Protein AF-A0A1Z9QIS2-F1 (afdb_monomer)

Radius of gyration: 26.03 Å; Cα contacts (8 Å, |Δi|>4): 798; chains: 1; bounding box: 75×39×72 Å

Secondary structure (DSSP, 8-state):
-PPPTTPBPPHHHHHHHHHHHHHHHT--B-TTS-B--PPP-HHHHHH-GGGG----PPPP-----TT----HHHHHHHHHHHHHHHHHH-TT---------TT-S--BGGGGHHHHHHHHHHHHSGGGG---TTPEEEEEEEEE-TT--BS-S-TT-TT---EEEEEEEEEESSHHHHHHHHHTT-EEEEEEEEE--SSSHHHHHHHHHHH--EEE-SS-EEESSSS-EE---GGG--SS-EEEEEEEPPPGGGSGGGS----STT---------TTTT-EEEEEEEEEEETTEEEEEEEEEEE--TT-SS-B--EEEEEEEEEEPPPSPPHHHHTSSGGGGGEETTEEP-PPP-GGGSPEEEEEEEEEEE-

Sequence (372 aa):
MPRTVGDTITAVSFNTVVDRWNVLWQDPKDGNGDPIAYTYDVSLHKSETLRRLGWGQPLNNITVTANTLIEAKHYNLLAAHINSGEYHREDSSMTINNYVTQNVDVVLASDMNPLEAVMTSYENTDAKFDLGATGELIETHAHSNGGVAWGTDDAASADTRGTLTTIQKYTWTDYNDARHFFNSGGQIIIDLEAIGGSFGYNEWDYIFDQIDTIYVGAKQTTKGGANGTGIKSFYEFDNNYQQIFNAQGFDTGDLGAYAGQYTYSGVYVSGEGYAQYGGREVTVYAKIGMDGTNFCLWLKTELTEDADDVAKVDANITLNTGYRVAQDAPDTGWLGSSNGSVHKVDGTAYIFQSRIAKVPTIITEQNWTPNP

Solvent-accessible surface area (backbone atoms only — not comparable to full-atom values): 19828 Å² total; per-residue (Å²): 131,90,81,56,89,86,37,68,40,48,28,67,62,51,34,52,54,50,51,58,50,40,28,49,40,24,34,45,56,48,100,86,68,47,68,61,82,61,74,84,41,67,70,49,56,55,68,42,67,69,68,70,36,12,38,66,45,77,88,78,84,80,67,66,57,84,85,42,77,41,28,20,66,60,53,36,46,53,47,11,52,51,39,21,54,35,48,35,32,32,82,82,57,63,76,73,81,71,66,55,61,79,90,37,74,69,37,44,42,64,71,47,49,65,62,50,51,54,53,49,45,41,72,77,41,74,63,54,39,42,25,44,98,67,40,45,78,44,78,78,45,78,49,65,41,81,40,60,60,32,43,28,78,48,74,83,45,88,82,45,47,7,26,40,32,32,28,40,35,36,38,22,78,28,44,49,40,49,37,18,37,23,29,44,18,18,26,41,37,40,35,58,45,43,48,59,57,94,31,58,21,73,61,49,28,50,50,29,63,32,21,40,45,34,36,46,20,44,80,44,24,48,57,71,36,85,47,54,48,51,71,40,20,59,47,68,49,35,80,51,81,38,73,23,32,41,30,66,33,58,52,48,84,83,61,52,98,69,84,68,82,73,80,64,92,86,50,90,69,89,70,83,85,66,60,59,47,46,53,24,35,46,38,34,24,34,23,38,50,72,59,86,75,25,23,35,38,37,39,37,45,35,40,35,36,38,40,81,38,61,57,41,30,32,27,28,39,32,42,38,31,36,34,31,36,40,44,54,40,73,52,75,67,53,42,68,38,84,79,22,49,58,23,40,50,98,87,44,74,46,70,37,76,48,61,76,94,45,54,61,51,78,46,77,77,36,68,66,42,66,43,104

Structure (mmCIF, N/CA/C/O backbone):
data_AF-A0A1Z9QIS2-F1
#
_entry.id   AF-A0A1Z9QIS2-F1
#
loop_
_atom_site.group_PDB
_atom_site.id
_atom_site.type_symbol
_atom_site.label_atom_id
_atom_site.label_alt_id
_atom_site.label_comp_id
_atom_site.label_asym_id
_atom_site.label_entity_id
_atom_site.label_seq_id
_atom_site.pdbx_PDB_ins_code
_atom_site.Cartn_x
_atom_site.Cartn_y
_atom_site.Cartn_z
_atom_site.occupancy
_atom_site.B_iso_or_equiv
_atom_site.auth_seq_id
_atom_site.auth_comp_id
_atom_site.auth_asym_id
_atom_site.auth_atom_id
_atom_site.pdbx_PDB_model_num
ATOM 1 N N . MET A 1 1 ? -15.297 15.204 29.168 1.00 39.72 1 MET A N 1
ATOM 2 C CA . MET A 1 1 ? -15.027 15.719 30.530 1.00 39.72 1 MET A CA 1
ATOM 3 C C . MET A 1 1 ? -13.724 15.100 31.019 1.00 39.72 1 MET A C 1
ATOM 5 O O . MET A 1 1 ? -13.513 13.936 30.693 1.00 39.72 1 MET A O 1
ATOM 9 N N . PRO A 1 2 ? -12.848 15.836 31.725 1.00 40.28 2 PRO A N 1
ATOM 10 C CA . PRO A 1 2 ? -11.644 15.258 32.328 1.00 40.28 2 PRO A CA 1
ATOM 11 C C . PRO A 1 2 ? -12.039 14.159 33.327 1.00 40.28 2 PRO A C 1
ATOM 13 O O . PRO A 1 2 ? -12.999 14.347 34.070 1.00 40.28 2 PRO A O 1
ATOM 16 N N . ARG A 1 3 ? -11.347 13.014 33.315 1.00 56.41 3 ARG A N 1
ATOM 17 C CA . ARG A 1 3 ? -11.623 11.869 34.203 1.00 56.41 3 ARG A CA 1
ATOM 18 C C . ARG A 1 3 ? -10.846 12.022 35.510 1.00 56.41 3 ARG A C 1
ATOM 20 O O . ARG A 1 3 ? -9.635 12.230 35.461 1.00 56.41 3 ARG A O 1
ATOM 27 N N . THR A 1 4 ? -11.513 11.904 36.657 1.00 51.38 4 THR A N 1
ATOM 28 C CA . THR A 1 4 ? -10.853 11.913 37.972 1.00 51.38 4 THR A CA 1
ATOM 29 C C . THR A 1 4 ? -10.487 10.484 38.372 1.00 51.38 4 THR A C 1
ATOM 31 O O . THR A 1 4 ? -11.240 9.544 38.119 1.00 51.38 4 THR A O 1
ATOM 34 N N . VAL A 1 5 ? -9.325 10.296 39.001 1.00 52.62 5 VAL A N 1
ATOM 35 C CA . VAL A 1 5 ? -8.928 8.994 39.563 1.00 52.62 5 VAL A CA 1
ATOM 36 C C . VAL A 1 5 ? -9.938 8.591 40.646 1.00 52.62 5 VAL A C 1
ATOM 38 O O . VAL A 1 5 ? -10.132 9.339 41.601 1.00 52.62 5 VAL A O 1
ATOM 41 N N . GLY A 1 6 ? -10.565 7.420 40.491 1.00 61.66 6 GLY A N 1
ATOM 42 C CA . GLY A 1 6 ? -11.583 6.886 41.407 1.00 61.66 6 GLY A CA 1
ATOM 43 C C . GLY A 1 6 ? -13.030 6.948 40.899 1.00 61.66 6 GLY A C 1
ATOM 44 O O . GLY A 1 6 ? -13.892 6.317 41.505 1.00 61.66 6 GLY A O 1
ATOM 45 N N . ASP A 1 7 ? -13.303 7.638 39.785 1.00 78.44 7 ASP A N 1
ATOM 46 C CA . ASP A 1 7 ? -14.641 7.676 39.178 1.00 78.44 7 ASP A CA 1
ATOM 47 C C . ASP A 1 7 ? -14.950 6.382 38.403 1.00 78.44 7 ASP A C 1
ATOM 49 O O . ASP A 1 7 ? -14.072 5.801 37.763 1.00 78.44 7 ASP A O 1
ATOM 53 N N . THR A 1 8 ? -16.214 5.951 38.394 1.00 84.69 8 THR A N 1
ATOM 54 C CA . THR A 1 8 ? -16.700 4.880 37.506 1.00 84.69 8 THR A CA 1
ATOM 55 C C . THR A 1 8 ? -16.770 5.371 36.061 1.00 84.69 8 THR A C 1
ATOM 57 O O . THR A 1 8 ? -17.222 6.489 35.795 1.00 84.69 8 THR A O 1
ATOM 60 N N . ILE A 1 9 ? -16.364 4.534 35.102 1.00 87.75 9 ILE A N 1
ATOM 61 C CA . ILE A 1 9 ? -16.501 4.871 33.682 1.00 87.75 9 ILE A CA 1
ATOM 62 C C . ILE A 1 9 ? -17.984 4.941 33.283 1.00 87.75 9 ILE A C 1
ATOM 64 O O . ILE A 1 9 ? -18.786 4.064 33.599 1.00 87.75 9 ILE A O 1
ATOM 68 N N . THR A 1 10 ? -18.368 5.999 32.570 1.00 89.81 10 THR A N 1
ATOM 69 C CA . THR A 1 10 ? -19.742 6.151 32.072 1.00 89.81 10 THR A CA 1
ATOM 70 C C . THR A 1 10 ? -19.926 5.456 30.725 1.00 89.81 10 THR A C 1
ATOM 72 O O . THR A 1 10 ? -18.998 5.418 29.918 1.00 89.81 10 THR A O 1
ATOM 75 N N . ALA A 1 11 ? -21.151 5.006 30.423 1.00 91.00 11 ALA A N 1
ATOM 76 C CA . ALA A 1 11 ? -21.511 4.462 29.107 1.00 91.00 11 ALA A CA 1
ATOM 77 C C . ALA A 1 11 ? -21.144 5.389 27.940 1.00 91.00 11 ALA A C 1
ATOM 79 O O . ALA A 1 11 ? -20.621 4.937 26.929 1.00 91.00 11 ALA A O 1
ATOM 80 N N . VAL A 1 12 ? -21.334 6.701 28.106 1.00 90.31 12 VAL A N 1
ATOM 81 C CA . VAL A 1 12 ? -20.945 7.703 27.099 1.00 90.31 12 VAL A CA 1
ATOM 82 C C . VAL A 1 12 ? -19.432 7.699 26.864 1.00 90.31 12 VAL A C 1
ATOM 84 O O . VAL A 1 12 ? -18.976 7.725 25.723 1.00 90.31 12 VAL A O 1
ATOM 87 N N . SER A 1 13 ? -18.645 7.646 27.940 1.00 88.69 13 SER A N 1
ATOM 88 C CA . SER A 1 13 ? -17.182 7.644 27.848 1.00 88.69 13 SER A CA 1
ATOM 89 C C . SER A 1 13 ? -16.652 6.342 27.249 1.00 88.69 13 SER A C 1
ATOM 91 O O . SER A 1 13 ? -15.734 6.385 26.438 1.00 88.69 13 SER A O 1
ATOM 93 N N . PHE A 1 14 ? -17.248 5.204 27.611 1.00 90.69 14 PHE A N 1
ATOM 94 C CA . PHE A 1 14 ? -16.929 3.905 27.024 1.00 90.69 14 PHE A CA 1
ATOM 95 C C . PHE A 1 14 ? -17.241 3.879 25.521 1.00 90.69 14 PHE A C 1
ATOM 97 O O . PHE A 1 14 ? -16.351 3.597 24.719 1.00 90.69 14 PHE A O 1
ATOM 104 N N . ASN A 1 15 ? -18.459 4.273 25.128 1.00 90.94 15 ASN A N 1
ATOM 105 C CA . ASN A 1 15 ? -18.862 4.319 23.721 1.00 90.94 15 ASN A CA 1
ATOM 106 C C . ASN A 1 15 ? -17.976 5.258 22.895 1.00 90.94 15 ASN A C 1
ATOM 108 O O . ASN A 1 15 ? -17.690 4.945 21.752 1.00 90.94 15 ASN A O 1
ATOM 112 N N . THR A 1 16 ? -17.448 6.339 23.480 1.00 89.19 16 THR A N 1
ATOM 113 C CA . THR A 1 16 ? -16.494 7.218 22.779 1.00 89.19 16 THR A CA 1
ATOM 114 C C . THR A 1 16 ? -15.232 6.465 22.336 1.00 89.19 16 THR A C 1
ATOM 116 O O . THR A 1 16 ? -14.727 6.704 21.244 1.00 89.19 16 THR A O 1
ATOM 119 N N . VAL A 1 17 ? -14.707 5.549 23.157 1.00 88.50 17 VAL A N 1
ATOM 120 C CA . VAL A 1 17 ? -13.528 4.743 22.784 1.00 88.50 17 VAL A CA 1
ATOM 121 C C . VAL A 1 17 ? -13.906 3.675 21.758 1.00 88.50 17 VAL A C 1
ATOM 123 O O . VAL A 1 17 ? -13.163 3.466 20.801 1.00 88.50 17 VAL A O 1
ATOM 126 N N . VAL A 1 18 ? -15.081 3.053 21.911 1.00 89.12 18 VAL A N 1
ATOM 127 C CA . VAL A 1 18 ? -15.625 2.105 20.924 1.00 89.12 18 VAL A CA 1
ATOM 128 C C . VAL A 1 18 ? -15.788 2.769 19.554 1.00 89.12 18 VAL A C 1
ATOM 130 O O . VAL A 1 18 ? -15.374 2.204 18.547 1.00 89.12 18 VAL A O 1
ATOM 133 N N . ASP A 1 19 ? -16.340 3.981 19.502 1.00 87.81 19 ASP A N 1
ATOM 134 C CA . ASP A 1 19 ? -16.569 4.714 18.257 1.00 87.81 19 ASP A CA 1
ATOM 135 C C . ASP A 1 19 ? -15.249 5.078 17.568 1.00 87.81 19 ASP A C 1
ATOM 137 O O . ASP A 1 19 ? -15.114 4.879 16.360 1.00 87.81 19 ASP A O 1
ATOM 141 N N . ARG A 1 20 ? -14.242 5.528 18.332 1.00 87.50 20 ARG A N 1
ATOM 142 C CA . ARG A 1 20 ? -12.886 5.788 17.812 1.00 87.50 20 ARG A CA 1
ATOM 143 C C . ARG A 1 20 ? -12.273 4.534 17.186 1.00 87.50 20 ARG A C 1
ATOM 145 O O . ARG A 1 20 ? -11.765 4.599 16.068 1.00 87.50 20 ARG A O 1
ATOM 152 N N . TRP A 1 21 ? -12.381 3.388 17.860 1.00 85.50 21 TRP A N 1
ATOM 153 C CA . TRP A 1 21 ? -11.918 2.109 17.315 1.00 85.50 21 TRP A CA 1
ATOM 154 C C . TRP A 1 21 ? -12.673 1.716 16.042 1.00 85.50 21 TRP A C 1
ATOM 156 O O . TRP A 1 21 ? -12.074 1.326 15.041 1.00 85.50 21 TRP A O 1
ATOM 166 N N . ASN A 1 22 ? -13.995 1.870 16.046 1.00 85.19 22 ASN A N 1
ATOM 167 C CA . ASN A 1 22 ? -14.840 1.474 14.925 1.00 85.19 22 ASN A CA 1
ATOM 168 C C . ASN A 1 22 ? -14.569 2.274 13.657 1.00 85.19 22 ASN A C 1
ATOM 170 O O . ASN A 1 22 ? -14.623 1.702 12.572 1.00 85.19 22 ASN A O 1
ATOM 174 N N . VAL A 1 23 ? -14.225 3.555 13.782 1.00 84.81 23 VAL A N 1
ATOM 175 C CA . VAL A 1 23 ? -13.839 4.384 12.634 1.00 84.81 23 VAL A CA 1
ATOM 176 C C . VAL A 1 23 ? -12.547 3.881 11.981 1.00 84.81 23 VAL A C 1
ATOM 178 O O . VAL A 1 23 ? -12.434 3.922 10.758 1.00 84.81 23 VAL A O 1
ATOM 181 N N . LEU A 1 24 ? -11.582 3.385 12.761 1.00 81.56 24 LEU A N 1
ATOM 182 C CA . LEU A 1 24 ? -10.347 2.800 12.225 1.00 81.56 24 LEU A CA 1
ATOM 183 C C . LEU A 1 24 ? -10.609 1.436 11.577 1.00 81.56 24 LEU A C 1
ATOM 185 O O . LEU A 1 24 ? -10.082 1.148 10.508 1.00 81.56 24 LEU A O 1
ATOM 189 N N . TRP A 1 25 ? -11.459 0.625 12.202 1.00 80.81 25 TRP A N 1
ATOM 190 C CA . TRP A 1 25 ? -11.644 -0.783 11.861 1.00 80.81 25 TRP A CA 1
ATOM 191 C C . TRP A 1 25 ? -12.654 -1.032 10.738 1.00 80.81 25 TRP A C 1
ATOM 193 O O . TRP A 1 25 ? -12.390 -1.784 9.800 1.00 80.81 25 TRP A O 1
ATOM 203 N N . GLN A 1 26 ? -13.829 -0.416 10.833 1.00 80.94 26 GLN A N 1
ATOM 204 C CA . GLN A 1 26 ? -14.976 -0.720 9.982 1.00 80.94 26 GLN A CA 1
ATOM 205 C C . GLN A 1 26 ? -14.989 0.237 8.805 1.00 80.94 26 GLN A C 1
ATOM 207 O O . GLN A 1 26 ? -14.494 -0.117 7.747 1.00 80.94 26 GLN A O 1
ATOM 212 N N . ASP A 1 27 ? -15.493 1.446 9.022 1.00 86.31 27 ASP A N 1
ATOM 213 C CA . ASP A 1 27 ? -15.438 2.601 8.135 1.00 86.31 27 ASP A CA 1
ATOM 214 C C . ASP A 1 27 ? -16.034 3.804 8.888 1.00 86.31 27 ASP A C 1
ATOM 216 O O . ASP A 1 27 ? -16.826 3.617 9.822 1.00 86.31 27 ASP A O 1
ATOM 220 N N . PRO A 1 28 ? -15.694 5.046 8.503 1.00 87.69 28 PRO A N 1
ATOM 221 C CA . PRO A 1 28 ? -16.428 6.224 8.950 1.00 87.69 28 PRO A CA 1
ATOM 222 C C . PRO A 1 28 ? -17.932 6.072 8.695 1.00 87.69 28 PRO A C 1
ATOM 224 O O . PRO A 1 28 ? -18.332 5.538 7.661 1.00 87.69 28 PRO A O 1
ATOM 227 N N . LYS A 1 29 ? -18.762 6.556 9.622 1.00 85.62 29 LYS A N 1
ATOM 228 C CA . LYS A 1 29 ? -20.227 6.504 9.518 1.00 85.62 29 LYS A CA 1
ATOM 229 C C . LYS A 1 29 ? -20.811 7.858 9.136 1.00 85.62 29 LYS A C 1
ATOM 231 O O . LYS A 1 29 ? -20.263 8.899 9.502 1.00 85.62 29 LYS A O 1
ATOM 236 N N . ASP A 1 30 ? -21.923 7.839 8.415 1.00 84.50 30 ASP A N 1
ATOM 237 C CA . ASP A 1 30 ? -22.707 9.027 8.106 1.00 84.50 30 ASP A CA 1
ATOM 238 C C . ASP A 1 30 ? -23.531 9.496 9.326 1.00 84.50 30 ASP A C 1
ATOM 240 O O . ASP A 1 30 ? -23.493 8.907 10.409 1.00 84.50 30 ASP A O 1
ATOM 244 N N . GLY A 1 31 ? -24.305 10.573 9.159 1.00 79.75 31 GLY A N 1
ATOM 245 C CA . GLY A 1 31 ? -25.174 11.101 10.219 1.00 79.75 31 GLY A CA 1
ATOM 246 C C . GLY A 1 31 ? -26.310 10.162 10.656 1.00 79.75 31 GLY A C 1
ATOM 247 O O . GLY A 1 31 ? -26.964 10.451 11.6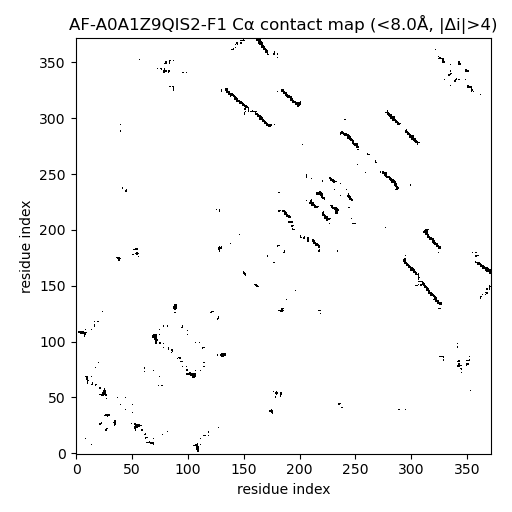57 1.00 79.75 31 GLY A O 1
ATOM 248 N N . ASN A 1 32 ? -26.538 9.062 9.933 1.00 81.56 32 ASN A N 1
ATOM 249 C CA . ASN A 1 32 ? -27.537 8.036 10.235 1.00 81.56 32 ASN A CA 1
ATOM 250 C C . ASN A 1 32 ? -26.918 6.788 10.888 1.00 81.56 32 ASN A C 1
ATOM 252 O O . ASN A 1 32 ? -27.651 5.926 11.370 1.00 81.56 32 ASN A O 1
ATOM 256 N N . GLY A 1 33 ? -25.585 6.712 10.960 1.00 77.94 33 GLY A N 1
ATOM 257 C CA . GLY A 1 33 ? -24.855 5.586 11.536 1.00 77.94 33 GLY A CA 1
A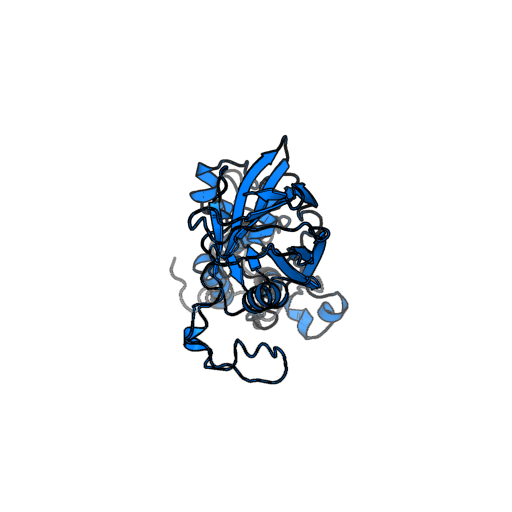TOM 258 C C . GLY A 1 33 ? -24.472 4.497 10.530 1.00 77.94 33 GLY A C 1
ATOM 259 O O . GLY A 1 33 ? -23.944 3.464 10.953 1.00 77.94 33 GLY A O 1
ATOM 260 N N . ASP A 1 34 ? -24.687 4.727 9.233 1.00 83.00 34 ASP A N 1
ATOM 261 C CA . ASP A 1 34 ? -24.328 3.794 8.165 1.00 83.00 34 ASP A CA 1
ATOM 262 C C . ASP A 1 34 ? -22.887 4.038 7.682 1.00 83.00 34 ASP A C 1
ATOM 264 O O . ASP A 1 34 ? -22.456 5.193 7.616 1.00 83.00 34 ASP A O 1
ATOM 268 N N . PRO A 1 35 ? -22.113 2.992 7.329 1.00 83.38 35 PRO A N 1
ATOM 269 C CA . PRO A 1 35 ? -20.784 3.160 6.743 1.00 83.38 35 PRO A CA 1
ATOM 270 C C . PRO A 1 35 ? -20.802 4.028 5.478 1.00 83.38 35 PRO A C 1
ATOM 272 O O . PRO A 1 35 ? -21.588 3.797 4.557 1.00 83.38 35 PRO A O 1
ATOM 275 N N . ILE A 1 36 ? -19.897 5.003 5.405 1.00 87.50 36 ILE A N 1
ATOM 276 C CA . ILE A 1 36 ? -19.729 5.863 4.235 1.00 87.50 36 ILE A CA 1
ATOM 277 C C . ILE A 1 36 ? -19.045 5.061 3.128 1.00 87.50 36 ILE A C 1
ATOM 279 O O . ILE A 1 36 ? -17.872 4.698 3.229 1.00 87.50 36 ILE A O 1
ATOM 283 N N . ALA A 1 37 ? -19.763 4.837 2.030 1.00 86.62 37 ALA A N 1
ATOM 284 C CA . ALA A 1 37 ? -19.179 4.310 0.806 1.00 86.62 37 ALA A CA 1
ATOM 285 C C . ALA A 1 37 ? -18.547 5.450 -0.002 1.00 86.62 37 ALA A C 1
ATOM 287 O O . ALA A 1 37 ? -19.237 6.341 -0.499 1.00 86.62 37 ALA A O 1
ATOM 288 N N . TYR A 1 38 ? -17.226 5.415 -0.167 1.00 91.44 38 TYR A N 1
ATOM 289 C CA . TYR A 1 38 ? -16.519 6.413 -0.962 1.00 91.44 38 TYR A CA 1
ATOM 290 C C . TYR A 1 38 ? -16.470 6.026 -2.438 1.00 91.44 38 TYR A C 1
ATOM 292 O O . TYR A 1 38 ? -16.068 4.918 -2.786 1.00 91.44 38 TYR A O 1
ATOM 300 N N . THR A 1 39 ? -16.795 6.967 -3.320 1.00 92.88 39 THR A N 1
ATOM 301 C CA . THR A 1 39 ? -16.467 6.882 -4.748 1.00 92.88 39 THR A CA 1
ATOM 302 C C . THR A 1 39 ? -15.139 7.577 -5.017 1.00 92.88 39 THR A C 1
ATOM 304 O O . THR A 1 39 ? -14.772 8.515 -4.297 1.00 92.88 39 THR A O 1
ATOM 307 N N . TYR A 1 40 ? -14.413 7.141 -6.048 1.00 96.00 40 TYR A N 1
ATOM 308 C CA . TYR A 1 40 ? -13.187 7.825 -6.438 1.00 96.00 40 TYR A CA 1
ATOM 309 C C . TYR A 1 40 ? -13.495 9.250 -6.912 1.00 96.00 40 TYR A C 1
ATOM 311 O O . TYR A 1 40 ? -14.315 9.463 -7.802 1.00 96.00 40 TYR A O 1
ATOM 319 N N . ASP A 1 41 ? -12.810 10.211 -6.307 1.00 95.81 41 ASP A N 1
ATOM 320 C CA . ASP A 1 41 ? -12.743 11.602 -6.733 1.00 95.81 41 ASP A CA 1
ATOM 321 C C . ASP A 1 41 ? -11.312 12.063 -6.470 1.00 95.81 41 ASP A C 1
ATOM 323 O O . ASP A 1 41 ? -10.828 11.964 -5.343 1.00 95.81 41 ASP A O 1
ATOM 327 N N . VAL A 1 42 ? -10.619 12.536 -7.504 1.00 93.75 42 VAL A N 1
ATOM 328 C CA . VAL A 1 42 ? -9.190 12.872 -7.424 1.00 93.75 42 VAL A CA 1
ATOM 329 C C . VAL A 1 42 ? -8.891 14.004 -6.434 1.00 93.75 42 VAL A C 1
ATOM 331 O O . VAL A 1 42 ? -7.847 14.001 -5.781 1.00 93.75 42 VAL A O 1
ATOM 334 N N . SER A 1 43 ? -9.809 14.960 -6.277 1.00 92.06 43 SER A N 1
ATOM 335 C CA . SER A 1 43 ? -9.623 16.097 -5.372 1.00 92.06 43 SER A CA 1
ATOM 336 C C . SER A 1 43 ? -9.816 15.656 -3.924 1.00 92.06 43 SER A C 1
ATOM 338 O O . SER A 1 43 ? -9.014 15.995 -3.047 1.00 92.06 43 SER A O 1
ATOM 340 N N . LEU A 1 44 ? -10.852 14.854 -3.671 1.00 94.56 44 LEU A N 1
ATOM 341 C CA . LEU A 1 44 ? -11.162 14.337 -2.339 1.00 94.56 44 LEU A CA 1
ATOM 342 C C . LEU A 1 44 ? -10.194 13.234 -1.909 1.00 94.56 44 LEU A C 1
ATOM 344 O O . LEU A 1 44 ? -9.826 13.182 -0.743 1.00 94.56 44 LEU A O 1
ATOM 348 N N . HIS A 1 45 ? -9.707 12.410 -2.837 1.00 94.62 45 HIS A N 1
ATOM 349 C CA . HIS A 1 45 ? -8.699 11.380 -2.581 1.00 94.62 45 HIS A CA 1
ATOM 350 C C . HIS A 1 45 ? -7.476 11.943 -1.840 1.00 94.62 45 HIS A C 1
ATOM 352 O O . HIS A 1 45 ? -6.996 11.353 -0.872 1.00 94.62 45 HIS A O 1
ATOM 358 N N . LYS A 1 46 ? -7.024 13.132 -2.257 1.00 92.44 46 LYS A N 1
ATOM 359 C CA . LYS A 1 46 ? -5.836 13.795 -1.708 1.00 92.44 46 LYS A CA 1
ATOM 360 C C . LYS A 1 46 ? -6.129 14.601 -0.445 1.00 92.44 46 LYS A C 1
ATOM 362 O O . LYS A 1 46 ? -5.275 14.685 0.438 1.00 92.44 46 LYS A O 1
ATOM 367 N N . SER A 1 47 ? -7.315 15.203 -0.353 1.00 90.94 47 SER A N 1
ATOM 368 C CA . SER A 1 47 ? -7.643 16.199 0.679 1.00 90.94 47 SER A CA 1
ATOM 369 C C . SER A 1 47 ? -8.492 15.670 1.840 1.00 90.94 47 SER A C 1
ATOM 371 O O . SER A 1 47 ? -8.366 16.168 2.958 1.00 90.94 47 SER A O 1
ATOM 373 N N . GLU A 1 48 ? -9.327 14.656 1.618 1.00 90.31 48 GLU A N 1
ATOM 374 C CA . GLU A 1 48 ? -10.283 14.164 2.608 1.00 90.31 48 GLU A CA 1
ATOM 375 C C . GLU A 1 48 ? -9.649 13.086 3.495 1.00 90.31 48 GLU A C 1
ATOM 377 O O . GLU A 1 48 ? -9.505 11.923 3.118 1.00 90.31 48 GLU A O 1
ATOM 382 N N . THR A 1 49 ? -9.279 13.465 4.716 1.00 88.50 49 THR A N 1
ATOM 383 C CA . THR A 1 49 ? -8.574 12.576 5.651 1.00 88.50 49 THR A CA 1
ATOM 384 C C . THR A 1 49 ? -9.414 11.396 6.133 1.00 88.50 49 THR A C 1
ATOM 386 O O . THR A 1 49 ? -8.837 10.358 6.447 1.00 88.50 49 THR A O 1
ATOM 389 N N . LEU A 1 50 ? -10.749 11.505 6.136 1.00 89.25 50 LEU A N 1
ATOM 390 C CA . LEU A 1 50 ? -11.646 10.406 6.518 1.00 89.25 50 LEU A CA 1
ATOM 391 C C . LEU A 1 50 ? -11.513 9.190 5.593 1.00 89.25 50 LEU A C 1
ATOM 393 O O . LEU A 1 50 ? -11.650 8.058 6.046 1.00 89.25 50 LEU A O 1
ATOM 397 N N . ARG A 1 51 ? -11.131 9.397 4.325 1.00 90.69 51 ARG A N 1
ATOM 398 C CA . ARG A 1 51 ? -10.829 8.299 3.392 1.00 90.69 51 ARG A CA 1
ATOM 399 C C . ARG A 1 51 ? -9.665 7.437 3.873 1.00 90.69 51 ARG A C 1
ATOM 401 O O . ARG A 1 51 ? -9.559 6.281 3.486 1.00 90.69 51 ARG A O 1
ATOM 408 N N . ARG A 1 52 ? -8.820 7.954 4.756 1.00 90.00 52 ARG A N 1
ATOM 409 C CA . ARG A 1 52 ? -7.641 7.261 5.278 1.00 90.00 52 ARG A CA 1
ATOM 410 C C . ARG A 1 52 ? -7.928 6.475 6.567 1.00 90.00 52 ARG A C 1
ATOM 412 O O . ARG A 1 52 ? -7.001 6.135 7.295 1.00 90.00 52 ARG A O 1
ATOM 419 N N . LEU A 1 53 ? -9.206 6.256 6.876 1.00 88.25 53 LEU A N 1
ATOM 420 C CA . LEU A 1 53 ? -9.704 5.498 8.025 1.00 88.25 53 LEU A CA 1
ATOM 421 C C . LEU A 1 53 ? -10.571 4.342 7.532 1.00 88.25 53 LEU A C 1
ATOM 423 O O . LEU A 1 53 ? -11.127 4.419 6.441 1.00 88.25 53 LEU A O 1
ATOM 427 N N . GLY A 1 54 ? -10.737 3.302 8.333 1.00 86.94 54 GLY A N 1
ATOM 428 C CA . GLY A 1 54 ? -11.546 2.153 7.958 1.00 86.94 54 GLY A CA 1
ATOM 429 C C . GLY A 1 54 ? -10.731 1.131 7.184 1.00 86.94 54 GLY A C 1
ATOM 430 O O . GLY A 1 54 ? -10.133 1.423 6.142 1.00 86.94 54 GLY A O 1
ATOM 431 N N . TRP A 1 55 ? -10.721 -0.083 7.717 1.00 84.00 55 TRP A N 1
ATOM 432 C CA . TRP A 1 55 ? -10.105 -1.263 7.118 1.00 84.00 55 TRP A CA 1
ATOM 433 C C . TRP A 1 55 ? -11.155 -2.163 6.455 1.00 84.00 55 TRP A C 1
ATOM 435 O O . TRP A 1 55 ? -10.824 -3.185 5.858 1.00 84.00 55 TRP A O 1
ATOM 445 N N . GLY A 1 56 ? -12.435 -1.786 6.534 1.00 81.50 56 GLY A N 1
ATOM 446 C CA . GLY A 1 56 ? -13.536 -2.501 5.908 1.00 81.50 56 GLY A CA 1
ATOM 447 C C . GLY A 1 56 ? -13.947 -3.773 6.647 1.00 81.50 56 GLY A C 1
ATOM 448 O O . GLY A 1 56 ? -14.472 -4.700 6.019 1.00 81.50 56 GLY A O 1
ATOM 449 N N . GLN A 1 57 ? -13.674 -3.851 7.948 1.00 81.25 57 GLN A N 1
ATOM 450 C CA . GLN A 1 57 ? -14.105 -4.956 8.801 1.00 81.25 57 GLN A CA 1
ATOM 451 C C . GLN A 1 57 ? -15.615 -4.885 9.079 1.00 81.25 57 GLN A C 1
ATOM 453 O O . GLN A 1 57 ? -16.204 -3.802 9.043 1.00 81.25 57 GLN A O 1
ATOM 458 N N . PRO A 1 58 ? -16.271 -6.021 9.372 1.00 76.56 58 PRO A N 1
ATOM 459 C CA . PRO A 1 58 ? -17.692 -6.034 9.696 1.00 76.56 58 PRO A CA 1
ATOM 460 C C . PRO A 1 58 ? -18.002 -5.257 10.981 1.00 76.56 58 PRO A C 1
ATOM 462 O O . PRO A 1 58 ? -17.159 -5.112 11.871 1.00 76.56 58 PRO A O 1
ATOM 465 N N . LEU A 1 59 ? -19.253 -4.797 11.088 1.00 71.00 59 LEU A N 1
ATOM 466 C CA . LEU A 1 59 ? -19.762 -4.105 12.268 1.00 71.00 59 LEU A CA 1
ATOM 467 C C . LEU A 1 59 ? -19.589 -4.979 13.519 1.00 71.00 59 LEU A C 1
ATOM 469 O O . LEU A 1 59 ? -20.201 -6.038 13.649 1.00 71.00 59 LEU A O 1
ATOM 473 N N . ASN A 1 60 ? -18.794 -4.495 14.467 1.00 71.00 60 ASN A N 1
ATOM 474 C CA . ASN A 1 60 ? -18.846 -4.918 15.855 1.00 71.00 60 ASN A CA 1
ATOM 475 C C . ASN A 1 60 ? -19.910 -4.063 16.571 1.00 71.00 60 ASN A C 1
ATOM 477 O O . ASN A 1 60 ? -20.039 -2.863 16.321 1.00 71.00 60 ASN A O 1
ATOM 481 N N . ASN A 1 61 ? -20.717 -4.682 17.429 1.00 71.00 61 ASN A N 1
ATOM 482 C CA . ASN A 1 61 ? -21.726 -3.973 18.215 1.00 71.00 61 ASN A CA 1
ATOM 483 C C . ASN A 1 61 ? -21.351 -4.046 19.696 1.00 71.00 61 ASN A C 1
ATOM 485 O O . ASN A 1 61 ? -21.994 -4.730 20.486 1.00 71.00 61 ASN A O 1
ATOM 489 N N . ILE A 1 62 ? -20.229 -3.406 20.030 1.00 84.44 62 ILE A N 1
ATOM 490 C CA . ILE A 1 62 ? -19.677 -3.377 21.394 1.00 84.44 62 ILE A CA 1
ATOM 491 C C . ILE A 1 62 ? -20.267 -2.202 22.192 1.00 84.44 62 ILE A C 1
ATOM 493 O O . ILE A 1 62 ? -20.153 -2.158 23.413 1.00 84.44 62 ILE A O 1
ATOM 497 N N . THR A 1 63 ? -20.912 -1.243 21.519 1.00 87.38 63 THR A N 1
ATOM 498 C CA . THR A 1 63 ? -21.539 -0.089 22.169 1.00 87.38 63 THR A CA 1
ATOM 499 C C . THR A 1 63 ? -22.643 -0.522 23.122 1.00 87.38 63 THR A C 1
ATOM 501 O O . THR A 1 63 ? -23.450 -1.396 22.804 1.00 87.38 63 THR A O 1
ATOM 504 N N . VAL A 1 64 ? -22.727 0.148 24.266 1.00 90.31 64 VAL A N 1
ATOM 505 C CA . VAL A 1 64 ? -23.773 -0.087 25.266 1.00 90.31 64 VAL A CA 1
ATOM 506 C C . VAL A 1 64 ? -24.798 1.045 25.266 1.00 90.31 64 VAL A C 1
ATOM 508 O O . VAL A 1 64 ? -24.520 2.162 24.827 1.00 90.31 64 VAL A O 1
ATOM 511 N N . THR A 1 65 ? -26.001 0.796 25.778 1.00 92.19 65 THR A N 1
ATOM 512 C CA . THR A 1 65 ? -27.025 1.845 25.883 1.00 92.19 65 THR A CA 1
ATOM 513 C C . THR A 1 65 ? -26.674 2.859 26.973 1.00 92.19 65 THR A C 1
ATOM 515 O O . THR A 1 65 ? -25.940 2.568 27.924 1.00 92.19 65 THR A O 1
ATOM 518 N N . ALA A 1 66 ? -27.220 4.072 26.855 1.00 86.81 66 ALA A N 1
ATOM 519 C CA . ALA A 1 66 ? -27.051 5.103 27.872 1.00 86.81 66 ALA A CA 1
ATOM 520 C C . ALA A 1 66 ? -27.485 4.594 29.261 1.00 86.81 66 ALA A C 1
ATOM 522 O O . ALA A 1 66 ? -28.490 3.899 29.390 1.00 86.81 66 ALA A O 1
ATOM 523 N N . ASN A 1 67 ? -26.737 4.983 30.298 1.00 86.75 67 ASN A N 1
ATOM 524 C CA . ASN A 1 67 ? -26.908 4.563 31.698 1.00 86.75 67 ASN A CA 1
ATOM 525 C C . ASN A 1 67 ? -26.557 3.096 32.013 1.00 86.75 67 ASN A C 1
ATOM 527 O O . ASN A 1 67 ? -26.717 2.687 33.161 1.00 86.75 67 ASN A O 1
ATOM 531 N N . THR A 1 68 ? -26.050 2.322 31.048 1.00 91.00 68 THR A N 1
ATOM 532 C CA . THR A 1 68 ? -25.502 0.985 31.329 1.00 91.00 68 THR A CA 1
ATOM 533 C C . THR A 1 68 ? -24.308 1.090 32.278 1.00 91.00 68 THR A C 1
ATOM 535 O O . THR A 1 68 ? -23.411 1.912 32.063 1.00 91.00 68 THR A O 1
ATOM 538 N N . LEU A 1 69 ? -24.295 0.252 33.320 1.00 87.94 69 LEU A N 1
ATOM 539 C CA . LEU A 1 69 ? -23.121 0.066 34.166 1.00 87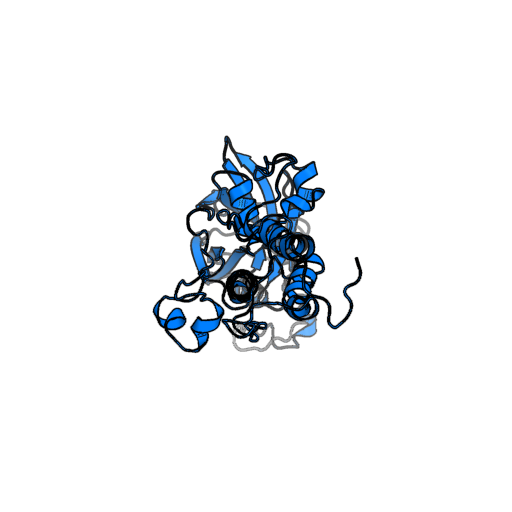.94 69 LEU A CA 1
ATOM 540 C C . LEU A 1 69 ? -22.048 -0.680 33.369 1.00 87.94 69 LEU A C 1
ATOM 542 O O . LEU A 1 69 ? -22.299 -1.742 32.802 1.00 87.94 69 LEU A O 1
ATOM 546 N N . ILE A 1 70 ? -20.845 -0.115 33.316 1.00 89.38 70 ILE A N 1
ATOM 547 C CA . ILE A 1 70 ? -19.740 -0.722 32.581 1.00 89.38 70 ILE A CA 1
ATOM 548 C C . ILE A 1 70 ? -19.046 -1.749 33.464 1.00 89.38 70 ILE A C 1
ATOM 550 O O . ILE A 1 70 ? -18.231 -1.422 34.325 1.00 89.38 70 ILE A O 1
ATOM 554 N N . GLU A 1 71 ? -19.399 -3.000 33.213 1.00 87.56 71 GLU A N 1
ATOM 555 C CA . GLU A 1 71 ? -18.770 -4.180 33.799 1.00 87.56 71 GLU A CA 1
ATOM 556 C C . GLU A 1 71 ? -17.448 -4.551 33.108 1.00 87.56 71 GLU A C 1
ATOM 558 O O . GLU A 1 71 ? -17.202 -4.196 31.948 1.00 87.56 71 GLU A O 1
ATOM 563 N N . ALA A 1 72 ? -16.632 -5.361 33.792 1.00 83.25 72 ALA A N 1
ATOM 564 C CA . ALA A 1 72 ? -15.370 -5.885 33.263 1.00 83.25 72 ALA A CA 1
ATOM 565 C C . ALA A 1 72 ? -15.529 -6.580 31.898 1.00 83.25 72 ALA A C 1
ATOM 567 O O . ALA A 1 72 ? -14.637 -6.502 31.056 1.00 83.25 72 ALA A O 1
ATOM 568 N N . LYS A 1 73 ? -16.681 -7.214 31.634 1.00 84.56 73 LYS A N 1
ATOM 569 C CA . LYS A 1 73 ? -16.974 -7.851 30.343 1.00 84.56 73 LYS A CA 1
ATOM 570 C C . LYS A 1 73 ? -16.947 -6.864 29.172 1.00 84.56 73 LYS A C 1
ATOM 572 O O . LYS A 1 73 ? -16.375 -7.189 28.135 1.00 84.56 73 LYS A O 1
ATOM 577 N N . HIS A 1 74 ? -17.521 -5.670 29.329 1.00 88.12 74 HIS A N 1
ATOM 578 C CA . HIS A 1 74 ? -17.533 -4.655 28.270 1.00 88.12 74 HIS A CA 1
ATOM 579 C C . HIS A 1 74 ? -16.117 -4.164 27.957 1.00 88.12 74 HIS A C 1
ATOM 581 O O . HIS A 1 74 ? -15.731 -4.075 26.792 1.00 88.12 74 HIS A O 1
ATOM 587 N N . TYR A 1 75 ? -15.325 -3.904 29.002 1.00 87.19 75 TYR A N 1
ATOM 588 C CA . TYR A 1 75 ? -13.923 -3.522 28.855 1.00 87.19 75 TYR A CA 1
ATOM 589 C C . TYR A 1 75 ? -13.115 -4.624 28.165 1.00 87.19 75 TYR A C 1
ATOM 591 O O . TYR A 1 75 ? -12.454 -4.368 27.162 1.00 87.19 75 TYR A O 1
ATOM 599 N N . ASN A 1 76 ? -13.206 -5.858 28.669 1.00 85.44 76 ASN A N 1
ATOM 600 C CA . ASN A 1 76 ? -12.441 -6.990 28.152 1.00 85.44 76 ASN A CA 1
ATOM 601 C C . ASN A 1 76 ? -12.799 -7.276 26.686 1.00 85.44 76 ASN A C 1
ATOM 603 O O . ASN A 1 76 ? -11.920 -7.646 25.910 1.00 85.44 76 ASN A O 1
ATOM 607 N N . LEU A 1 77 ? -14.060 -7.060 26.291 1.00 87.19 77 LEU A N 1
ATOM 608 C CA . LEU A 1 77 ? -14.502 -7.176 24.902 1.00 87.19 77 LEU A CA 1
ATOM 609 C C . LEU A 1 77 ? -13.807 -6.149 24.004 1.00 87.19 77 LEU A C 1
ATOM 611 O O . LEU A 1 77 ? -13.192 -6.523 23.008 1.00 87.19 77 LEU A O 1
ATOM 615 N N . LEU A 1 78 ? -13.843 -4.870 24.378 1.00 87.25 78 LEU A N 1
ATOM 616 C CA . LEU A 1 78 ? -13.148 -3.822 23.632 1.00 87.25 78 LEU A CA 1
ATOM 617 C C . LEU A 1 78 ? -11.629 -4.065 23.586 1.00 87.25 78 LEU A C 1
ATOM 619 O O . LEU A 1 78 ? -11.024 -3.941 22.525 1.00 87.25 78 LEU A O 1
ATOM 623 N N . ALA A 1 79 ? -11.024 -4.470 24.705 1.00 86.06 79 ALA A N 1
ATOM 624 C CA . ALA A 1 79 ? -9.603 -4.795 24.782 1.00 86.06 79 ALA A CA 1
ATOM 625 C C . ALA A 1 79 ? -9.221 -5.946 23.838 1.00 86.06 79 ALA A C 1
ATOM 627 O O . ALA A 1 79 ? -8.245 -5.826 23.106 1.00 86.06 79 ALA A O 1
ATOM 628 N N . ALA A 1 80 ? -10.012 -7.025 23.789 1.00 82.88 80 ALA A N 1
ATOM 629 C CA . ALA A 1 80 ? -9.765 -8.148 22.883 1.00 82.88 80 ALA A CA 1
ATOM 630 C C . ALA A 1 80 ? -9.841 -7.733 21.404 1.00 82.88 80 ALA A C 1
ATOM 632 O O . ALA A 1 80 ? -9.027 -8.176 20.591 1.00 82.88 80 ALA A O 1
ATOM 633 N N . HIS A 1 81 ? -10.777 -6.848 21.050 1.00 83.00 81 HIS A N 1
ATOM 634 C CA . HIS A 1 81 ? -10.849 -6.280 19.705 1.00 83.00 81 HIS A CA 1
ATOM 635 C C . HIS A 1 81 ? -9.618 -5.431 19.369 1.00 83.00 81 HIS A C 1
ATOM 637 O O . HIS A 1 81 ? -9.032 -5.630 18.307 1.00 83.00 81 HIS A O 1
ATOM 643 N N . ILE A 1 82 ? -9.198 -4.543 20.275 1.00 84.12 82 ILE A N 1
ATOM 644 C CA . ILE A 1 82 ? -8.011 -3.698 20.081 1.00 84.12 82 ILE A CA 1
ATOM 645 C C . ILE A 1 82 ? -6.748 -4.556 19.961 1.00 84.12 82 ILE A C 1
ATOM 647 O O . ILE A 1 82 ? -5.981 -4.370 19.024 1.00 84.12 82 ILE A O 1
ATOM 651 N N . ASN A 1 83 ? -6.570 -5.550 20.835 1.00 80.94 83 ASN A N 1
ATOM 652 C CA . ASN A 1 83 ? -5.446 -6.489 20.777 1.00 80.94 83 ASN A CA 1
ATOM 653 C C . ASN A 1 83 ? -5.383 -7.234 19.441 1.00 80.94 83 ASN A C 1
ATOM 655 O O . ASN A 1 83 ? -4.304 -7.451 18.902 1.00 80.94 83 ASN A O 1
ATOM 659 N N . SER A 1 84 ? -6.539 -7.604 18.885 1.00 78.38 84 SER A N 1
ATOM 660 C CA . SER A 1 84 ? -6.608 -8.290 17.590 1.00 78.38 84 SER A CA 1
ATOM 661 C C . SER A 1 84 ? -6.160 -7.407 16.430 1.00 78.38 84 SER A C 1
ATOM 663 O O . SER A 1 84 ? -5.600 -7.922 15.470 1.00 78.38 84 SER A O 1
ATOM 665 N N . GLY A 1 85 ? -6.372 -6.092 16.512 1.00 78.44 85 GLY A N 1
ATOM 666 C CA . GLY A 1 85 ? -5.820 -5.156 15.536 1.00 78.44 85 GLY A CA 1
ATOM 667 C C . GLY A 1 85 ? -4.381 -4.742 15.796 1.00 78.44 85 GLY A C 1
ATOM 668 O O . GLY A 1 85 ? -3.640 -4.545 14.847 1.00 78.44 85 GLY A O 1
ATOM 669 N N . GLU A 1 86 ? -3.949 -4.672 17.053 1.00 79.19 86 GLU A N 1
ATOM 670 C CA . GLU A 1 86 ? -2.539 -4.433 17.391 1.00 79.19 86 GLU A CA 1
ATOM 671 C C . GLU A 1 86 ? -1.638 -5.578 16.922 1.00 79.19 86 GLU A C 1
ATOM 673 O O . GLU A 1 86 ? -0.559 -5.312 16.402 1.00 79.19 86 GLU A O 1
ATOM 678 N N . TYR A 1 87 ? -2.110 -6.828 17.014 1.00 75.75 87 TYR A N 1
ATOM 679 C CA . TYR A 1 87 ? -1.399 -7.996 16.482 1.00 75.75 87 TYR A CA 1
ATOM 680 C C . TYR A 1 87 ? -1.019 -7.827 15.009 1.00 75.75 87 TYR A C 1
ATOM 682 O O . TYR A 1 87 ? 0.046 -8.260 14.582 1.00 75.75 87 TYR A O 1
ATOM 690 N N . HIS A 1 88 ? -1.882 -7.166 14.236 1.00 71.88 88 HIS A N 1
ATOM 691 C CA . HIS A 1 88 ? -1.625 -6.920 12.830 1.00 71.88 88 HIS A CA 1
ATOM 692 C C . HIS A 1 88 ? -0.405 -6.000 12.605 1.00 71.88 88 HIS A C 1
ATOM 694 O O . HIS A 1 88 ? 0.313 -6.185 11.628 1.00 71.88 88 HIS A O 1
ATOM 700 N N . ARG A 1 89 ? -0.139 -5.050 13.509 1.00 70.44 89 ARG A N 1
ATOM 701 C CA . ARG A 1 89 ? 0.983 -4.111 13.385 1.00 70.44 89 ARG A CA 1
ATOM 702 C C . ARG A 1 89 ? 2.265 -4.643 14.009 1.00 70.44 89 ARG A C 1
ATOM 704 O O . ARG A 1 89 ? 3.347 -4.451 13.474 1.00 70.44 89 ARG A O 1
ATOM 711 N N . GLU A 1 90 ? 2.187 -5.231 15.191 1.00 65.00 90 GLU A N 1
ATOM 712 C CA . GLU A 1 90 ? 3.384 -5.632 15.916 1.00 65.00 90 GLU A CA 1
ATOM 713 C C . GLU A 1 90 ? 3.039 -6.767 16.881 1.00 65.00 90 GLU A C 1
ATOM 715 O O . GLU A 1 90 ? 2.360 -6.561 17.885 1.00 65.00 90 GLU A O 1
ATOM 720 N N . ASP A 1 91 ? 3.563 -7.964 16.607 1.00 55.34 91 ASP A N 1
ATOM 721 C CA . ASP A 1 91 ? 3.386 -9.162 17.447 1.00 55.34 91 ASP A CA 1
ATOM 722 C C . ASP A 1 91 ? 3.841 -8.914 18.909 1.00 55.34 91 ASP A C 1
ATOM 724 O O . ASP A 1 91 ? 3.309 -9.491 19.855 1.00 55.34 91 ASP A O 1
ATOM 728 N N . SER A 1 92 ? 4.773 -7.970 19.132 1.00 52.34 92 SER A N 1
ATOM 729 C CA . SER A 1 92 ? 5.225 -7.525 20.460 1.00 52.34 92 SER A CA 1
ATOM 730 C C . SER A 1 92 ? 4.424 -6.380 21.099 1.00 52.34 92 SER A C 1
ATOM 732 O O . SER A 1 92 ? 4.575 -6.173 22.307 1.00 52.34 92 SER A O 1
ATOM 734 N N . SER A 1 93 ? 3.552 -5.656 20.377 1.00 52.78 93 SER A N 1
ATOM 735 C CA . SER A 1 93 ? 2.788 -4.513 20.928 1.00 52.78 93 SER A CA 1
ATOM 736 C C . SER A 1 93 ? 1.463 -4.904 21.569 1.00 52.78 93 SER A C 1
ATOM 738 O O . SER A 1 93 ? 0.567 -4.066 21.721 1.00 52.78 93 SER A O 1
ATOM 740 N N . MET A 1 94 ? 1.334 -6.156 22.014 1.00 58.12 94 MET A N 1
ATOM 741 C CA . MET A 1 94 ? 0.224 -6.646 22.835 1.00 58.12 94 MET A CA 1
ATOM 742 C C . MET A 1 94 ? 0.248 -5.982 24.224 1.00 58.12 94 MET A C 1
ATOM 744 O O . MET A 1 94 ? 0.509 -6.589 25.261 1.00 58.12 94 MET A O 1
ATOM 748 N N . THR A 1 95 ? 0.030 -4.671 24.232 1.00 49.03 95 THR A N 1
ATOM 749 C CA . THR A 1 95 ? 0.330 -3.760 25.336 1.00 49.03 95 THR A CA 1
ATOM 750 C C . THR A 1 95 ? -0.771 -3.808 26.399 1.00 49.03 95 THR A C 1
ATOM 752 O O . THR A 1 95 ? -0.599 -3.296 27.504 1.00 49.03 95 THR A O 1
ATOM 755 N N . ILE A 1 96 ? -1.906 -4.458 26.114 1.00 52.44 96 ILE A N 1
ATOM 756 C CA . ILE A 1 96 ? -3.043 -4.553 27.033 1.00 52.44 96 ILE A CA 1
ATOM 757 C C . ILE A 1 96 ? -3.034 -5.935 27.703 1.00 52.44 96 ILE A C 1
ATOM 759 O O . ILE A 1 96 ? -3.939 -6.748 27.540 1.00 52.44 96 ILE A O 1
ATOM 763 N N . ASN A 1 97 ? -2.000 -6.183 28.510 1.00 50.31 97 ASN A N 1
ATOM 764 C CA . ASN A 1 97 ? -1.925 -7.336 29.422 1.00 50.31 97 ASN A CA 1
ATOM 765 C C . ASN A 1 97 ? -2.833 -7.199 30.660 1.00 50.31 97 ASN A C 1
ATOM 767 O O . ASN A 1 97 ? -2.829 -8.061 31.535 1.00 50.31 97 ASN A O 1
ATOM 771 N N . ASN A 1 98 ? -3.631 -6.134 30.745 1.00 53.44 98 ASN A N 1
ATOM 772 C CA . ASN A 1 98 ? -4.507 -5.878 31.881 1.00 53.44 98 ASN A CA 1
ATOM 773 C C . ASN A 1 98 ? -5.963 -6.048 31.454 1.00 53.44 98 ASN A C 1
ATOM 775 O O . ASN A 1 98 ? -6.676 -5.063 31.253 1.00 53.44 98 ASN A O 1
ATOM 779 N N . TYR A 1 99 ? -6.417 -7.297 31.326 1.00 63.22 99 TYR A N 1
ATOM 780 C CA . TYR A 1 99 ? -7.841 -7.545 31.522 1.00 63.22 99 TYR A CA 1
ATOM 781 C C . TYR A 1 99 ? -8.220 -7.045 32.912 1.00 63.22 99 TYR A C 1
ATOM 783 O O . TYR A 1 99 ? -7.528 -7.330 33.893 1.00 63.22 99 TYR A O 1
ATOM 791 N N . VAL A 1 100 ? -9.331 -6.319 33.006 1.00 58.84 100 VAL A N 1
ATOM 792 C CA . VAL A 1 100 ? -9.936 -6.088 34.315 1.00 58.84 100 VAL A CA 1
ATOM 793 C C . VAL A 1 100 ? -10.433 -7.449 34.794 1.00 58.84 100 VAL A C 1
ATOM 795 O O . VAL A 1 100 ? -11.051 -8.193 34.021 1.00 58.84 100 VAL A O 1
ATOM 798 N N . THR A 1 101 ? -10.118 -7.800 36.045 1.00 62.62 101 THR A N 1
ATOM 799 C CA . THR A 1 101 ? -10.516 -9.072 36.658 1.00 62.62 101 THR A CA 1
ATOM 800 C C . THR A 1 101 ? -11.983 -9.361 36.343 1.00 62.62 101 THR A C 1
ATOM 802 O O . THR A 1 101 ? -12.861 -8.541 36.616 1.00 62.62 101 THR A O 1
ATOM 805 N N . GLN A 1 102 ? -12.255 -10.515 35.726 1.00 53.22 102 GLN A N 1
ATOM 806 C CA . GLN A 1 102 ? -13.627 -10.920 35.424 1.00 53.22 102 GLN A CA 1
ATOM 807 C C . GLN A 1 102 ? -14.435 -11.010 36.729 1.00 53.22 102 GLN A C 1
ATOM 809 O O . GLN A 1 102 ? -13.906 -11.440 37.756 1.00 53.22 102 GLN A O 1
ATOM 814 N N . ASN A 1 103 ? -15.715 -10.625 36.682 1.00 53.19 103 ASN A N 1
ATOM 815 C CA . ASN A 1 103 ? -16.617 -10.499 37.842 1.00 53.19 103 ASN A CA 1
ATOM 816 C C . ASN A 1 103 ? -16.338 -9.304 38.774 1.00 53.19 103 ASN A C 1
ATOM 818 O O . ASN A 1 103 ? -16.727 -9.327 39.940 1.00 53.19 103 ASN A O 1
ATOM 822 N N . VAL A 1 104 ? -15.673 -8.258 38.278 1.00 61.50 104 VAL A N 1
ATOM 823 C CA . VAL A 1 104 ? -15.752 -6.929 38.896 1.00 61.50 104 VAL A CA 1
ATOM 824 C C . VAL A 1 104 ? -16.929 -6.182 38.267 1.00 61.50 104 VAL A C 1
ATOM 826 O O . VAL A 1 104 ? -16.956 -5.963 37.053 1.00 61.50 104 VAL A O 1
ATOM 829 N N . ASP A 1 105 ? -17.891 -5.793 39.104 1.00 63.22 105 ASP A N 1
ATOM 830 C CA . ASP A 1 105 ? -19.135 -5.139 38.670 1.00 63.22 105 ASP A CA 1
ATOM 831 C C . ASP A 1 105 ? -18.908 -3.708 38.149 1.00 63.22 105 ASP A C 1
ATOM 833 O O . ASP A 1 105 ? -19.746 -3.162 37.436 1.00 63.22 105 ASP A O 1
ATOM 837 N N . VAL A 1 106 ? -17.780 -3.079 38.501 1.00 72.06 106 VAL A N 1
ATOM 838 C CA . VAL A 1 106 ? -17.520 -1.659 38.234 1.00 72.06 106 VAL A CA 1
ATOM 839 C C . VAL A 1 106 ? -16.119 -1.452 37.666 1.00 72.06 106 VAL A C 1
ATOM 841 O O . VAL A 1 106 ? -15.127 -1.648 38.365 1.00 72.06 106 VAL A O 1
ATOM 844 N N . VAL A 1 107 ? -16.044 -0.994 36.417 1.00 80.56 107 VAL A N 1
ATOM 845 C CA . VAL A 1 107 ? -14.797 -0.530 35.789 1.00 80.56 107 VAL A CA 1
ATOM 846 C C . VAL A 1 107 ? -14.552 0.938 36.149 1.00 80.56 107 VAL A C 1
ATOM 848 O O . VAL A 1 107 ? -15.456 1.780 36.070 1.00 80.56 107 VAL A O 1
ATOM 851 N N . LEU A 1 108 ? -13.326 1.272 36.548 1.00 83.38 108 LEU A N 1
ATOM 852 C CA . LEU A 1 108 ? -12.941 2.647 36.849 1.00 83.38 108 LEU A CA 1
ATOM 853 C C . LEU A 1 108 ? -12.569 3.395 35.569 1.00 83.38 108 LEU A C 1
ATOM 855 O O . LEU A 1 108 ? -12.079 2.839 34.590 1.00 83.38 108 LEU A O 1
ATOM 859 N N . ALA A 1 109 ? -12.745 4.711 35.587 1.00 80.94 109 ALA A N 1
ATOM 860 C CA . ALA A 1 109 ? -12.395 5.583 34.476 1.00 80.94 109 ALA A CA 1
ATOM 861 C C . ALA A 1 109 ? -10.898 5.508 34.114 1.00 80.94 109 ALA A C 1
ATOM 863 O O . ALA A 1 109 ? -10.547 5.661 32.944 1.00 80.94 109 ALA A O 1
ATOM 864 N N . SER A 1 110 ? -10.029 5.243 35.097 1.00 81.31 110 SER A N 1
ATOM 865 C CA . SER A 1 110 ? -8.588 5.038 34.903 1.00 81.31 110 SER A CA 1
ATOM 866 C C . SER A 1 110 ? -8.248 3.751 34.158 1.00 81.31 110 SER A C 1
ATOM 868 O O . SER A 1 110 ? -7.216 3.704 33.491 1.00 81.31 110 SER A O 1
ATOM 870 N N . ASP A 1 111 ? -9.106 2.731 34.234 1.00 81.56 111 ASP A N 1
ATOM 871 C CA . ASP A 1 111 ? -8.862 1.437 33.589 1.00 81.56 111 ASP A CA 1
ATOM 872 C C . ASP A 1 111 ? -8.920 1.564 32.063 1.00 81.56 111 ASP A C 1
ATOM 874 O O . ASP A 1 111 ? -8.283 0.798 31.355 1.00 81.56 111 ASP A O 1
ATOM 878 N N . MET A 1 112 ? -9.607 2.588 31.542 1.00 85.00 112 MET A N 1
ATOM 879 C CA . MET A 1 112 ? -9.672 2.896 30.110 1.00 85.00 112 MET A CA 1
ATOM 880 C C . MET A 1 112 ? -8.403 3.559 29.552 1.00 85.00 112 MET A C 1
ATOM 882 O O . MET A 1 112 ? -8.236 3.594 28.333 1.00 85.00 112 MET A O 1
ATOM 886 N N . ASN A 1 113 ? -7.514 4.094 30.400 1.00 84.12 113 ASN A N 1
ATOM 887 C CA . ASN A 1 113 ? -6.337 4.852 29.953 1.00 84.12 113 ASN A CA 1
ATOM 888 C C . ASN A 1 113 ? -5.430 4.074 28.974 1.00 84.12 113 ASN A C 1
ATOM 890 O O . ASN A 1 113 ? -4.995 4.679 27.994 1.00 84.12 113 ASN A O 1
ATOM 894 N N . PRO A 1 114 ? -5.153 2.765 29.162 1.00 82.00 114 PRO A N 1
ATOM 895 C CA . PRO A 1 114 ? -4.361 1.992 28.206 1.00 82.00 114 PRO A CA 1
ATOM 896 C C . PRO A 1 114 ? -5.031 1.888 26.831 1.00 82.00 114 PRO A C 1
ATOM 898 O O . PRO A 1 114 ? -4.370 2.100 25.818 1.00 82.00 114 PRO A O 1
ATOM 901 N N . LEU A 1 115 ? -6.346 1.636 26.782 1.00 84.88 115 LEU A N 1
ATOM 902 C CA . LEU A 1 115 ? -7.088 1.563 25.516 1.00 84.88 115 LEU A CA 1
ATOM 903 C C . LEU A 1 115 ? -7.075 2.916 24.795 1.00 84.88 115 LEU A C 1
ATOM 905 O O . LEU A 1 115 ? -6.883 2.988 23.583 1.00 84.88 115 LEU A O 1
ATOM 909 N N . GLU A 1 116 ? -7.220 4.010 25.543 1.00 85.75 116 GLU A N 1
ATOM 910 C CA . GLU A 1 116 ? -7.145 5.355 24.976 1.00 85.75 116 GLU A CA 1
ATOM 911 C C . GLU A 1 116 ? -5.760 5.729 24.474 1.00 85.75 116 GLU A C 1
ATOM 913 O O . GLU A 1 116 ? -5.667 6.432 23.468 1.00 85.75 116 GLU A O 1
ATOM 918 N N . ALA A 1 117 ? -4.699 5.278 25.141 1.00 83.69 117 ALA A N 1
ATOM 919 C CA . ALA A 1 117 ? -3.334 5.502 24.685 1.00 83.69 117 ALA A CA 1
ATOM 920 C C . ALA A 1 117 ? -3.102 4.847 23.317 1.00 83.69 117 ALA A C 1
ATOM 922 O O . ALA A 1 117 ? -2.570 5.498 22.417 1.00 83.69 117 ALA A O 1
ATOM 923 N N . VAL A 1 118 ? -3.591 3.615 23.126 1.00 81.62 118 VAL A N 1
ATOM 924 C CA . VAL A 1 118 ? -3.540 2.921 21.829 1.00 81.62 118 VAL A CA 1
ATOM 925 C C . VAL A 1 118 ? -4.320 3.704 20.768 1.00 81.62 118 VAL A C 1
ATOM 927 O O . VAL A 1 118 ? -3.775 4.008 19.710 1.00 81.62 118 VAL A O 1
ATOM 930 N N . MET A 1 119 ? -5.556 4.129 21.061 1.00 83.81 119 MET A N 1
ATOM 931 C CA . MET A 1 119 ? -6.367 4.897 20.096 1.00 83.81 119 MET A CA 1
ATOM 932 C C . MET A 1 119 ? -5.699 6.219 19.714 1.00 83.81 119 MET A C 1
ATOM 934 O O . MET A 1 119 ? -5.651 6.606 18.551 1.00 83.81 119 MET A O 1
ATOM 938 N N . THR A 1 120 ? -5.128 6.896 20.704 1.00 84.69 120 THR A N 1
ATOM 939 C CA . THR A 1 120 ? -4.416 8.160 20.516 1.00 84.69 120 THR A CA 1
ATOM 940 C C . THR A 1 120 ? -3.149 7.966 19.680 1.00 84.69 120 THR A C 1
ATOM 942 O O . THR A 1 120 ? -2.815 8.840 18.884 1.00 84.69 120 THR A O 1
ATOM 945 N N . SER A 1 121 ? -2.470 6.821 19.805 1.00 80.75 121 SER A N 1
ATOM 946 C CA . SER A 1 121 ? -1.344 6.454 18.939 1.00 80.75 121 SER A CA 1
ATOM 947 C C . SER A 1 121 ? -1.782 6.326 17.477 1.00 80.75 121 SER A C 1
ATOM 949 O O . SER A 1 121 ? -1.188 6.956 16.603 1.00 80.75 121 SER A O 1
ATOM 951 N N . TYR A 1 122 ? -2.874 5.605 17.202 1.00 79.50 122 TYR A N 1
ATOM 952 C CA . TYR A 1 122 ? -3.413 5.449 15.844 1.00 79.50 122 TYR A CA 1
ATOM 953 C C . TYR A 1 122 ? -3.849 6.769 15.195 1.00 79.50 122 TYR A C 1
ATOM 955 O O . TYR A 1 122 ? -3.659 6.984 13.994 1.00 79.50 122 TYR A O 1
ATOM 963 N N . GLU A 1 123 ? -4.451 7.657 15.981 1.00 79.25 123 GLU A N 1
ATOM 964 C CA . GLU A 1 123 ? -4.945 8.944 15.493 1.00 79.25 123 GLU A CA 1
ATOM 965 C C . GLU A 1 123 ? -3.814 9.935 15.217 1.00 79.25 123 GLU A C 1
ATOM 967 O O . GLU A 1 123 ? -3.850 10.641 14.208 1.00 79.25 123 GLU A O 1
ATOM 972 N N . ASN A 1 124 ? -2.799 9.964 16.084 1.00 76.31 124 ASN A N 1
ATOM 973 C CA . ASN A 1 124 ? -1.726 10.958 16.022 1.00 76.31 124 ASN A CA 1
ATOM 974 C C . ASN A 1 124 ? -0.510 10.515 15.205 1.00 76.31 124 ASN A C 1
ATOM 976 O O . ASN A 1 124 ? 0.392 11.323 14.984 1.00 76.31 124 ASN A O 1
ATOM 980 N N . THR A 1 125 ? -0.458 9.258 14.763 1.00 73.19 125 THR A N 1
ATOM 981 C CA . THR A 1 125 ? 0.669 8.725 13.991 1.00 73.19 125 THR A CA 1
ATOM 982 C C . THR A 1 125 ? 0.206 8.052 12.697 1.00 73.19 125 THR A C 1
ATOM 984 O O . THR A 1 125 ? -0.976 7.760 12.485 1.00 73.19 125 THR A O 1
ATOM 987 N N . ASP A 1 126 ? 1.155 7.788 11.802 1.00 74.88 126 ASP A N 1
ATOM 988 C CA . ASP A 1 126 ? 0.914 6.968 10.612 1.00 74.88 126 ASP A CA 1
ATOM 989 C C . ASP A 1 126 ? 0.917 5.457 10.928 1.00 74.88 126 ASP A C 1
ATOM 991 O O . ASP A 1 126 ? 0.714 4.654 10.022 1.00 74.88 126 ASP A O 1
ATOM 995 N N . ALA A 1 127 ? 1.021 5.061 12.207 1.00 72.62 127 ALA A N 1
ATOM 996 C CA . ALA A 1 127 ? 1.011 3.661 12.647 1.00 72.62 127 ALA A CA 1
ATOM 997 C C . ALA A 1 127 ? -0.288 2.905 12.307 1.00 72.62 127 ALA A C 1
ATOM 999 O O . ALA A 1 127 ? -0.315 1.682 12.350 1.00 72.62 127 ALA A O 1
ATOM 1000 N N . LYS A 1 128 ? -1.370 3.606 11.936 1.00 76.69 128 LYS A N 1
ATOM 1001 C CA . LYS A 1 128 ? -2.595 2.979 11.403 1.00 76.69 128 LYS A CA 1
ATOM 1002 C C . LYS A 1 128 ? -2.425 2.326 10.028 1.00 76.69 128 LYS A C 1
ATOM 1004 O O . LYS A 1 128 ? -3.315 1.594 9.626 1.00 76.69 128 LYS A O 1
ATOM 1009 N N . PHE A 1 129 ? -1.339 2.623 9.315 1.00 81.69 129 PHE A N 1
ATOM 1010 C CA . PHE A 1 129 ? -0.998 2.016 8.021 1.00 81.69 129 PHE A CA 1
ATOM 1011 C C . PHE A 1 129 ? 0.179 1.049 8.123 1.00 81.69 129 PHE A C 1
ATOM 1013 O O . PHE A 1 129 ? 0.728 0.642 7.101 1.00 81.69 129 PHE A O 1
ATOM 1020 N N . ASP A 1 130 ? 0.642 0.762 9.332 1.00 76.25 130 ASP A N 1
ATOM 1021 C CA . ASP A 1 130 ? 1.812 -0.073 9.525 1.00 76.25 130 ASP A CA 1
ATOM 1022 C C . ASP A 1 130 ? 1.392 -1.550 9.553 1.00 76.25 130 ASP A C 1
ATOM 1024 O O . ASP A 1 130 ? 0.569 -1.951 10.373 1.00 76.25 130 ASP A O 1
ATOM 1028 N N . LEU A 1 131 ? 1.943 -2.331 8.619 1.00 68.12 131 LEU A N 1
ATOM 1029 C CA . LEU A 1 131 ? 1.756 -3.784 8.509 1.00 68.12 131 LEU A CA 1
ATOM 1030 C C . LEU A 1 131 ? 2.625 -4.574 9.492 1.00 68.12 131 LEU A C 1
ATOM 1032 O O . LEU A 1 131 ? 2.546 -5.803 9.511 1.00 68.12 131 LEU A O 1
ATOM 1036 N N . GLY A 1 132 ? 3.532 -3.902 10.202 1.00 64.69 132 GLY A N 1
ATOM 1037 C CA . GLY A 1 132 ? 4.604 -4.570 10.917 1.00 64.69 132 GLY A CA 1
ATOM 1038 C C . GLY A 1 132 ? 5.627 -5.240 10.009 1.00 64.69 132 GLY A C 1
ATOM 1039 O O . GLY A 1 132 ? 5.555 -5.208 8.778 1.00 64.69 132 GLY A O 1
ATOM 1040 N N . ALA A 1 133 ? 6.592 -5.909 10.643 1.00 56.22 133 ALA A N 1
ATOM 1041 C CA . ALA A 1 133 ? 7.581 -6.747 9.962 1.00 56.22 133 ALA A CA 1
ATOM 1042 C C . ALA A 1 133 ? 7.010 -8.095 9.473 1.00 56.22 133 ALA A C 1
ATOM 1044 O O . ALA A 1 133 ? 7.731 -8.873 8.855 1.00 56.22 133 ALA A O 1
ATOM 1045 N N . THR A 1 134 ? 5.743 -8.395 9.772 1.00 60.97 134 THR A N 1
ATOM 1046 C CA . THR A 1 134 ? 5.133 -9.715 9.574 1.00 60.97 134 THR A CA 1
ATOM 1047 C C . THR A 1 134 ? 4.188 -9.787 8.377 1.00 60.97 134 THR A C 1
ATOM 1049 O O . THR A 1 134 ? 3.661 -10.860 8.128 1.00 60.97 134 THR A O 1
ATOM 1052 N N . GLY A 1 135 ? 3.967 -8.715 7.607 1.00 66.19 135 GLY A N 1
ATOM 1053 C CA . GLY A 1 135 ? 3.068 -8.750 6.440 1.00 66.19 135 GLY A CA 1
ATOM 1054 C C . GLY A 1 135 ? 3.326 -9.937 5.496 1.00 66.19 135 GLY A C 1
ATOM 1055 O O . GLY A 1 135 ? 4.473 -10.275 5.205 1.00 66.19 135 GLY A O 1
ATOM 1056 N N . GLU A 1 136 ? 2.257 -10.577 5.012 1.00 75.81 136 GLU A N 1
ATOM 1057 C CA . GLU A 1 136 ? 2.374 -11.695 4.072 1.00 75.81 136 GLU A CA 1
ATOM 1058 C C . GLU A 1 136 ? 2.717 -11.154 2.683 1.00 75.81 136 GLU A C 1
ATOM 1060 O O . GLU A 1 136 ? 1.957 -10.367 2.110 1.00 75.81 136 GLU A O 1
ATOM 1065 N N . LEU A 1 137 ? 3.876 -11.562 2.160 1.00 78.44 137 LEU A N 1
ATOM 1066 C CA . LEU A 1 137 ? 4.318 -11.229 0.813 1.00 78.44 137 LEU A CA 1
ATOM 1067 C C . LEU A 1 137 ? 3.635 -12.148 -0.199 1.00 78.44 137 LEU A C 1
ATOM 1069 O O . LEU A 1 137 ? 3.768 -13.368 -0.124 1.00 78.44 137 LEU A O 1
ATOM 1073 N N . ILE A 1 138 ? 2.942 -11.554 -1.168 1.00 81.94 138 ILE A N 1
ATOM 1074 C CA . ILE A 1 138 ? 2.299 -12.273 -2.262 1.00 81.94 138 ILE A CA 1
ATOM 1075 C C . ILE A 1 138 ? 2.810 -11.694 -3.582 1.00 81.94 138 ILE A C 1
ATOM 1077 O O . ILE A 1 138 ? 2.278 -10.728 -4.140 1.00 81.94 138 ILE A O 1
ATOM 1081 N N . GLU A 1 139 ? 3.860 -12.317 -4.100 1.00 75.25 139 GLU A N 1
ATOM 1082 C CA . GLU A 1 139 ? 4.296 -12.122 -5.477 1.00 75.25 139 GLU A CA 1
ATOM 1083 C C . GLU A 1 139 ? 3.342 -12.846 -6.418 1.00 75.25 139 GLU A C 1
ATOM 1085 O O . GLU A 1 139 ? 3.025 -14.022 -6.232 1.00 75.25 139 GLU A O 1
ATOM 1090 N N . THR A 1 140 ? 2.849 -12.134 -7.427 1.00 77.88 140 THR A N 1
ATOM 1091 C CA . THR A 1 140 ? 1.847 -12.700 -8.341 1.00 77.88 140 THR A CA 1
ATOM 1092 C C . THR A 1 140 ? 2.208 -12.528 -9.804 1.00 77.88 140 THR A C 1
ATOM 1094 O O . THR A 1 140 ? 1.582 -13.180 -10.641 1.00 77.88 140 THR A O 1
ATOM 1097 N N . HIS A 1 141 ? 3.206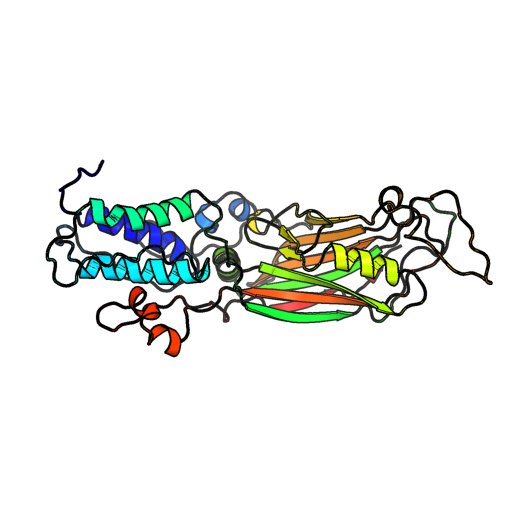 -11.700 -10.136 1.00 86.62 141 HIS A N 1
ATOM 1098 C CA . HIS A 1 141 ? 3.482 -11.383 -11.530 1.00 86.62 141 HIS A CA 1
ATOM 1099 C C . HIS A 1 141 ? 4.949 -11.028 -11.799 1.00 86.62 141 HIS A C 1
ATOM 1101 O O . HIS A 1 141 ? 5.400 -9.931 -11.474 1.00 86.62 141 HIS A O 1
ATOM 1107 N N . ALA A 1 142 ? 5.672 -11.945 -12.443 1.00 88.62 142 ALA A N 1
ATOM 1108 C CA . ALA A 1 142 ? 7.017 -11.716 -12.969 1.00 88.62 142 ALA A CA 1
ATOM 1109 C C . ALA A 1 142 ? 6.953 -11.414 -14.474 1.00 88.62 142 ALA A C 1
ATOM 1111 O O . ALA A 1 142 ? 6.294 -12.131 -15.236 1.00 88.62 142 ALA A O 1
ATOM 1112 N N . HIS A 1 143 ? 7.641 -10.362 -14.916 1.00 89.62 143 HIS A N 1
ATOM 1113 C CA . HIS A 1 143 ? 7.630 -9.914 -16.306 1.00 89.62 143 HIS A CA 1
ATOM 1114 C C . HIS A 1 143 ? 9.036 -9.571 -16.816 1.00 89.62 143 HIS A C 1
ATOM 1116 O O . HIS A 1 143 ? 9.625 -8.558 -16.441 1.00 89.62 143 HIS A O 1
ATOM 1122 N N . SER A 1 144 ? 9.552 -10.404 -17.721 1.00 89.75 144 SER A N 1
ATOM 1123 C CA . SER A 1 144 ? 10.872 -10.237 -18.340 1.00 89.75 144 SER A CA 1
ATOM 1124 C C . SER A 1 144 ? 10.809 -9.434 -19.645 1.00 89.75 144 SER A C 1
ATOM 1126 O O . SER A 1 144 ? 9.843 -9.542 -20.407 1.00 89.75 144 SER A O 1
ATOM 1128 N N . ASN A 1 145 ? 11.857 -8.653 -19.929 1.00 90.94 145 ASN A N 1
ATOM 1129 C CA . ASN A 1 145 ? 12.045 -7.950 -21.204 1.00 90.94 145 ASN A CA 1
ATOM 1130 C C . ASN A 1 145 ? 12.432 -8.886 -22.362 1.00 90.94 145 ASN A C 1
ATOM 1132 O O . ASN A 1 145 ? 12.557 -8.427 -23.494 1.00 90.94 145 ASN A O 1
ATOM 1136 N N . GLY A 1 146 ? 12.654 -10.178 -22.101 1.00 84.38 146 GLY A N 1
ATOM 1137 C CA . GLY A 1 146 ? 13.042 -11.169 -23.103 1.00 84.38 146 GLY A CA 1
ATOM 1138 C C . GLY A 1 146 ? 14.391 -10.891 -23.772 1.00 84.38 146 GLY A C 1
ATOM 1139 O O . GLY A 1 146 ? 14.596 -11.341 -24.899 1.00 84.38 146 GLY A O 1
ATOM 1140 N N . GLY A 1 147 ? 15.282 -10.130 -23.123 1.00 80.19 147 GLY A N 1
ATOM 1141 C CA . GLY A 1 147 ? 16.569 -9.713 -23.690 1.00 80.19 147 GLY A CA 1
ATOM 1142 C C . GLY A 1 147 ? 16.456 -8.645 -24.783 1.00 80.19 147 GLY A C 1
ATOM 1143 O O . GLY A 1 147 ? 17.348 -8.519 -25.622 1.00 80.19 147 GLY A O 1
ATOM 1144 N N . VAL A 1 148 ? 15.349 -7.894 -24.829 1.00 85.12 148 VAL A N 1
ATOM 1145 C CA . VAL A 1 148 ? 15.221 -6.752 -25.741 1.00 85.12 148 VAL A CA 1
ATOM 1146 C C . VAL A 1 148 ? 16.259 -5.691 -25.373 1.00 85.12 148 VAL A C 1
ATOM 1148 O O . VAL A 1 148 ? 16.217 -5.121 -24.283 1.00 85.12 148 VAL A O 1
ATOM 1151 N N . ALA A 1 149 ? 17.165 -5.418 -26.313 1.00 85.44 149 ALA A N 1
ATOM 1152 C CA . ALA A 1 149 ? 18.237 -4.455 -26.121 1.00 85.44 149 ALA A CA 1
ATOM 1153 C C . ALA A 1 149 ? 17.746 -2.999 -26.183 1.00 85.44 149 ALA A C 1
ATOM 1155 O O . ALA A 1 149 ? 16.836 -2.672 -26.954 1.00 85.44 149 ALA A O 1
ATOM 1156 N N . TRP A 1 150 ? 18.370 -2.117 -25.403 1.00 87.69 150 TRP A N 1
ATOM 1157 C CA . TRP A 1 150 ? 17.977 -0.711 -25.254 1.00 87.69 150 TRP A CA 1
ATOM 1158 C C . TRP A 1 150 ? 19.181 0.185 -24.913 1.00 87.69 150 TRP A C 1
ATOM 1160 O O . TRP A 1 150 ? 20.262 -0.321 -24.628 1.00 87.69 150 TRP A O 1
ATOM 1170 N N . GLY A 1 151 ? 19.020 1.509 -24.996 1.00 81.00 151 GLY A N 1
ATOM 1171 C CA . GLY A 1 151 ? 20.133 2.468 -24.910 1.00 81.00 151 GLY A CA 1
ATOM 1172 C C . GLY A 1 151 ? 20.670 2.898 -26.284 1.00 81.00 151 GLY A C 1
ATOM 1173 O O . GLY A 1 151 ? 20.047 2.639 -27.322 1.00 81.00 151 GLY A O 1
ATOM 1174 N N . THR A 1 152 ? 21.818 3.575 -26.295 1.00 68.94 152 THR A N 1
ATOM 1175 C CA . THR A 1 152 ? 22.446 4.141 -27.499 1.00 68.94 152 THR A CA 1
ATOM 1176 C C . THR A 1 152 ? 23.511 3.227 -28.100 1.00 68.94 152 THR A C 1
ATOM 1178 O O . THR A 1 152 ? 24.310 2.627 -27.395 1.00 68.94 152 THR A O 1
ATOM 1181 N N . ASP A 1 153 ? 23.550 3.164 -29.436 1.00 62.56 153 ASP A N 1
ATOM 1182 C CA . ASP A 1 153 ? 24.669 2.573 -30.198 1.00 62.56 153 ASP A CA 1
ATOM 1183 C C . ASP A 1 153 ? 25.664 3.653 -30.679 1.00 62.56 153 ASP A C 1
ATOM 1185 O O . ASP A 1 153 ? 26.525 3.379 -31.517 1.00 62.56 153 ASP A O 1
ATOM 1189 N N . ASP A 1 154 ? 25.514 4.906 -30.231 1.00 55.28 154 ASP A N 1
ATOM 1190 C CA . ASP A 1 154 ? 26.240 6.047 -30.788 1.00 55.28 154 ASP A CA 1
ATOM 1191 C C . ASP A 1 154 ? 26.779 6.969 -29.688 1.00 55.28 154 ASP A C 1
ATOM 1193 O O . ASP A 1 154 ? 26.031 7.697 -29.041 1.00 55.28 154 ASP A O 1
ATOM 1197 N N . ALA A 1 155 ? 28.103 6.967 -29.527 1.00 51.66 155 ALA A N 1
ATOM 1198 C CA . ALA A 1 155 ? 28.851 7.782 -28.565 1.00 51.66 155 ALA A CA 1
ATOM 1199 C C . ALA A 1 155 ? 28.798 9.302 -28.851 1.00 51.66 155 ALA A C 1
ATOM 1201 O O . ALA A 1 155 ? 29.484 10.084 -28.194 1.00 51.66 155 ALA A O 1
ATOM 1202 N N . ALA A 1 156 ? 28.075 9.736 -29.891 1.00 46.75 156 ALA A N 1
ATOM 1203 C CA . ALA A 1 156 ? 28.132 11.098 -30.421 1.00 46.75 156 ALA A CA 1
ATOM 1204 C C . ALA A 1 156 ? 26.931 11.995 -30.055 1.00 46.75 156 ALA A C 1
ATOM 1206 O O . ALA A 1 156 ? 26.901 13.157 -30.469 1.00 46.75 156 ALA A O 1
ATOM 1207 N N . SER A 1 157 ? 25.950 11.501 -29.293 1.00 48.06 157 SER A N 1
ATOM 1208 C CA . SER A 1 157 ? 24.697 12.213 -29.002 1.00 48.06 157 SER A CA 1
ATOM 1209 C C . SER A 1 157 ? 24.450 12.314 -27.494 1.00 48.06 157 SER A C 1
ATOM 1211 O O . SER A 1 157 ? 23.757 11.490 -26.908 1.00 48.06 157 SER A O 1
ATOM 1213 N N . ALA A 1 158 ? 24.985 13.362 -26.866 1.00 48.69 158 ALA A N 1
ATOM 1214 C CA . ALA A 1 158 ? 24.887 13.622 -25.423 1.00 48.69 158 ALA A CA 1
ATOM 1215 C C . ALA A 1 158 ? 23.456 13.913 -24.892 1.00 48.69 158 ALA A C 1
ATOM 1217 O O . ALA A 1 158 ? 23.316 14.384 -23.767 1.00 48.69 158 ALA A O 1
ATOM 1218 N N . ASP A 1 159 ? 22.398 13.693 -25.685 1.00 49.97 159 ASP A N 1
ATOM 1219 C CA . ASP A 1 159 ? 21.014 14.082 -25.347 1.00 49.97 159 ASP A CA 1
ATOM 1220 C C . ASP A 1 159 ? 19.950 13.026 -25.717 1.00 49.97 159 ASP A C 1
ATOM 1222 O O . ASP A 1 159 ? 18.755 13.309 -25.736 1.00 49.97 159 ASP A O 1
ATOM 1226 N N . THR A 1 160 ? 20.353 11.790 -26.024 1.00 57.94 160 THR A N 1
ATOM 1227 C CA . THR A 1 160 ? 19.416 10.687 -26.318 1.00 57.94 160 THR A CA 1
ATOM 1228 C C . THR A 1 160 ? 19.666 9.525 -25.371 1.00 57.94 160 THR A C 1
ATOM 1230 O O . THR A 1 160 ? 20.168 8.486 -25.783 1.00 57.94 160 THR A O 1
ATOM 1233 N N . ARG A 1 161 ? 19.387 9.709 -24.074 1.00 72.75 161 ARG A N 1
ATOM 1234 C CA . ARG A 1 161 ? 19.398 8.591 -23.119 1.00 72.75 161 ARG A CA 1
ATOM 1235 C C . ARG A 1 161 ? 18.259 7.647 -23.490 1.00 72.75 161 ARG A C 1
ATOM 1237 O O . ARG A 1 161 ? 17.094 7.987 -23.287 1.00 72.75 161 ARG A O 1
ATOM 1244 N N . GLY A 1 162 ? 18.593 6.472 -24.019 1.00 84.19 162 GLY A N 1
ATOM 1245 C CA . GLY A 1 162 ? 17.586 5.455 -24.298 1.00 84.19 162 GLY A CA 1
ATOM 1246 C C . GLY A 1 162 ? 16.899 5.017 -23.003 1.00 84.19 162 GLY A C 1
ATOM 1247 O O . GLY A 1 162 ? 17.536 4.944 -21.952 1.00 84.19 162 GLY A O 1
ATOM 1248 N N . THR A 1 163 ? 15.603 4.716 -23.078 1.00 91.25 163 THR A N 1
ATOM 1249 C CA . THR A 1 163 ? 14.816 4.209 -21.942 1.00 91.25 163 THR A CA 1
ATOM 1250 C C . THR A 1 163 ? 14.220 2.841 -22.232 1.00 91.25 163 THR A C 1
ATOM 1252 O O . THR A 1 163 ? 13.933 2.508 -23.382 1.00 91.25 163 THR A O 1
ATOM 1255 N N . LEU A 1 164 ? 13.982 2.052 -21.189 1.00 94.56 164 LEU A N 1
ATOM 1256 C CA . LEU A 1 164 ? 13.213 0.814 -21.242 1.00 94.56 164 LEU A CA 1
ATOM 1257 C C . LEU A 1 164 ? 12.028 0.931 -20.286 1.00 94.56 164 LEU A C 1
ATOM 1259 O O . LEU A 1 164 ? 12.197 1.180 -19.096 1.00 94.56 164 LEU A O 1
ATOM 1263 N N . THR A 1 165 ? 10.812 0.773 -20.813 1.00 96.94 165 THR A N 1
ATOM 1264 C CA . THR A 1 165 ? 9.576 1.074 -20.069 1.00 96.94 165 THR A CA 1
ATOM 1265 C C . THR A 1 165 ? 8.591 -0.086 -20.059 1.00 96.94 165 THR A C 1
ATOM 1267 O O . THR A 1 165 ? 8.353 -0.704 -21.094 1.00 96.94 165 THR A O 1
ATOM 1270 N N . THR A 1 166 ? 7.961 -0.357 -18.917 1.00 97.44 166 THR A N 1
ATOM 1271 C CA . THR A 1 166 ? 6.832 -1.298 -18.784 1.00 97.44 166 THR A CA 1
ATOM 1272 C C . THR A 1 166 ? 5.741 -0.691 -17.910 1.00 97.44 166 THR A C 1
ATOM 1274 O O . THR A 1 166 ? 6.016 0.174 -17.076 1.00 97.44 166 THR A O 1
ATOM 1277 N N . ILE A 1 167 ? 4.494 -1.129 -18.103 1.00 98.06 167 ILE A N 1
ATOM 1278 C CA . ILE A 1 167 ? 3.353 -0.702 -17.291 1.00 98.06 167 ILE A CA 1
ATOM 1279 C C . ILE A 1 167 ? 2.656 -1.928 -16.710 1.00 98.06 167 ILE A C 1
ATOM 1281 O O . ILE A 1 167 ? 2.129 -2.761 -17.451 1.00 98.06 167 ILE A O 1
ATOM 1285 N N . GLN A 1 168 ? 2.599 -1.992 -15.381 1.00 97.81 168 GLN A N 1
ATOM 1286 C CA . GLN A 1 168 ? 1.775 -2.942 -14.640 1.00 97.81 168 GLN A CA 1
ATOM 1287 C C . GLN A 1 168 ? 0.505 -2.247 -14.149 1.00 97.81 168 GLN A C 1
ATOM 1289 O O . GLN A 1 168 ? 0.537 -1.094 -13.709 1.00 97.81 168 GLN A O 1
ATOM 1294 N N . LYS A 1 169 ? -0.623 -2.949 -14.218 1.00 97.56 169 LYS A N 1
ATOM 1295 C CA . LYS A 1 169 ? -1.929 -2.448 -13.795 1.00 97.56 169 LYS A CA 1
ATOM 1296 C C . LYS A 1 169 ? -2.490 -3.313 -12.680 1.00 97.56 169 LYS A C 1
ATOM 1298 O O . LYS A 1 169 ? -2.657 -4.518 -12.840 1.00 97.56 169 LYS A O 1
ATOM 1303 N N . TYR A 1 170 ? -2.848 -2.650 -11.592 1.00 97.88 170 TYR A N 1
ATOM 1304 C CA . TYR A 1 170 ? -3.476 -3.205 -10.405 1.00 97.88 170 TYR A CA 1
ATOM 1305 C C . TYR A 1 170 ? -4.938 -2.796 -10.410 1.00 97.88 170 TYR A C 1
ATOM 1307 O O . TYR A 1 170 ? -5.240 -1.607 -10.511 1.00 97.88 170 TYR A O 1
ATOM 1315 N N . THR A 1 171 ? -5.842 -3.766 -10.326 1.00 97.25 171 THR A N 1
ATOM 1316 C CA . THR A 1 171 ? -7.286 -3.525 -10.436 1.00 97.25 171 THR A CA 1
ATOM 1317 C C . THR A 1 171 ? -8.009 -4.048 -9.207 1.00 97.25 171 THR A C 1
ATOM 1319 O O . THR A 1 171 ? -7.900 -5.228 -8.884 1.00 97.25 171 THR A O 1
ATOM 1322 N N . TRP A 1 172 ? -8.783 -3.179 -8.562 1.00 96.69 172 TRP A N 1
ATOM 1323 C CA . TRP A 1 172 ? -9.742 -3.523 -7.514 1.00 96.69 172 TRP A CA 1
ATOM 1324 C C . TRP A 1 172 ? -11.166 -3.405 -8.050 1.00 96.69 172 TRP A C 1
ATOM 1326 O O . TRP A 1 172 ? -11.429 -2.633 -8.976 1.00 96.69 172 TRP A O 1
ATOM 1336 N N . THR A 1 173 ? -12.099 -4.119 -7.418 1.00 95.50 173 THR A N 1
ATOM 1337 C CA . THR A 1 173 ? -13.535 -4.046 -7.732 1.00 95.50 173 THR A CA 1
ATOM 1338 C C . THR A 1 173 ? -14.049 -2.610 -7.706 1.00 95.50 173 THR A C 1
ATOM 1340 O O . THR A 1 173 ? -14.790 -2.195 -8.590 1.00 95.50 173 THR A O 1
ATOM 1343 N N . ASP A 1 174 ? -13.645 -1.844 -6.691 1.00 94.25 174 ASP A N 1
ATOM 1344 C CA . ASP A 1 174 ? -14.005 -0.444 -6.527 1.00 94.25 174 ASP A CA 1
ATOM 1345 C C . ASP A 1 174 ? -12.950 0.319 -5.708 1.00 94.25 174 ASP A C 1
ATOM 1347 O O . ASP A 1 174 ? -11.933 -0.223 -5.266 1.00 94.25 174 ASP A O 1
ATOM 1351 N N . TYR A 1 175 ? -13.191 1.617 -5.518 1.00 95.31 175 TYR A N 1
ATOM 1352 C CA . TYR A 1 175 ? -12.291 2.491 -4.771 1.00 95.31 175 TYR A CA 1
ATOM 1353 C C . TYR A 1 175 ? -12.210 2.149 -3.276 1.00 95.31 175 TYR A C 1
ATOM 1355 O O . TYR A 1 175 ? -11.154 2.346 -2.677 1.00 95.31 175 TYR A O 1
ATOM 1363 N N . ASN A 1 176 ? -13.281 1.641 -2.656 1.00 92.94 176 ASN A N 1
ATOM 1364 C CA . ASN A 1 176 ? -13.242 1.271 -1.241 1.00 92.94 176 ASN A CA 1
ATOM 1365 C C . ASN A 1 176 ? -12.384 0.038 -1.013 1.00 92.94 176 ASN A C 1
ATOM 1367 O O . ASN A 1 176 ? -11.642 0.022 -0.039 1.00 92.94 176 ASN A O 1
ATOM 1371 N N . ASP A 1 177 ? -12.421 -0.944 -1.909 1.00 93.50 177 ASP A N 1
ATOM 1372 C CA . ASP A 1 177 ? -11.553 -2.114 -1.803 1.00 93.50 177 ASP A CA 1
ATOM 1373 C C . ASP A 1 177 ? -10.068 -1.708 -1.841 1.00 93.50 177 ASP A C 1
ATOM 1375 O O . ASP A 1 177 ? -9.299 -2.127 -0.974 1.00 93.50 177 ASP A O 1
ATOM 1379 N N . ALA A 1 178 ? -9.682 -0.797 -2.743 1.00 94.81 178 ALA A N 1
ATOM 1380 C CA . ALA A 1 178 ? -8.327 -0.237 -2.764 1.00 94.81 178 ALA A CA 1
ATOM 1381 C C . ALA A 1 178 ? -7.995 0.544 -1.481 1.00 94.81 178 ALA A C 1
ATOM 1383 O O . ALA A 1 178 ? -6.930 0.380 -0.889 1.00 94.81 178 ALA A O 1
ATOM 1384 N N . ARG A 1 179 ? -8.926 1.382 -1.015 1.00 93.31 179 ARG A N 1
ATOM 1385 C CA . ARG A 1 179 ? -8.786 2.176 0.212 1.00 93.31 179 ARG A CA 1
ATOM 1386 C C . ARG A 1 179 ? -8.585 1.284 1.434 1.00 93.31 179 ARG A C 1
ATOM 1388 O O . ARG A 1 179 ? -7.694 1.546 2.228 1.00 93.31 179 ARG A O 1
ATOM 1395 N N . HIS A 1 180 ? -9.373 0.218 1.558 1.00 90.62 180 HIS A N 1
ATOM 1396 C CA . HIS A 1 180 ? -9.265 -0.775 2.625 1.00 90.62 180 HIS A CA 1
ATOM 1397 C C . HIS A 1 180 ? -7.932 -1.515 2.563 1.00 90.62 180 HIS A C 1
ATOM 1399 O O . HIS A 1 180 ? -7.302 -1.646 3.605 1.00 90.62 180 HIS A O 1
ATOM 1405 N N . PHE A 1 181 ? -7.477 -1.911 1.367 1.00 91.62 181 PHE A N 1
ATOM 1406 C CA . PHE A 1 181 ? -6.164 -2.530 1.166 1.00 91.62 181 PHE A CA 1
ATOM 1407 C C . PHE A 1 181 ? -5.030 -1.643 1.702 1.00 91.62 181 PHE A C 1
ATOM 1409 O O . PHE A 1 181 ? -4.269 -2.084 2.557 1.00 91.62 181 PHE A O 1
ATOM 1416 N N . PHE A 1 182 ? -4.945 -0.381 1.270 1.00 92.44 182 PHE A N 1
ATOM 1417 C CA . PHE A 1 182 ? -3.887 0.526 1.734 1.00 92.44 182 PHE A CA 1
ATOM 1418 C C . PHE A 1 182 ? -4.076 0.948 3.199 1.00 92.44 182 PHE A C 1
ATOM 1420 O O . PHE A 1 182 ? -3.097 1.114 3.925 1.00 92.44 182 PHE A O 1
ATOM 1427 N N . ASN A 1 183 ? -5.319 1.124 3.659 1.00 89.62 183 ASN A N 1
ATOM 1428 C CA . ASN A 1 183 ? -5.596 1.532 5.036 1.00 89.62 183 ASN A CA 1
ATOM 1429 C C . ASN A 1 183 ? -5.238 0.453 6.047 1.00 89.62 183 ASN A C 1
ATOM 1431 O O . ASN A 1 183 ? -4.750 0.805 7.112 1.00 89.62 183 ASN A O 1
ATOM 1435 N N . SER A 1 184 ? -5.419 -0.826 5.709 1.00 84.12 184 SER A N 1
ATOM 1436 C CA . SER A 1 184 ? -4.922 -1.951 6.507 1.00 84.12 184 SER A CA 1
ATOM 1437 C C . SER A 1 184 ? -3.420 -2.180 6.306 1.00 84.12 184 SER A C 1
ATOM 1439 O O . SER A 1 184 ? -2.951 -3.301 6.420 1.00 84.12 184 SER A O 1
ATOM 1441 N N . GLY A 1 185 ? -2.694 -1.155 5.863 1.00 86.50 185 GLY A N 1
ATOM 1442 C CA . GLY A 1 185 ? -1.261 -1.160 5.626 1.00 86.50 185 GLY A CA 1
ATOM 1443 C C . GLY A 1 185 ? -0.782 -1.816 4.333 1.00 86.50 185 GLY A C 1
ATOM 1444 O O . GLY A 1 185 ? 0.401 -1.692 4.035 1.00 86.50 185 GLY A O 1
ATOM 1445 N N . GLY A 1 186 ? -1.651 -2.454 3.544 1.00 89.81 186 GLY A N 1
ATOM 1446 C CA . GLY A 1 186 ? -1.291 -3.149 2.306 1.00 89.81 186 GLY A CA 1
ATOM 1447 C C . GLY A 1 186 ? -0.396 -2.314 1.390 1.00 89.81 186 GLY A C 1
ATOM 1448 O O . GLY A 1 186 ? -0.561 -1.095 1.268 1.00 89.81 186 GLY A O 1
ATOM 1449 N N . GLN A 1 187 ? 0.577 -2.968 0.757 1.00 93.38 187 GLN A N 1
ATOM 1450 C CA . GLN A 1 187 ? 1.552 -2.291 -0.096 1.00 93.38 187 GLN A CA 1
ATOM 1451 C C . GLN A 1 187 ? 1.740 -3.027 -1.405 1.00 93.38 187 GLN A C 1
ATOM 1453 O O . GLN A 1 187 ? 1.724 -4.255 -1.440 1.00 93.38 187 GLN A O 1
ATOM 1458 N N . ILE A 1 188 ? 1.953 -2.267 -2.471 1.00 95.88 188 ILE A N 1
ATOM 1459 C CA . ILE A 1 188 ? 2.411 -2.819 -3.742 1.00 95.88 188 ILE A CA 1
ATOM 1460 C C . ILE A 1 188 ? 3.924 -3.002 -3.669 1.00 95.88 188 ILE A C 1
ATOM 1462 O O . ILE A 1 188 ? 4.611 -2.128 -3.140 1.00 95.88 188 ILE A O 1
ATOM 1466 N N . ILE A 1 189 ? 4.423 -4.116 -4.196 1.00 95.00 189 ILE A N 1
ATOM 1467 C CA . ILE A 1 189 ? 5.858 -4.407 -4.256 1.00 95.00 189 ILE A CA 1
ATOM 1468 C C . ILE A 1 189 ? 6.338 -4.347 -5.702 1.00 95.00 189 ILE A C 1
ATOM 1470 O O . ILE A 1 189 ? 5.621 -4.740 -6.630 1.00 95.00 189 ILE A O 1
ATOM 1474 N N . ILE A 1 190 ? 7.553 -3.853 -5.872 1.00 96.62 190 ILE A N 1
ATOM 1475 C CA . ILE A 1 190 ? 8.277 -3.827 -7.135 1.00 96.62 190 ILE A CA 1
ATOM 1476 C C . ILE A 1 190 ? 9.685 -4.285 -6.799 1.00 96.62 190 ILE A C 1
ATOM 1478 O O . ILE A 1 190 ? 10.353 -3.657 -5.981 1.00 96.62 190 ILE A O 1
ATOM 1482 N N . ASP A 1 191 ? 10.112 -5.356 -7.433 1.00 95.38 191 ASP A N 1
ATOM 1483 C CA . ASP A 1 191 ? 11.467 -5.868 -7.350 1.00 95.38 191 ASP A CA 1
ATOM 1484 C C . ASP A 1 191 ? 11.997 -6.063 -8.774 1.00 95.38 191 ASP A C 1
ATOM 1486 O O . ASP A 1 191 ? 11.243 -6.386 -9.698 1.00 95.38 191 ASP A O 1
ATOM 1490 N N . LEU A 1 192 ? 13.269 -5.750 -8.978 1.00 95.81 192 LEU A N 1
ATOM 1491 C CA . LEU A 1 192 ? 13.905 -5.739 -10.287 1.00 95.81 192 LEU A CA 1
ATOM 1492 C C . LEU A 1 192 ? 15.122 -6.646 -10.237 1.00 95.81 192 LEU A C 1
ATOM 1494 O O . LEU A 1 192 ? 15.912 -6.591 -9.308 1.00 95.81 192 LEU A O 1
ATOM 1498 N N . GLU A 1 193 ? 15.292 -7.440 -11.279 1.00 93.88 193 GLU A N 1
ATOM 1499 C CA . GLU A 1 193 ? 16.436 -8.326 -11.429 1.00 93.88 193 GLU A CA 1
ATOM 1500 C C . GLU A 1 193 ? 17.024 -8.108 -12.821 1.00 93.88 193 GLU A C 1
ATOM 1502 O O . GLU A 1 193 ? 16.285 -7.996 -13.806 1.00 93.88 193 GLU A O 1
ATOM 1507 N N . ALA A 1 194 ? 18.347 -8.054 -12.922 1.00 92.12 194 ALA A N 1
ATOM 1508 C CA . ALA A 1 194 ? 19.046 -8.161 -14.191 1.00 92.12 194 ALA A CA 1
ATOM 1509 C C . ALA A 1 194 ? 19.765 -9.505 -14.195 1.00 92.12 194 ALA A C 1
ATOM 1511 O O . ALA A 1 194 ? 20.398 -9.853 -13.213 1.00 92.12 194 ALA A O 1
ATOM 1512 N N . ILE A 1 195 ? 19.689 -10.270 -15.283 1.00 88.69 195 ILE A N 1
ATOM 1513 C CA . ILE A 1 195 ? 20.473 -11.501 -15.442 1.00 88.69 195 ILE A CA 1
ATOM 1514 C C . ILE A 1 195 ? 20.999 -11.634 -16.864 1.00 88.69 195 ILE A C 1
ATOM 1516 O O . ILE A 1 195 ? 20.280 -11.409 -17.838 1.00 88.69 195 ILE A O 1
ATOM 1520 N N . GLY A 1 196 ? 22.245 -12.090 -16.996 1.00 83.44 196 GLY A N 1
ATOM 1521 C CA . GLY A 1 196 ? 22.854 -12.369 -18.297 1.00 83.44 196 GLY A CA 1
ATOM 1522 C C . GLY A 1 196 ? 22.918 -11.148 -19.222 1.00 83.44 196 GLY A C 1
ATOM 1523 O O . GLY A 1 196 ? 22.579 -10.040 -18.836 1.00 83.44 196 GLY A O 1
ATOM 1524 N N . GLY A 1 197 ? 23.365 -11.359 -20.459 1.00 81.31 197 GLY A N 1
ATOM 1525 C CA . GLY A 1 197 ? 23.739 -10.271 -21.369 1.00 81.31 197 GLY A CA 1
ATOM 1526 C C . GLY A 1 197 ? 25.249 -10.028 -21.371 1.00 81.31 197 GLY A C 1
ATOM 1527 O O . GLY A 1 197 ? 25.978 -10.496 -20.494 1.00 81.31 197 GLY A O 1
ATOM 1528 N N . SER A 1 198 ? 25.727 -9.358 -22.414 1.00 82.00 198 SER A N 1
ATOM 1529 C CA . SER A 1 198 ? 27.131 -8.981 -22.595 1.00 82.00 198 SER A CA 1
ATOM 1530 C C . SER A 1 198 ? 27.415 -7.548 -22.134 1.00 82.00 198 SER A C 1
ATOM 1532 O O . SER A 1 198 ? 28.569 -7.236 -21.846 1.00 82.00 198 SER A O 1
ATOM 1534 N N . PHE A 1 199 ? 26.391 -6.690 -22.065 1.00 79.88 199 PHE A N 1
ATOM 1535 C CA . PHE A 1 199 ? 26.506 -5.257 -21.794 1.00 79.88 199 PHE A CA 1
ATOM 1536 C C . PHE A 1 199 ? 25.441 -4.781 -20.793 1.00 79.88 199 PHE A C 1
ATOM 1538 O O . PHE A 1 199 ? 24.252 -5.065 -20.944 1.00 79.88 199 PHE A O 1
ATOM 1545 N N . GLY A 1 200 ? 25.879 -4.044 -19.766 1.00 78.00 200 GLY A N 1
ATOM 1546 C CA . GLY A 1 200 ? 25.028 -3.402 -18.755 1.00 78.00 200 GLY A CA 1
ATOM 1547 C C . GLY A 1 200 ? 24.494 -4.318 -17.648 1.00 78.00 200 GLY A C 1
ATOM 1548 O O . GLY A 1 200 ? 23.895 -3.824 -16.697 1.00 78.00 200 GLY A O 1
ATOM 1549 N N . TYR A 1 201 ? 24.689 -5.638 -17.745 1.00 82.38 201 TYR A N 1
ATOM 1550 C CA . TYR A 1 201 ? 24.181 -6.605 -16.764 1.00 82.38 201 TYR A CA 1
ATOM 1551 C C . TYR A 1 201 ? 24.654 -6.317 -15.336 1.00 82.38 201 TYR A C 1
ATOM 1553 O O . TYR A 1 201 ? 23.817 -6.097 -14.468 1.00 82.38 201 TYR A O 1
ATOM 1561 N N . ASN A 1 202 ? 25.970 -6.302 -15.096 1.00 82.56 202 ASN A N 1
ATOM 1562 C CA . ASN A 1 202 ? 26.521 -6.170 -13.742 1.00 82.56 202 ASN A CA 1
ATOM 1563 C C . ASN A 1 202 ? 26.110 -4.840 -13.098 1.00 82.56 202 ASN A C 1
ATOM 1565 O O . ASN A 1 202 ? 25.937 -4.746 -11.886 1.00 82.56 202 ASN A O 1
ATOM 1569 N N . GLU A 1 203 ? 25.988 -3.799 -13.915 1.00 83.19 203 GLU A N 1
ATOM 1570 C CA . GLU A 1 203 ? 25.677 -2.457 -13.465 1.00 83.19 203 GLU A CA 1
ATOM 1571 C C . GLU A 1 203 ? 24.201 -2.313 -13.083 1.00 83.19 203 GLU A C 1
ATOM 1573 O O . GLU A 1 203 ? 23.896 -1.752 -12.030 1.00 83.19 203 GLU A O 1
ATOM 1578 N N . TRP A 1 204 ? 23.286 -2.841 -13.902 1.00 88.56 204 TRP A N 1
ATOM 1579 C CA . TRP A 1 204 ? 21.859 -2.865 -13.576 1.00 88.56 204 TRP A CA 1
ATOM 1580 C C . TRP A 1 204 ? 21.560 -3.787 -12.393 1.00 88.56 204 TRP A C 1
ATOM 1582 O O . TRP A 1 204 ? 20.804 -3.386 -11.511 1.00 88.56 204 TRP A O 1
ATOM 1592 N N . ASP A 1 205 ? 22.209 -4.952 -12.326 1.00 88.62 205 ASP A N 1
ATOM 1593 C CA . ASP A 1 205 ? 22.117 -5.892 -11.199 1.00 88.62 205 ASP A CA 1
ATOM 1594 C C . ASP A 1 205 ? 22.524 -5.209 -9.886 1.00 88.62 205 ASP A C 1
ATOM 1596 O O . ASP A 1 205 ? 21.760 -5.171 -8.926 1.00 88.62 205 ASP A O 1
ATOM 1600 N N . TYR A 1 206 ? 23.671 -4.518 -9.882 1.00 86.56 206 TYR A N 1
ATOM 1601 C CA . TYR A 1 206 ? 24.125 -3.762 -8.716 1.00 86.56 206 TYR A CA 1
ATOM 1602 C C . TYR A 1 206 ? 23.161 -2.636 -8.317 1.00 86.56 206 TYR A C 1
ATOM 1604 O O . TYR A 1 206 ? 22.903 -2.435 -7.129 1.00 86.56 206 TYR A O 1
ATOM 1612 N N . ILE A 1 207 ? 22.624 -1.876 -9.279 1.00 89.06 207 ILE A N 1
ATOM 1613 C CA . ILE A 1 207 ? 21.645 -0.820 -8.980 1.00 89.06 207 ILE A CA 1
ATOM 1614 C C . ILE A 1 207 ? 20.400 -1.424 -8.325 1.00 89.06 207 ILE A C 1
ATOM 1616 O O . ILE A 1 207 ? 19.932 -0.878 -7.324 1.00 89.06 207 ILE A O 1
ATOM 1620 N N . PHE A 1 208 ? 19.886 -2.533 -8.857 1.00 93.56 208 PHE A N 1
ATOM 1621 C CA . PHE A 1 208 ? 18.709 -3.200 -8.314 1.00 93.56 208 PHE A CA 1
ATOM 1622 C C . PHE A 1 208 ? 18.965 -3.779 -6.923 1.00 93.56 208 PHE A C 1
ATOM 1624 O O . PHE A 1 208 ? 18.192 -3.479 -6.019 1.00 93.56 208 PHE A O 1
ATOM 1631 N N . ASP A 1 209 ? 20.098 -4.445 -6.695 1.00 88.75 209 ASP A N 1
ATOM 1632 C CA . ASP A 1 209 ? 20.514 -4.928 -5.370 1.00 88.75 209 ASP A CA 1
ATOM 1633 C C . ASP A 1 209 ? 20.578 -3.802 -4.328 1.00 88.75 209 ASP A C 1
ATOM 1635 O O . ASP A 1 209 ? 20.221 -3.975 -3.161 1.00 88.75 209 ASP A O 1
ATOM 1639 N N . GLN A 1 210 ? 21.047 -2.615 -4.729 1.00 87.56 210 GLN A N 1
ATOM 1640 C CA . GLN A 1 210 ? 21.106 -1.467 -3.826 1.00 87.56 210 GLN A CA 1
ATOM 1641 C C . GLN A 1 210 ? 19.737 -0.827 -3.582 1.00 87.56 210 GLN A C 1
ATOM 1643 O O . GLN A 1 210 ? 19.577 -0.150 -2.565 1.00 87.56 210 GLN A O 1
ATOM 1648 N N . ILE A 1 211 ? 18.762 -1.000 -4.475 1.00 93.00 211 ILE A N 1
ATOM 1649 C CA . ILE A 1 211 ? 17.373 -0.578 -4.250 1.00 93.00 211 ILE A CA 1
ATOM 1650 C C . ILE A 1 211 ? 16.638 -1.613 -3.387 1.00 93.00 211 ILE A C 1
ATOM 1652 O O . ILE A 1 211 ? 15.881 -1.212 -2.495 1.00 93.00 211 ILE A O 1
ATOM 1656 N N . ASP A 1 212 ? 16.914 -2.904 -3.602 1.00 93.94 212 ASP A N 1
ATOM 1657 C CA . ASP A 1 212 ? 16.119 -4.045 -3.130 1.00 93.94 212 ASP A CA 1
ATOM 1658 C C . ASP A 1 212 ? 14.649 -3.873 -3.577 1.00 93.94 212 ASP A C 1
ATOM 1660 O O . ASP A 1 212 ? 14.339 -3.234 -4.583 1.00 93.94 212 ASP A O 1
ATOM 1664 N N . THR A 1 213 ? 13.701 -4.384 -2.803 1.00 94.38 213 THR A N 1
ATOM 1665 C CA . THR A 1 213 ? 12.276 -4.211 -3.064 1.00 94.38 213 THR A CA 1
ATOM 1666 C C . THR A 1 213 ? 11.822 -2.775 -2.786 1.00 94.38 213 THR A C 1
ATOM 1668 O O . THR A 1 213 ? 12.043 -2.229 -1.700 1.00 94.38 213 THR A O 1
ATOM 1671 N N . ILE A 1 214 ? 11.089 -2.178 -3.727 1.00 96.62 214 ILE A N 1
ATOM 1672 C CA . ILE A 1 214 ? 10.340 -0.930 -3.545 1.00 96.62 214 ILE A CA 1
ATOM 1673 C C . ILE A 1 214 ? 8.940 -1.261 -3.028 1.00 96.62 214 ILE A C 1
ATOM 1675 O O . ILE A 1 214 ? 8.227 -2.096 -3.584 1.00 96.62 214 ILE A O 1
ATOM 1679 N N . TYR A 1 215 ? 8.511 -0.535 -2.001 1.00 95.38 215 TYR A N 1
ATOM 1680 C CA . TYR A 1 215 ? 7.219 -0.702 -1.353 1.00 95.38 215 TYR A CA 1
ATOM 1681 C C . TYR A 1 215 ? 6.370 0.554 -1.515 1.00 95.38 215 TYR A C 1
ATOM 1683 O O . TYR A 1 215 ? 6.719 1.609 -0.991 1.00 95.38 215 TYR A O 1
ATOM 1691 N N . VAL A 1 216 ? 5.225 0.458 -2.187 1.00 96.88 216 VAL A N 1
ATOM 1692 C CA . VAL A 1 216 ? 4.284 1.574 -2.360 1.00 96.88 216 VAL A 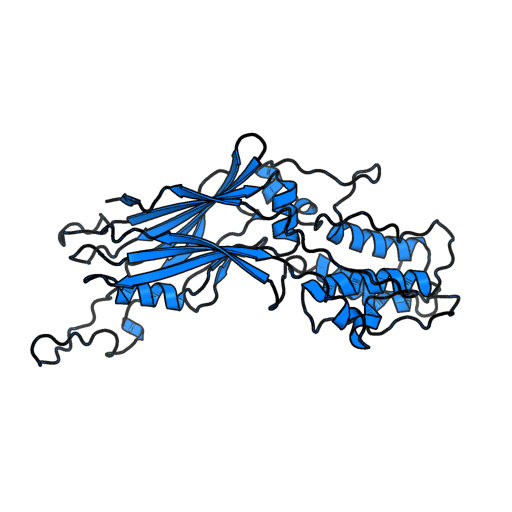CA 1
ATOM 1693 C C . VAL A 1 216 ? 3.125 1.405 -1.384 1.00 96.88 216 VAL A C 1
ATOM 1695 O O . VAL A 1 216 ? 2.262 0.549 -1.580 1.00 96.88 216 VAL A O 1
ATOM 1698 N N . GLY A 1 217 ? 3.099 2.217 -0.327 1.00 94.62 217 GLY A N 1
ATOM 1699 C CA . GLY A 1 217 ? 2.071 2.180 0.713 1.00 94.62 217 GLY A CA 1
ATOM 1700 C C . GLY A 1 217 ? 1.129 3.385 0.712 1.00 94.62 217 GLY A C 1
ATOM 1701 O O . GLY A 1 217 ? 1.207 4.294 -0.120 1.00 94.62 217 GLY A O 1
ATOM 1702 N N . ALA A 1 218 ? 0.239 3.414 1.711 1.00 93.50 218 ALA A N 1
ATOM 1703 C CA . ALA A 1 218 ? -0.770 4.462 1.883 1.00 93.50 218 ALA A CA 1
ATOM 1704 C C . ALA A 1 218 ? -0.179 5.878 1.994 1.00 93.50 218 ALA A C 1
ATOM 1706 O O . ALA A 1 218 ? -0.739 6.837 1.460 1.00 93.50 218 ALA A O 1
ATOM 1707 N N . LYS A 1 219 ? 0.932 6.003 2.731 1.00 89.69 219 LYS A N 1
ATOM 1708 C CA . LYS A 1 219 ? 1.511 7.284 3.169 1.00 89.69 219 LYS A CA 1
ATOM 1709 C C . LYS A 1 219 ? 2.964 7.495 2.785 1.00 89.69 219 LYS A C 1
ATOM 1711 O O . LYS A 1 219 ? 3.438 8.625 2.854 1.00 89.69 219 LYS A O 1
ATOM 1716 N N . GLN A 1 220 ? 3.656 6.429 2.404 1.00 91.75 220 GLN A N 1
ATOM 1717 C CA . GLN A 1 220 ? 5.043 6.483 1.973 1.00 91.75 220 GLN A CA 1
ATOM 1718 C C . GLN A 1 220 ? 5.272 5.457 0.871 1.00 91.75 220 GLN A C 1
ATOM 1720 O O . GLN A 1 220 ? 4.632 4.404 0.855 1.00 91.75 220 GLN A O 1
ATOM 1725 N N . THR A 1 221 ? 6.204 5.782 -0.016 1.00 95.50 221 THR A N 1
ATOM 1726 C CA . THR A 1 221 ? 6.912 4.783 -0.809 1.00 95.50 221 THR A CA 1
ATOM 1727 C C . THR A 1 221 ? 8.276 4.589 -0.161 1.00 95.50 221 THR A C 1
ATOM 1729 O O . THR A 1 221 ? 8.946 5.571 0.158 1.00 95.50 221 THR A O 1
ATOM 1732 N N . THR A 1 222 ? 8.671 3.351 0.092 1.00 93.94 222 THR A N 1
ATOM 1733 C CA . THR A 1 222 ? 9.938 3.004 0.744 1.00 93.94 222 THR A CA 1
ATOM 1734 C C . THR A 1 222 ? 10.684 1.963 -0.081 1.00 93.94 222 THR A C 1
ATOM 1736 O O . THR A 1 222 ? 10.231 1.561 -1.149 1.00 93.94 222 THR A O 1
ATOM 1739 N N . LYS A 1 223 ? 11.858 1.563 0.399 1.00 93.69 223 LYS A N 1
ATOM 1740 C CA . LYS A 1 223 ? 12.735 0.584 -0.236 1.00 93.69 223 LYS A CA 1
ATOM 1741 C C . LYS A 1 223 ? 13.397 -0.294 0.825 1.00 93.69 223 LYS A C 1
ATOM 1743 O O . LYS A 1 223 ? 13.492 0.153 1.972 1.00 93.69 223 LYS A O 1
ATOM 1748 N N . GLY A 1 224 ? 13.830 -1.495 0.454 1.00 91.88 224 GLY A N 1
ATOM 1749 C CA . GLY A 1 224 ? 14.606 -2.378 1.331 1.00 91.88 224 GLY A CA 1
ATOM 1750 C C . GLY A 1 224 ? 16.092 -2.009 1.398 1.00 91.88 224 GLY A C 1
ATOM 1751 O O . GLY A 1 224 ? 16.706 -2.096 2.461 1.00 91.88 224 GLY A O 1
ATOM 1752 N N . GLY A 1 225 ? 16.644 -1.516 0.287 1.00 89.56 225 GLY A N 1
ATOM 1753 C CA . GLY A 1 225 ? 18.065 -1.253 0.122 1.00 89.56 225 GLY A CA 1
ATOM 1754 C C . GLY A 1 225 ? 18.485 0.165 0.508 1.00 89.56 225 GLY A C 1
ATOM 1755 O O . GLY A 1 225 ? 17.727 0.953 1.082 1.00 89.56 225 GLY A O 1
ATOM 1756 N N . ALA A 1 226 ? 19.732 0.510 0.189 1.00 87.81 226 ALA A N 1
ATOM 1757 C CA . ALA A 1 226 ? 20.335 1.801 0.508 1.00 87.81 226 ALA A CA 1
ATOM 1758 C C . ALA A 1 226 ? 20.060 2.895 -0.545 1.00 87.81 226 ALA A C 1
ATOM 1760 O O . ALA A 1 226 ? 20.088 4.080 -0.204 1.00 87.81 226 ALA A O 1
ATOM 1761 N N . ASN A 1 227 ? 19.741 2.535 -1.793 1.00 87.31 227 ASN A N 1
ATOM 1762 C CA . ASN A 1 227 ? 19.676 3.459 -2.928 1.00 87.31 227 ASN A CA 1
ATOM 1763 C C . ASN A 1 227 ? 18.260 3.849 -3.357 1.00 87.31 227 ASN A C 1
ATOM 1765 O O . ASN A 1 227 ? 17.372 3.017 -3.483 1.00 87.31 227 ASN A O 1
ATOM 1769 N N . GLY A 1 228 ? 18.068 5.134 -3.632 1.00 90.19 228 GLY A N 1
ATOM 1770 C CA . GLY A 1 228 ? 16.818 5.693 -4.125 1.00 90.19 228 GLY A CA 1
ATOM 1771 C C . GLY A 1 228 ? 15.947 6.334 -3.054 1.00 90.19 228 GLY A C 1
ATOM 1772 O O . GLY A 1 228 ? 16.203 6.260 -1.853 1.00 90.19 228 GLY A O 1
ATOM 1773 N N . THR A 1 229 ? 14.908 7.027 -3.493 1.00 92.75 229 THR A N 1
ATOM 1774 C CA . THR A 1 229 ? 14.049 7.858 -2.652 1.00 92.75 229 THR A CA 1
ATOM 1775 C C . THR A 1 229 ? 12.600 7.680 -3.066 1.00 92.75 229 THR A C 1
ATOM 1777 O O . THR A 1 229 ? 12.250 7.858 -4.232 1.00 92.75 229 THR A O 1
ATOM 1780 N N . GLY A 1 230 ? 11.743 7.369 -2.095 1.00 93.94 230 GLY A N 1
ATOM 1781 C CA . GLY A 1 230 ? 10.300 7.468 -2.269 1.00 93.94 230 GLY A CA 1
ATOM 1782 C C . GLY A 1 230 ? 9.843 8.921 -2.182 1.00 93.94 230 GLY A C 1
ATOM 1783 O O . GLY A 1 230 ? 10.265 9.666 -1.301 1.00 93.94 230 GLY A O 1
ATOM 1784 N N . ILE A 1 231 ? 8.989 9.325 -3.116 1.00 95.88 231 ILE A N 1
ATOM 1785 C CA . ILE A 1 231 ? 8.609 10.726 -3.347 1.00 95.88 231 ILE A CA 1
ATOM 1786 C C . ILE A 1 231 ? 7.124 10.948 -3.066 1.00 95.88 231 ILE A C 1
ATOM 1788 O O . ILE A 1 231 ? 6.742 11.996 -2.550 1.00 95.88 231 ILE A O 1
ATOM 1792 N N . LYS A 1 232 ? 6.280 9.973 -3.414 1.00 96.19 232 LYS A N 1
ATOM 1793 C CA . LYS A 1 232 ? 4.822 10.031 -3.253 1.00 96.19 232 LYS A CA 1
ATOM 1794 C C . LYS A 1 232 ? 4.278 8.694 -2.794 1.00 96.19 232 LYS A C 1
ATOM 1796 O O . LYS A 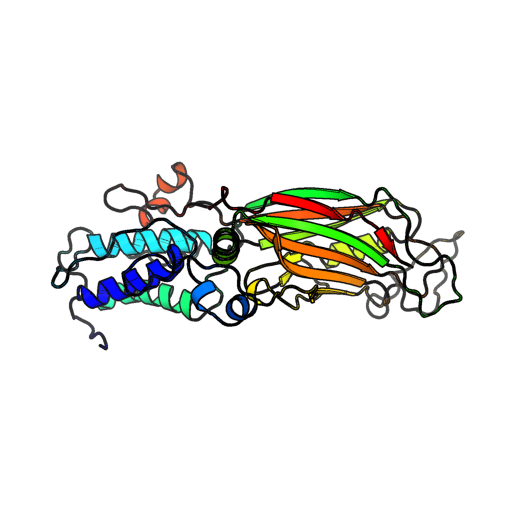1 23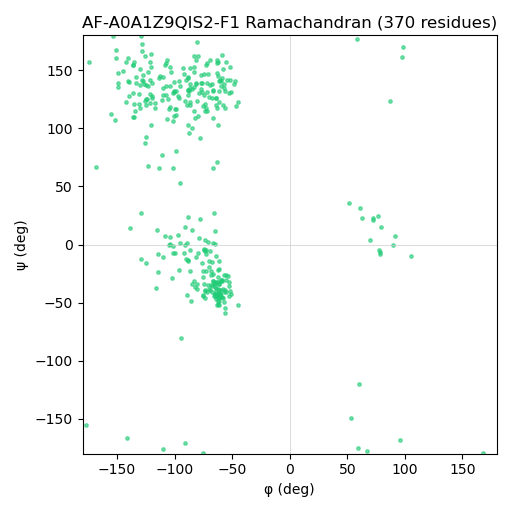2 ? 4.900 7.658 -3.003 1.00 96.19 232 LYS A O 1
ATOM 1801 N N . SER A 1 233 ? 3.082 8.729 -2.237 1.00 95.38 233 SER A N 1
ATOM 1802 C CA . SER A 1 233 ? 2.340 7.573 -1.749 1.00 95.38 233 SER A CA 1
ATOM 1803 C C . SER A 1 233 ? 0.923 7.523 -2.303 1.00 95.38 233 SER A C 1
ATOM 1805 O O . SER A 1 233 ? 0.476 8.480 -2.939 1.00 95.38 233 SER A O 1
ATOM 1807 N N . PHE A 1 234 ? 0.204 6.426 -2.043 1.00 96.81 234 PHE A N 1
ATOM 1808 C CA . PHE A 1 234 ? -1.130 6.188 -2.595 1.00 96.81 234 PHE A CA 1
ATOM 1809 C C . PHE A 1 234 ? -2.047 7.410 -2.508 1.00 96.81 234 PHE A C 1
ATOM 1811 O O . PHE A 1 234 ? -2.541 7.851 -3.538 1.00 96.81 234 PHE A O 1
ATOM 1818 N N . TYR A 1 235 ? -2.198 8.012 -1.320 1.00 96.06 235 TYR A N 1
ATOM 1819 C CA . TYR A 1 235 ? -3.088 9.162 -1.097 1.00 96.06 235 TYR A CA 1
ATOM 1820 C C . TYR A 1 235 ? -2.620 10.488 -1.720 1.00 96.06 235 TYR A C 1
ATOM 1822 O O . TYR A 1 235 ? -3.266 11.522 -1.540 1.00 96.06 235 TYR A O 1
ATOM 1830 N N . GLU A 1 236 ? -1.495 10.493 -2.428 1.00 96.25 236 GLU A N 1
ATOM 1831 C CA . GLU A 1 236 ? -0.948 11.663 -3.118 1.00 96.25 236 GLU A CA 1
ATOM 1832 C C . GLU A 1 236 ? -1.041 11.554 -4.641 1.00 96.25 236 GLU A C 1
ATOM 1834 O O . GLU A 1 236 ? -0.806 12.562 -5.325 1.00 96.25 236 GLU A O 1
ATOM 1839 N N . PHE A 1 237 ? -1.388 10.367 -5.149 1.00 97.06 237 PHE A N 1
ATOM 1840 C CA . PHE A 1 237 ? -1.515 10.082 -6.572 1.00 97.06 237 PHE A CA 1
ATOM 1841 C C . PHE A 1 237 ? -2.716 10.807 -7.185 1.00 97.06 237 PHE A C 1
ATOM 1843 O O . PHE A 1 237 ? -3.667 11.213 -6.510 1.00 97.06 237 PHE A O 1
ATOM 1850 N N . ASP A 1 238 ? -2.669 10.977 -8.501 1.00 96.00 238 ASP A N 1
ATOM 1851 C CA . ASP A 1 238 ? -3.784 11.482 -9.290 1.00 96.00 238 ASP A CA 1
ATOM 1852 C C . ASP A 1 238 ? -3.892 10.761 -10.640 1.00 96.00 238 ASP A C 1
ATOM 1854 O O . ASP A 1 238 ? -3.312 9.693 -10.842 1.00 96.00 238 ASP A O 1
ATOM 1858 N N . ASN A 1 239 ? -4.694 11.323 -11.544 1.00 96.88 239 ASN A N 1
ATOM 1859 C CA . ASN A 1 239 ? -5.005 10.724 -12.840 1.00 96.88 239 ASN A CA 1
ATOM 1860 C C . ASN A 1 239 ? -3.849 10.796 -13.853 1.00 96.88 239 ASN A C 1
ATOM 1862 O O . ASN A 1 239 ? -3.968 10.239 -14.946 1.00 96.88 239 ASN A O 1
ATOM 1866 N N . ASN A 1 240 ? -2.748 11.478 -13.527 1.00 97.50 240 ASN A N 1
ATOM 1867 C CA . ASN A 1 240 ? -1.569 11.579 -14.380 1.00 97.50 240 ASN A CA 1
ATOM 1868 C C . ASN A 1 240 ? -0.421 10.758 -13.802 1.00 97.50 240 ASN A C 1
ATOM 1870 O O . ASN A 1 240 ? -0.340 10.558 -12.594 1.00 97.50 240 ASN A O 1
ATOM 1874 N N . TYR A 1 241 ? 0.498 10.314 -14.663 1.00 98.19 241 TYR A N 1
ATOM 1875 C CA . TYR A 1 241 ? 1.724 9.682 -14.185 1.00 98.19 241 TYR A CA 1
ATOM 1876 C C . TYR A 1 241 ? 2.551 10.690 -13.392 1.00 98.19 241 TYR A C 1
ATOM 1878 O O . TYR A 1 241 ? 2.969 11.724 -13.911 1.00 98.19 241 TYR A O 1
ATOM 1886 N N . GLN A 1 242 ? 2.788 10.363 -12.130 1.00 97.50 242 GLN A N 1
ATOM 1887 C CA . GLN A 1 242 ? 3.628 11.122 -11.219 1.00 97.50 242 GLN A CA 1
ATOM 1888 C C . GLN A 1 242 ? 4.767 10.237 -10.764 1.00 97.50 242 GLN A C 1
ATOM 1890 O O . GLN A 1 242 ? 4.548 9.070 -10.467 1.00 97.50 242 GLN A O 1
ATOM 1895 N N . GLN A 1 243 ? 5.969 10.792 -10.687 1.00 98.06 243 GLN A N 1
ATOM 1896 C CA . GLN A 1 243 ? 7.114 10.084 -10.136 1.00 98.06 243 GLN A CA 1
ATOM 1897 C C . GLN A 1 243 ? 6.868 9.788 -8.653 1.00 98.06 243 GLN A C 1
ATOM 1899 O O . GLN A 1 243 ? 6.556 10.696 -7.877 1.00 98.06 243 GLN A O 1
ATOM 1904 N N . ILE A 1 244 ? 6.984 8.518 -8.276 1.00 98.12 244 ILE A N 1
ATOM 1905 C CA . ILE A 1 244 ? 6.751 8.037 -6.908 1.00 98.12 244 ILE A CA 1
ATOM 1906 C C . ILE A 1 244 ? 8.014 7.498 -6.256 1.00 98.12 244 ILE A C 1
ATOM 1908 O O . ILE A 1 244 ? 8.106 7.494 -5.031 1.00 98.12 244 ILE A O 1
ATOM 1912 N N . PHE A 1 245 ? 8.977 7.078 -7.068 1.00 98.19 245 PHE A N 1
ATOM 1913 C CA . PHE A 1 245 ? 10.263 6.569 -6.636 1.00 98.19 245 PHE A CA 1
ATOM 1914 C C . PHE A 1 245 ? 11.312 6.901 -7.688 1.00 98.19 245 PHE A C 1
ATOM 1916 O O . PHE A 1 245 ? 11.009 6.930 -8.884 1.00 98.19 245 PHE A O 1
ATOM 1923 N N . ASN A 1 246 ? 12.534 7.138 -7.230 1.00 96.12 246 ASN A N 1
ATOM 1924 C CA . ASN A 1 246 ? 13.681 7.308 -8.098 1.00 96.12 246 ASN A CA 1
ATOM 1925 C C . ASN A 1 246 ? 14.958 6.827 -7.428 1.00 96.12 246 ASN A C 1
ATOM 1927 O O . ASN A 1 246 ? 15.175 7.113 -6.252 1.00 96.12 246 ASN A O 1
ATOM 1931 N N . ALA A 1 247 ? 15.797 6.148 -8.193 1.00 91.50 247 ALA A N 1
ATOM 1932 C CA . ALA A 1 247 ? 17.151 5.793 -7.822 1.00 91.50 247 ALA A CA 1
ATOM 1933 C C . ALA A 1 247 ? 18.081 6.112 -8.985 1.00 91.50 247 ALA A C 1
ATOM 1935 O O . ALA A 1 247 ? 17.743 5.860 -10.139 1.00 91.50 247 ALA A O 1
ATOM 1936 N N . GLN A 1 248 ? 19.248 6.652 -8.667 1.00 84.75 248 GLN A N 1
ATOM 1937 C CA . GLN A 1 248 ? 20.291 6.928 -9.646 1.00 84.75 248 GLN A CA 1
ATOM 1938 C C . GLN A 1 248 ? 21.388 5.875 -9.521 1.00 84.75 248 GLN A C 1
ATOM 1940 O O . GLN A 1 248 ? 21.589 5.301 -8.446 1.00 84.75 248 GLN A O 1
ATOM 1945 N N . GLY A 1 249 ? 22.089 5.619 -10.619 1.00 75.88 249 GLY A N 1
ATOM 1946 C CA . GLY A 1 249 ? 23.348 4.898 -10.586 1.00 75.88 249 GLY A CA 1
ATOM 1947 C C . GLY A 1 249 ? 24.386 5.672 -9.773 1.00 75.88 249 GLY A C 1
ATOM 1948 O O . GLY A 1 249 ? 24.266 6.877 -9.536 1.00 75.88 249 GLY A O 1
ATOM 1949 N N . PHE A 1 250 ? 25.387 4.958 -9.273 1.00 67.75 250 PHE A N 1
ATOM 1950 C CA . PHE A 1 250 ? 26.408 5.550 -8.420 1.00 67.75 250 PHE A CA 1
ATOM 1951 C C . PHE A 1 250 ? 27.529 6.142 -9.266 1.00 67.75 250 PHE A C 1
ATOM 1953 O O . PHE A 1 250 ? 28.049 5.472 -10.153 1.00 67.75 250 PHE A O 1
ATOM 1960 N N . ASP A 1 251 ? 27.958 7.357 -8.926 1.00 52.16 251 ASP A N 1
ATOM 1961 C CA . ASP A 1 251 ? 29.265 7.847 -9.348 1.00 52.16 251 ASP A CA 1
ATOM 1962 C C . ASP A 1 251 ? 30.337 7.109 -8.527 1.00 52.16 251 ASP A C 1
ATOM 1964 O O . ASP A 1 251 ? 30.381 7.180 -7.295 1.00 52.16 251 ASP A O 1
ATOM 1968 N N . THR A 1 252 ? 31.189 6.349 -9.208 1.00 47.09 252 THR A N 1
ATOM 1969 C CA . THR A 1 252 ? 32.237 5.507 -8.611 1.00 47.09 252 THR A CA 1
ATOM 1970 C C . THR A 1 252 ? 33.333 6.289 -7.867 1.00 47.09 252 THR A C 1
ATOM 1972 O O . THR A 1 252 ? 34.218 5.670 -7.270 1.00 47.09 252 THR A O 1
ATOM 1975 N N . GLY A 1 253 ? 33.260 7.626 -7.812 1.00 41.44 253 GLY A N 1
ATOM 1976 C CA . GLY A 1 253 ? 34.164 8.482 -7.032 1.00 41.44 253 GLY A CA 1
ATOM 1977 C C . GLY A 1 253 ? 34.294 8.124 -5.540 1.00 41.44 253 GLY A C 1
ATOM 1978 O O . GLY A 1 253 ? 35.362 8.339 -4.966 1.00 41.44 253 GLY A O 1
ATOM 1979 N N . ASP A 1 254 ? 33.271 7.509 -4.932 1.00 39.59 254 ASP A N 1
ATOM 1980 C CA . ASP A 1 254 ? 33.274 7.086 -3.516 1.00 39.59 254 ASP A CA 1
ATOM 1981 C C . ASP A 1 254 ? 33.576 5.588 -3.294 1.00 39.59 254 ASP A C 1
ATOM 1983 O O . ASP A 1 254 ? 33.782 5.158 -2.157 1.00 39.59 254 ASP A O 1
ATOM 1987 N N . LEU A 1 255 ? 33.664 4.771 -4.353 1.00 43.81 255 LEU A N 1
ATOM 1988 C CA . LEU A 1 255 ? 33.901 3.321 -4.228 1.00 43.81 255 LEU A CA 1
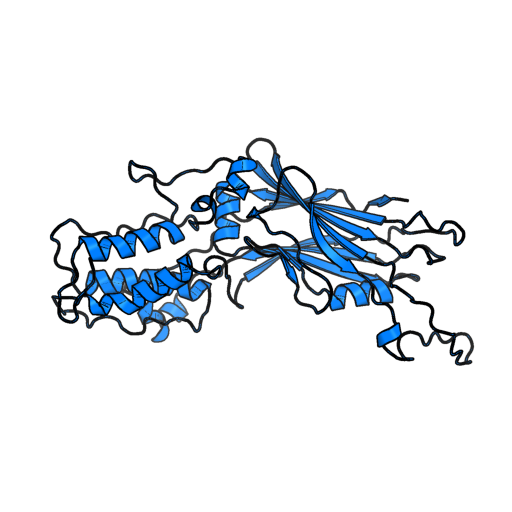ATOM 1989 C C . LEU A 1 255 ? 35.384 2.928 -4.214 1.00 43.81 255 LEU A C 1
ATOM 1991 O O . LEU A 1 255 ? 35.724 1.746 -4.097 1.00 43.81 255 LEU A O 1
ATOM 1995 N N . GLY A 1 256 ? 36.289 3.907 -4.288 1.00 35.75 256 GLY A N 1
ATOM 1996 C CA . GLY A 1 256 ? 37.718 3.644 -4.398 1.00 35.75 256 GLY A CA 1
ATOM 1997 C C . GLY A 1 256 ? 38.045 2.809 -5.643 1.00 35.75 256 GLY A C 1
ATOM 1998 O O . GLY A 1 256 ? 37.185 2.381 -6.404 1.00 35.75 256 GLY A O 1
ATOM 1999 N N . ALA A 1 257 ? 39.326 2.563 -5.877 1.00 38.12 257 ALA A N 1
ATOM 2000 C CA . ALA A 1 257 ? 39.860 1.936 -7.088 1.00 38.12 257 ALA A CA 1
ATOM 2001 C C . ALA A 1 257 ? 39.469 0.449 -7.331 1.00 38.12 257 ALA A C 1
ATOM 2003 O O . ALA A 1 257 ? 40.230 -0.286 -7.963 1.00 38.12 257 ALA A O 1
ATOM 2004 N N . TYR A 1 258 ? 38.321 -0.018 -6.828 1.00 39.94 258 TYR A N 1
ATOM 2005 C CA . TYR A 1 258 ? 37.848 -1.401 -6.932 1.00 39.94 258 TYR A CA 1
ATOM 2006 C C . TYR A 1 258 ? 36.572 -1.588 -7.767 1.00 39.94 258 TYR A C 1
ATOM 2008 O O . TYR A 1 258 ? 36.255 -2.728 -8.090 1.00 39.94 258 TYR A O 1
ATOM 2016 N N . ALA A 1 259 ? 35.888 -0.520 -8.194 1.00 39.84 259 ALA A N 1
ATOM 2017 C CA . ALA A 1 259 ? 34.662 -0.618 -9.004 1.00 39.84 259 ALA A CA 1
ATOM 2018 C C . ALA A 1 259 ? 34.892 -0.765 -10.528 1.00 39.84 259 ALA A C 1
ATOM 2020 O O . ALA A 1 259 ? 33.957 -0.646 -11.312 1.00 39.84 259 ALA A O 1
ATOM 2021 N N . GLY A 1 260 ? 36.121 -1.049 -10.968 1.00 41.06 260 GLY A N 1
ATOM 2022 C CA . GLY A 1 260 ? 36.420 -1.203 -12.393 1.00 41.06 260 GLY A CA 1
ATOM 2023 C C . GLY A 1 260 ? 37.799 -1.791 -12.665 1.00 41.06 260 GLY A C 1
ATOM 2024 O O . GLY A 1 260 ? 38.667 -1.118 -13.210 1.00 41.06 260 GLY A O 1
ATOM 2025 N N . GLN A 1 261 ? 38.033 -3.054 -12.299 1.00 36.50 261 GLN A N 1
ATOM 2026 C CA . GLN A 1 261 ? 39.147 -3.820 -12.874 1.00 36.50 261 GLN A CA 1
ATOM 2027 C C . GLN A 1 261 ? 38.627 -4.724 -13.992 1.00 36.50 261 GLN A C 1
ATOM 2029 O O . GLN A 1 261 ? 38.446 -5.927 -13.812 1.00 36.50 261 GLN A O 1
ATOM 2034 N N . TYR A 1 262 ? 38.424 -4.155 -15.180 1.00 37.62 262 TYR A N 1
ATOM 2035 C CA . TYR A 1 262 ? 38.298 -4.968 -16.385 1.00 37.62 262 TYR A CA 1
ATOM 2036 C C . TYR A 1 262 ? 39.679 -5.508 -16.771 1.00 37.62 262 TYR A C 1
ATOM 2038 O O . TYR A 1 262 ? 40.630 -4.760 -17.002 1.00 37.62 262 TYR A O 1
ATOM 2046 N N . THR A 1 263 ? 39.801 -6.835 -16.831 1.00 29.78 263 THR A N 1
ATOM 2047 C CA . THR A 1 263 ? 41.031 -7.503 -17.269 1.00 29.78 263 THR A CA 1
ATOM 2048 C C . THR A 1 263 ? 40.987 -7.659 -18.786 1.00 29.78 263 THR A C 1
ATOM 2050 O O . THR A 1 263 ? 40.427 -8.630 -19.289 1.00 29.78 263 THR A O 1
ATOM 2053 N N . TYR A 1 264 ? 41.590 -6.737 -19.538 1.00 34.47 264 TYR A N 1
ATOM 2054 C CA . TYR A 1 264 ? 41.880 -6.971 -20.956 1.00 34.47 264 TYR A CA 1
ATOM 2055 C C . TYR A 1 264 ? 43.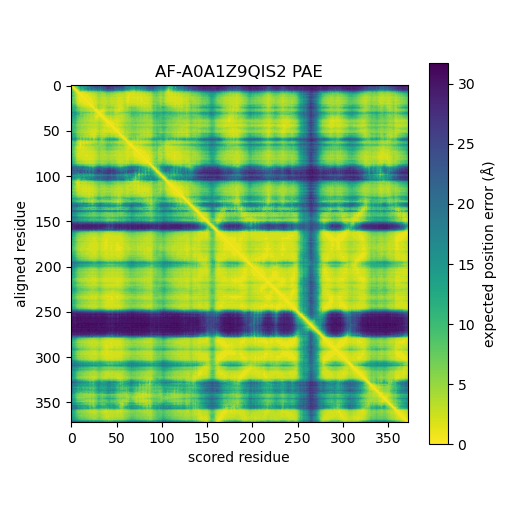354 -7.355 -21.112 1.00 34.47 264 TYR A C 1
ATOM 2057 O O . TYR A 1 264 ? 44.260 -6.553 -20.899 1.00 34.47 264 TYR A O 1
ATOM 2065 N N . SER A 1 265 ? 43.603 -8.615 -21.473 1.00 39.06 265 SER A N 1
ATOM 2066 C CA . SER A 1 265 ? 44.925 -9.110 -21.878 1.00 39.06 265 SER A CA 1
ATOM 2067 C C . SER A 1 265 ? 46.052 -9.018 -20.823 1.00 39.06 265 SER A C 1
ATOM 2069 O O . SER A 1 265 ? 47.224 -8.893 -21.180 1.00 39.06 265 SER A O 1
ATOM 2071 N N . GLY A 1 266 ? 45.721 -9.133 -19.530 1.00 34.66 266 GLY A N 1
ATOM 2072 C CA . GLY A 1 266 ? 46.702 -9.333 -18.449 1.00 34.66 266 GLY A CA 1
ATOM 2073 C C . GLY A 1 266 ? 47.454 -8.084 -17.976 1.00 34.66 266 GLY A C 1
ATOM 2074 O O . GLY A 1 266 ? 48.458 -8.217 -17.278 1.00 34.66 266 GLY A O 1
ATOM 2075 N N . VAL A 1 267 ? 46.987 -6.883 -18.328 1.00 31.98 267 VAL A N 1
ATOM 2076 C CA . VAL A 1 267 ? 47.562 -5.611 -17.867 1.00 31.98 267 VAL A CA 1
ATOM 2077 C C . VAL A 1 267 ? 46.515 -4.853 -17.052 1.00 31.98 267 VAL A C 1
ATOM 2079 O O . VAL A 1 267 ? 45.435 -4.558 -17.554 1.00 31.98 267 VAL A O 1
ATOM 2082 N N . TYR A 1 268 ? 46.837 -4.532 -15.796 1.00 38.56 268 TYR A N 1
ATOM 2083 C CA . TYR A 1 268 ? 46.032 -3.634 -14.967 1.00 38.56 268 TYR A CA 1
ATOM 2084 C C . TYR A 1 268 ? 46.199 -2.203 -15.478 1.00 38.56 268 TYR A C 1
ATOM 2086 O O . TYR A 1 268 ? 47.298 -1.650 -15.409 1.00 38.56 268 TYR A O 1
ATOM 2094 N N . VAL A 1 269 ? 45.127 -1.604 -15.993 1.00 37.06 269 VAL A N 1
ATOM 2095 C CA . VAL A 1 269 ? 45.120 -0.198 -16.408 1.00 37.06 269 VAL A CA 1
ATOM 2096 C C . VAL A 1 269 ? 44.317 0.589 -15.377 1.00 37.06 269 VAL A C 1
ATOM 2098 O O . VAL A 1 269 ? 43.102 0.453 -15.302 1.00 37.06 269 VAL A O 1
ATOM 2101 N N . SER A 1 270 ? 44.992 1.398 -14.559 1.00 35.59 270 SER A N 1
ATOM 2102 C CA . SER A 1 270 ? 44.339 2.421 -13.739 1.00 35.59 270 SER A CA 1
ATOM 2103 C C . SER A 1 270 ? 43.998 3.609 -14.642 1.00 35.59 270 SER A C 1
ATOM 2105 O O . SER A 1 270 ? 44.852 4.463 -14.887 1.00 35.59 270 SER A O 1
ATOM 2107 N N . GLY A 1 271 ? 42.792 3.614 -15.208 1.00 37.44 271 GLY A N 1
ATOM 2108 C CA . GLY A 1 271 ? 42.251 4.771 -15.917 1.00 37.44 271 GLY A CA 1
ATOM 2109 C C . GLY A 1 271 ? 41.780 5.828 -14.921 1.00 37.44 271 GLY A C 1
ATOM 2110 O O . GLY A 1 271 ? 41.207 5.492 -13.888 1.00 37.44 271 GLY A O 1
ATOM 2111 N N . GLU A 1 272 ? 42.058 7.095 -15.213 1.00 35.81 272 GLU A N 1
ATOM 2112 C CA . GLU A 1 272 ? 41.499 8.242 -14.495 1.00 35.81 272 GLU A CA 1
ATOM 2113 C C . GLU A 1 272 ? 39.965 8.121 -14.460 1.00 35.81 272 GLU A C 1
ATOM 2115 O O . GLU A 1 272 ? 39.347 7.809 -15.477 1.00 35.81 272 GLU A O 1
ATOM 2120 N N . GLY A 1 273 ? 39.379 8.279 -13.269 1.00 38.03 273 GLY A N 1
ATOM 2121 C CA . GLY A 1 273 ? 37.974 7.988 -12.988 1.00 38.03 273 GLY A CA 1
ATOM 2122 C C . GLY A 1 273 ? 37.023 8.852 -13.806 1.00 38.03 273 GLY A C 1
ATOM 2123 O O . GLY A 1 273 ? 36.798 10.016 -13.481 1.00 38.03 273 GLY A O 1
ATOM 2124 N N . TYR A 1 274 ? 36.457 8.259 -14.850 1.00 39.75 274 TYR A N 1
ATOM 2125 C CA . TYR A 1 274 ? 35.175 8.683 -15.388 1.00 39.75 274 TYR A CA 1
ATOM 2126 C C . TYR A 1 274 ? 34.096 8.141 -14.454 1.00 39.75 274 TYR A C 1
ATOM 2128 O O . TYR A 1 274 ? 34.218 7.006 -13.988 1.00 39.75 274 TYR A O 1
ATOM 2136 N N . ALA A 1 275 ? 33.080 8.958 -14.176 1.00 43.09 275 ALA A N 1
ATOM 2137 C CA . ALA A 1 275 ? 31.879 8.596 -13.435 1.00 43.09 275 ALA A CA 1
ATOM 2138 C C . ALA A 1 275 ? 31.104 7.523 -14.210 1.00 43.09 275 ALA A C 1
ATOM 2140 O O . ALA A 1 275 ? 30.077 7.791 -14.822 1.00 43.09 275 ALA A O 1
ATOM 2141 N N . GLN A 1 276 ? 31.641 6.306 -14.252 1.00 50.56 276 GLN A N 1
ATOM 2142 C CA . GLN A 1 276 ? 30.948 5.161 -14.799 1.00 50.56 276 GLN A CA 1
ATOM 2143 C C . GLN A 1 276 ? 29.653 5.039 -13.997 1.00 50.56 276 GLN A C 1
ATOM 2145 O O . GLN A 1 276 ? 29.715 4.894 -12.777 1.00 50.56 276 GLN A O 1
ATOM 2150 N N . TYR A 1 277 ? 28.512 5.127 -14.689 1.00 57.28 277 TYR A N 1
ATOM 2151 C CA . TYR A 1 277 ? 27.166 4.801 -14.201 1.00 57.28 277 TYR A CA 1
ATOM 2152 C C . TYR A 1 277 ? 26.373 5.930 -13.529 1.00 57.28 277 TYR A C 1
ATOM 2154 O O . TYR A 1 277 ? 25.217 5.702 -13.168 1.00 57.28 277 TYR A O 1
ATOM 2162 N N . GLY A 1 278 ? 26.921 7.142 -13.395 1.00 62.22 278 GLY A N 1
ATOM 2163 C CA . GLY A 1 278 ? 26.191 8.270 -12.794 1.00 62.22 278 GLY A CA 1
ATOM 2164 C C . GLY A 1 278 ? 24.931 8.673 -13.577 1.00 62.22 278 GLY A C 1
ATOM 2165 O O . GLY A 1 278 ? 24.015 9.273 -13.012 1.00 62.22 278 GLY A O 1
ATOM 2166 N N . GLY A 1 279 ? 24.865 8.320 -14.866 1.00 74.75 279 GLY A N 1
ATOM 2167 C CA . GLY A 1 279 ? 23.737 8.597 -15.742 1.00 74.75 279 GLY A CA 1
ATOM 2168 C C . GLY A 1 279 ? 22.664 7.510 -15.788 1.00 74.75 279 GLY A C 1
ATOM 2169 O O . GLY A 1 279 ? 21.692 7.704 -16.508 1.00 74.75 279 GLY A O 1
ATOM 2170 N N . ARG A 1 280 ? 22.768 6.383 -15.068 1.00 86.88 280 ARG A N 1
ATOM 2171 C CA . ARG A 1 280 ? 21.682 5.379 -15.031 1.00 86.88 280 ARG A CA 1
ATOM 2172 C C . ARG A 1 280 ? 20.601 5.741 -14.024 1.00 86.88 280 ARG A C 1
ATOM 2174 O O . ARG A 1 280 ? 20.880 6.347 -12.993 1.00 86.88 280 ARG A O 1
ATOM 2181 N N . GLU A 1 281 ? 19.355 5.369 -14.299 1.00 91.19 281 GLU A N 1
ATOM 2182 C CA . GLU A 1 281 ? 18.231 5.736 -13.436 1.00 91.19 281 GLU A CA 1
ATOM 2183 C C . GLU A 1 281 ? 17.113 4.691 -13.442 1.00 91.19 281 GLU A C 1
ATOM 2185 O O . GLU A 1 281 ? 16.693 4.229 -14.499 1.00 91.19 281 GLU A O 1
ATOM 2190 N N . VAL A 1 282 ? 16.595 4.364 -12.257 1.00 95.62 282 VAL A N 1
ATOM 2191 C CA . VAL A 1 282 ? 15.334 3.638 -12.077 1.00 95.62 282 VAL A CA 1
ATOM 2192 C C . VAL A 1 282 ? 14.289 4.634 -11.617 1.00 95.62 282 VAL A C 1
ATOM 2194 O O . VAL A 1 282 ? 14.385 5.169 -10.510 1.00 95.62 282 VAL A O 1
ATOM 2197 N N . THR A 1 283 ? 13.252 4.837 -12.421 1.00 97.56 283 THR A N 1
ATOM 2198 C CA . THR A 1 283 ? 12.147 5.726 -12.068 1.00 97.56 283 THR A CA 1
ATOM 2199 C C . THR A 1 283 ? 10.825 4.991 -12.144 1.00 97.56 283 THR A C 1
ATOM 2201 O O . THR A 1 283 ? 10.451 4.415 -13.164 1.00 97.56 283 THR A O 1
ATOM 2204 N N . VAL A 1 284 ? 10.083 5.037 -11.040 1.00 98.50 284 VAL A N 1
ATOM 2205 C CA . VAL A 1 284 ? 8.730 4.490 -10.978 1.00 98.50 284 VAL A CA 1
ATOM 2206 C C . VAL A 1 284 ? 7.747 5.642 -10.946 1.00 98.50 284 VAL A C 1
ATOM 2208 O O . VAL A 1 284 ? 7.839 6.547 -10.110 1.00 98.50 284 VAL A O 1
ATOM 2211 N N . TYR A 1 285 ? 6.768 5.576 -11.836 1.00 98.62 285 TYR A N 1
ATOM 2212 C CA . TYR A 1 285 ? 5.643 6.489 -11.879 1.00 98.62 285 TYR A CA 1
ATOM 2213 C C . TYR A 1 285 ? 4.361 5.755 -11.518 1.00 98.62 285 TYR A C 1
ATOM 2215 O O . TYR A 1 285 ? 4.164 4.612 -11.927 1.00 98.62 285 TYR A O 1
ATOM 2223 N N . ALA A 1 286 ? 3.447 6.440 -10.840 1.00 98.62 286 ALA A N 1
ATOM 2224 C CA . ALA A 1 286 ? 2.098 5.946 -10.618 1.00 98.62 286 ALA A CA 1
ATOM 2225 C C . ALA A 1 286 ? 1.056 6.922 -11.146 1.00 98.62 286 ALA A C 1
ATOM 2227 O O . ALA A 1 286 ? 1.245 8.139 -11.102 1.00 98.62 286 ALA A O 1
ATOM 2228 N N . LYS A 1 287 ? -0.066 6.369 -11.595 1.00 98.19 287 LYS A N 1
ATOM 2229 C CA . LYS A 1 287 ? -1.341 7.078 -11.716 1.00 98.19 287 LYS A CA 1
ATOM 2230 C C . LYS A 1 287 ? -2.458 6.193 -11.181 1.00 98.19 287 LYS A C 1
ATOM 2232 O O . LYS A 1 287 ? -2.335 4.968 -11.179 1.00 98.19 287 LYS A O 1
ATOM 2237 N N . ILE A 1 288 ? -3.557 6.806 -10.779 1.00 98.44 288 ILE A N 1
ATOM 2238 C CA . ILE A 1 288 ? -4.771 6.119 -10.335 1.00 98.44 288 ILE A CA 1
ATOM 2239 C C . ILE A 1 288 ? -5.975 6.606 -11.132 1.00 98.44 288 ILE A C 1
ATOM 2241 O O . ILE A 1 288 ? -5.919 7.647 -11.776 1.00 98.44 288 ILE A O 1
ATOM 2245 N N . GLY A 1 289 ? -7.065 5.852 -11.117 1.00 98.00 289 GLY A N 1
ATOM 2246 C CA . GLY A 1 289 ? -8.267 6.239 -11.843 1.00 98.00 289 GLY A CA 1
ATOM 2247 C C . GLY A 1 289 ? -9.288 5.121 -11.938 1.00 98.00 289 GLY A C 1
ATOM 2248 O O . GLY A 1 289 ? -9.078 4.019 -11.438 1.00 98.00 289 GLY A O 1
ATOM 2249 N N . MET A 1 290 ? -10.404 5.420 -12.595 1.00 97.56 290 MET A N 1
ATOM 2250 C CA . MET A 1 290 ? -11.441 4.433 -12.885 1.00 97.56 290 MET A CA 1
ATOM 2251 C C . MET A 1 290 ? -11.236 3.855 -14.284 1.00 97.56 290 MET A C 1
ATOM 2253 O O . MET A 1 290 ? -11.014 4.607 -15.234 1.00 97.56 290 MET A O 1
ATOM 2257 N N . ASP A 1 291 ? -11.374 2.539 -14.412 1.00 95.94 291 ASP A N 1
ATOM 2258 C CA . ASP A 1 291 ? -11.537 1.848 -15.690 1.00 95.94 291 ASP A CA 1
ATOM 2259 C C . ASP A 1 291 ? -12.870 1.092 -15.671 1.00 95.94 291 ASP A C 1
ATOM 2261 O O . ASP A 1 291 ? -13.039 0.082 -14.981 1.00 95.94 291 ASP A O 1
ATOM 2265 N N . GLY A 1 292 ? -13.870 1.657 -16.349 1.00 93.62 292 GLY A N 1
ATOM 2266 C CA . GLY A 1 292 ? -15.260 1.255 -16.163 1.00 93.62 292 GLY A CA 1
ATOM 2267 C C . GLY A 1 292 ? -15.707 1.471 -14.713 1.00 93.62 292 GLY A C 1
ATOM 2268 O O . GLY A 1 292 ? -15.696 2.596 -14.213 1.00 93.62 292 GLY A O 1
ATOM 2269 N N . THR A 1 293 ? -16.122 0.394 -14.043 1.00 93.25 293 THR A N 1
ATOM 2270 C CA . THR A 1 293 ? -16.523 0.408 -12.624 1.00 93.25 293 THR A CA 1
ATOM 2271 C C . THR A 1 293 ? -15.370 0.141 -11.664 1.00 93.25 293 THR A C 1
ATOM 2273 O O . THR A 1 293 ? -15.529 0.365 -10.468 1.00 93.25 293 THR A O 1
ATOM 2276 N N . ASN A 1 294 ? -14.230 -0.324 -12.173 1.00 96.94 294 ASN A N 1
ATOM 2277 C CA . ASN A 1 294 ? -13.116 -0.770 -11.352 1.00 96.94 294 ASN A CA 1
ATOM 2278 C C . ASN A 1 294 ? -12.187 0.392 -11.021 1.00 96.94 294 ASN A C 1
ATOM 2280 O O . ASN A 1 294 ? -11.928 1.257 -11.864 1.00 96.94 294 ASN A O 1
ATOM 2284 N N . PHE A 1 295 ? -11.634 0.382 -9.812 1.00 98.12 295 PHE A N 1
ATOM 2285 C CA . PHE A 1 295 ? -10.561 1.299 -9.456 1.00 98.12 295 PHE A CA 1
ATOM 2286 C C . PHE A 1 295 ? -9.215 0.683 -9.827 1.00 98.12 295 PHE A C 1
ATOM 2288 O O . PHE A 1 295 ? -8.948 -0.481 -9.530 1.00 98.12 295 PHE A O 1
ATOM 2295 N N . CYS A 1 296 ? -8.367 1.469 -10.476 1.00 98.38 296 CYS A N 1
ATOM 2296 C CA . CYS A 1 296 ? -7.098 1.015 -11.013 1.00 98.38 296 CYS A CA 1
ATOM 2297 C C . CYS A 1 296 ? -5.941 1.889 -10.536 1.00 98.38 296 CYS A C 1
ATOM 2299 O O . CYS A 1 296 ? -6.066 3.110 -10.403 1.00 98.38 296 CYS A O 1
ATOM 2301 N N . LEU A 1 297 ? -4.795 1.245 -10.352 1.00 98.50 297 LEU A N 1
ATOM 2302 C CA . LEU A 1 297 ? -3.493 1.870 -10.181 1.00 98.50 297 LEU A CA 1
ATOM 2303 C C . LEU A 1 297 ? -2.578 1.346 -11.285 1.00 98.50 297 LEU A C 1
ATOM 2305 O O . LEU A 1 297 ? -2.466 0.140 -11.492 1.00 98.50 297 LEU A O 1
ATOM 2309 N N . TRP A 1 298 ? -1.918 2.254 -11.990 1.00 98.62 298 TRP A N 1
ATOM 2310 C CA . TRP A 1 298 ? -0.940 1.920 -13.016 1.00 98.62 298 TRP A CA 1
ATOM 2311 C C . TRP A 1 298 ? 0.444 2.308 -12.535 1.00 98.62 298 TRP A C 1
ATOM 2313 O O . TRP A 1 298 ? 0.668 3.479 -12.227 1.00 98.62 298 TRP A O 1
ATOM 2323 N N . LEU A 1 299 ? 1.363 1.348 -12.527 1.00 98.12 299 LEU A N 1
ATOM 2324 C CA . LEU A 1 299 ? 2.779 1.569 -12.271 1.00 98.12 299 LEU A CA 1
ATOM 2325 C C . LEU A 1 299 ? 3.537 1.504 -13.583 1.00 98.12 299 LEU A C 1
ATOM 2327 O O . LEU A 1 299 ? 3.534 0.468 -14.241 1.00 98.12 299 LEU A O 1
ATOM 2331 N N . LYS A 1 300 ? 4.175 2.612 -13.956 1.00 98.44 300 LYS A N 1
ATOM 2332 C CA . LYS A 1 300 ? 5.137 2.649 -15.054 1.00 98.44 300 LYS A CA 1
ATOM 2333 C C . LYS A 1 300 ? 6.534 2.576 -14.455 1.00 98.44 300 LYS A C 1
ATOM 2335 O O . LYS A 1 300 ? 6.927 3.504 -13.749 1.00 98.44 300 LYS A O 1
ATOM 2340 N N . THR A 1 301 ? 7.260 1.512 -14.763 1.00 98.19 301 THR A N 1
ATOM 2341 C CA . THR A 1 301 ? 8.683 1.389 -14.438 1.00 98.19 301 THR A CA 1
ATOM 2342 C C . THR A 1 301 ? 9.483 1.788 -15.664 1.00 98.19 301 THR A C 1
ATOM 2344 O O . THR A 1 301 ? 9.220 1.300 -16.764 1.00 98.19 301 THR A O 1
ATOM 2347 N N . GLU A 1 302 ? 10.421 2.703 -15.471 1.00 97.12 302 GLU A N 1
ATOM 2348 C CA . GLU A 1 302 ? 11.296 3.249 -16.497 1.00 97.12 302 GLU A CA 1
ATOM 2349 C C . GLU A 1 302 ? 12.738 3.083 -16.039 1.00 97.12 302 GLU A C 1
ATOM 2351 O O . GLU A 1 302 ? 13.106 3.517 -14.947 1.00 97.12 302 GLU A O 1
ATOM 2356 N N . LEU A 1 303 ? 13.525 2.416 -16.870 1.00 95.19 303 LEU A N 1
ATOM 2357 C CA . LEU A 1 303 ? 14.969 2.369 -16.750 1.00 95.19 303 LEU A CA 1
ATOM 2358 C C . LEU A 1 303 ? 15.521 3.361 -17.763 1.00 95.19 303 LEU A C 1
ATOM 2360 O O . LEU A 1 303 ? 15.090 3.343 -18.917 1.00 95.19 303 LEU A O 1
ATOM 2364 N N . THR A 1 304 ? 16.449 4.210 -17.347 1.00 91.56 304 THR A N 1
ATOM 2365 C CA . THR A 1 304 ? 17.109 5.181 -18.222 1.00 91.56 304 THR A CA 1
ATOM 2366 C C . THR A 1 304 ? 18.600 4.905 -18.232 1.00 91.56 304 THR A C 1
ATOM 2368 O O . THR A 1 304 ? 19.210 4.819 -17.166 1.00 91.56 304 THR A O 1
ATOM 2371 N N . GLU A 1 305 ? 19.174 4.767 -19.423 1.00 86.44 305 GLU A N 1
ATOM 2372 C CA . GLU A 1 305 ? 20.585 4.433 -19.589 1.00 86.44 305 GLU A CA 1
ATOM 2373 C C . GLU A 1 305 ? 21.476 5.675 -19.482 1.00 86.44 305 GLU A C 1
ATOM 2375 O O . GLU A 1 305 ? 21.008 6.819 -19.584 1.00 86.44 305 GLU A O 1
ATOM 2380 N N . ASP A 1 306 ? 22.765 5.440 -19.248 1.00 78.88 306 ASP A N 1
ATOM 2381 C CA . ASP A 1 306 ? 23.780 6.479 -19.323 1.00 78.88 306 ASP A CA 1
ATOM 2382 C C . ASP A 1 306 ? 23.941 6.960 -20.776 1.00 78.88 306 ASP A C 1
ATOM 2384 O O . ASP A 1 306 ? 23.920 6.167 -21.717 1.00 78.88 306 ASP A O 1
ATOM 2388 N N . ALA A 1 307 ? 24.078 8.273 -20.969 1.00 75.00 307 ALA A N 1
ATOM 2389 C CA . ALA A 1 307 ? 24.271 8.858 -22.297 1.00 75.00 307 ALA A CA 1
ATOM 2390 C C . ALA A 1 307 ? 25.676 8.577 -22.851 1.00 75.00 307 ALA A C 1
ATOM 2392 O O . ALA A 1 307 ? 25.881 8.640 -24.063 1.00 75.00 307 ALA A O 1
ATOM 2393 N N . ASP A 1 308 ? 26.632 8.297 -21.961 1.00 71.62 308 ASP A N 1
ATOM 2394 C CA . ASP A 1 308 ? 28.036 8.084 -22.311 1.00 71.62 308 ASP A CA 1
ATOM 2395 C C . ASP A 1 308 ? 28.340 6.623 -22.691 1.00 71.62 308 ASP A C 1
ATOM 2397 O O . ASP A 1 308 ? 29.455 6.309 -23.126 1.00 71.62 308 ASP A O 1
ATOM 2401 N N . ASP A 1 309 ? 27.358 5.723 -22.565 1.00 72.44 309 ASP A N 1
ATOM 2402 C CA . ASP A 1 309 ? 27.525 4.324 -22.932 1.00 72.44 309 ASP A CA 1
ATOM 2403 C C . ASP A 1 309 ? 27.482 4.116 -24.454 1.00 72.44 309 ASP A C 1
ATOM 2405 O O . ASP A 1 309 ? 26.612 4.588 -25.191 1.00 72.44 309 ASP A O 1
ATOM 2409 N N . VAL A 1 310 ? 28.483 3.374 -24.932 1.00 72.12 310 VAL A N 1
ATOM 2410 C CA . VAL A 1 310 ? 28.764 3.169 -26.363 1.00 72.12 310 VAL A CA 1
ATOM 2411 C C . VAL A 1 310 ? 28.151 1.887 -26.928 1.00 72.12 310 VAL A C 1
ATOM 2413 O O . VAL A 1 310 ? 28.372 1.557 -28.094 1.00 72.12 310 VAL A O 1
ATOM 2416 N N . ALA A 1 311 ? 27.437 1.132 -26.095 1.00 77.19 311 ALA A N 1
ATOM 2417 C CA . ALA A 1 311 ? 26.788 -0.114 -26.461 1.00 77.19 311 ALA A CA 1
ATOM 2418 C C . ALA A 1 311 ? 25.417 -0.203 -25.795 1.00 77.19 311 ALA A C 1
ATOM 2420 O O . ALA A 1 311 ? 25.266 0.127 -24.619 1.00 77.19 311 ALA A O 1
ATOM 2421 N N . LYS A 1 312 ? 24.439 -0.729 -26.532 1.00 84.38 312 LYS A N 1
ATOM 2422 C CA . LYS A 1 312 ? 23.143 -1.083 -25.958 1.00 84.38 312 LYS A CA 1
ATOM 2423 C C . LYS A 1 312 ? 23.281 -2.112 -24.847 1.00 84.38 312 LYS A C 1
ATOM 2425 O O . LYS A 1 312 ? 23.995 -3.104 -24.986 1.00 84.38 312 LYS A O 1
ATOM 2430 N N . VAL A 1 313 ? 22.483 -1.916 -23.807 1.00 87.19 313 VAL A N 1
ATOM 2431 C CA . VAL A 1 313 ? 22.234 -2.912 -22.772 1.00 87.19 313 VAL A CA 1
ATOM 2432 C C . VAL A 1 313 ? 21.458 -4.061 -23.394 1.00 87.19 313 VAL A C 1
ATOM 2434 O O . VAL A 1 313 ? 20.399 -3.843 -23.980 1.00 87.19 313 VAL A O 1
ATOM 2437 N N . ASP A 1 314 ? 21.966 -5.281 -23.254 1.00 87.69 314 ASP A N 1
ATOM 2438 C CA . ASP A 1 314 ? 21.325 -6.525 -23.705 1.00 87.69 314 ASP A CA 1
ATOM 2439 C C . ASP A 1 314 ? 20.966 -7.454 -22.530 1.00 87.69 314 ASP A C 1
ATOM 2441 O O . ASP A 1 314 ? 20.619 -8.621 -22.731 1.00 87.69 314 ASP A O 1
ATOM 2445 N N . ALA A 1 315 ? 21.032 -6.927 -21.304 1.00 88.75 315 ALA A N 1
ATOM 2446 C CA . ALA A 1 315 ? 20.660 -7.644 -20.096 1.00 88.75 315 ALA A CA 1
ATOM 2447 C C . ALA A 1 315 ? 19.187 -8.078 -20.115 1.00 88.75 315 ALA A C 1
ATOM 2449 O O . ALA A 1 315 ? 18.293 -7.342 -20.560 1.00 88.75 315 ALA A O 1
ATOM 2450 N N . ASN A 1 316 ? 18.920 -9.280 -19.597 1.00 92.81 316 ASN A N 1
ATOM 2451 C CA . ASN A 1 316 ? 17.552 -9.724 -19.379 1.00 92.81 316 ASN A CA 1
ATOM 2452 C C . ASN A 1 316 ? 17.050 -9.135 -18.060 1.00 92.81 316 ASN A C 1
ATOM 2454 O O . ASN A 1 316 ? 17.490 -9.544 -16.989 1.00 92.81 316 ASN A O 1
ATOM 2458 N N . ILE A 1 317 ? 16.140 -8.173 -18.159 1.00 94.88 317 ILE A N 1
ATOM 2459 C CA . ILE A 1 317 ? 15.544 -7.495 -17.012 1.00 94.88 317 ILE A CA 1
ATOM 2460 C C . ILE A 1 317 ? 14.220 -8.168 -16.678 1.00 94.88 317 ILE A C 1
ATOM 2462 O O . ILE A 1 317 ? 13.339 -8.254 -17.539 1.00 94.88 317 ILE A O 1
ATOM 2466 N N . THR A 1 318 ? 14.053 -8.583 -15.428 1.00 95.12 318 THR A N 1
ATOM 2467 C CA . THR A 1 318 ? 12.787 -9.077 -14.885 1.00 95.12 318 THR A CA 1
ATOM 2468 C C . THR A 1 318 ? 12.233 -8.070 -13.889 1.00 95.12 318 THR A C 1
ATOM 2470 O O . THR A 1 318 ? 12.922 -7.643 -12.973 1.00 95.12 318 THR A O 1
ATOM 2473 N N . LEU A 1 319 ? 10.969 -7.691 -14.073 1.00 96.06 319 LEU A N 1
ATOM 2474 C CA . LEU A 1 319 ? 10.183 -6.959 -13.087 1.00 96.06 319 LEU A CA 1
ATOM 2475 C C . LEU A 1 319 ? 9.296 -7.950 -12.333 1.00 96.06 319 LEU A C 1
ATOM 2477 O O . LEU A 1 319 ? 8.348 -8.491 -12.909 1.00 96.06 319 LEU A O 1
ATOM 2481 N N . ASN A 1 320 ? 9.585 -8.151 -11.054 1.00 95.31 320 ASN A N 1
ATOM 2482 C CA . ASN A 1 320 ? 8.753 -8.893 -10.121 1.00 95.31 320 ASN A CA 1
ATOM 2483 C C . ASN A 1 320 ? 7.788 -7.921 -9.441 1.00 95.31 320 ASN A C 1
ATOM 2485 O O . ASN A 1 320 ? 8.173 -6.913 -8.851 1.00 95.31 320 ASN A O 1
ATOM 2489 N N . THR A 1 321 ? 6.496 -8.203 -9.563 1.00 95.38 321 THR A N 1
ATOM 2490 C CA . THR A 1 321 ? 5.435 -7.390 -8.975 1.00 95.38 321 THR A CA 1
ATOM 2491 C C . THR A 1 321 ? 4.446 -8.228 -8.195 1.00 95.38 321 THR A C 1
ATOM 2493 O O . THR A 1 321 ? 4.183 -9.403 -8.472 1.00 95.38 321 THR A O 1
ATOM 2496 N N . GLY A 1 322 ? 3.869 -7.587 -7.194 1.00 95.00 322 GLY A N 1
ATOM 2497 C CA . GLY A 1 322 ? 2.959 -8.231 -6.275 1.00 95.00 322 GLY A CA 1
ATOM 2498 C C . GLY A 1 322 ? 2.403 -7.236 -5.281 1.00 95.00 322 GLY A C 1
ATOM 2499 O O . GLY A 1 322 ? 2.379 -6.021 -5.499 1.00 95.00 322 GLY A O 1
ATOM 2500 N N . TYR A 1 323 ? 2.010 -7.762 -4.140 1.00 93.19 323 TYR A N 1
ATOM 2501 C CA . TYR A 1 323 ? 1.606 -6.955 -3.012 1.00 93.19 323 TYR A CA 1
ATOM 2502 C C . TYR A 1 323 ? 1.889 -7.700 -1.719 1.00 93.19 323 TYR A C 1
ATOM 2504 O O . TYR A 1 323 ? 1.996 -8.923 -1.691 1.00 93.19 323 TYR A O 1
ATOM 2512 N N . ARG A 1 324 ? 1.955 -6.954 -0.624 1.00 88.38 324 ARG A N 1
ATOM 2513 C CA . ARG A 1 324 ? 1.879 -7.521 0.714 1.00 88.38 324 ARG A CA 1
ATOM 2514 C C . ARG A 1 324 ? 0.617 -7.067 1.413 1.00 88.38 324 ARG A C 1
ATOM 2516 O O . ARG A 1 324 ? 0.174 -5.927 1.241 1.00 88.38 324 ARG A O 1
ATOM 2523 N N . VAL A 1 325 ? 0.049 -7.971 2.192 1.00 85.31 325 VAL A N 1
ATOM 2524 C CA . VAL A 1 325 ? -1.168 -7.734 2.963 1.00 85.31 325 VAL A CA 1
ATOM 2525 C C . VAL A 1 325 ? -0.919 -7.938 4.441 1.00 85.31 325 VAL A C 1
ATOM 2527 O O . VAL A 1 325 ? 0.063 -8.542 4.874 1.00 85.31 325 VAL A O 1
ATOM 2530 N N . ALA A 1 326 ? -1.864 -7.424 5.211 1.00 74.81 326 ALA A N 1
ATOM 2531 C CA . ALA A 1 326 ? -2.032 -7.792 6.592 1.00 74.81 326 ALA A CA 1
ATOM 2532 C C . ALA A 1 326 ? -2.100 -9.306 6.770 1.00 74.81 326 ALA A C 1
ATOM 2534 O O . ALA A 1 326 ? -2.898 -9.951 6.089 1.00 74.81 326 ALA A O 1
ATOM 2535 N N . GLN A 1 327 ? -1.325 -9.846 7.714 1.00 70.88 327 GLN A N 1
ATOM 2536 C CA . GLN A 1 327 ? -1.588 -11.194 8.201 1.00 70.88 327 GLN A CA 1
ATOM 2537 C C . GLN A 1 327 ? -2.958 -11.244 8.878 1.00 70.88 327 GLN A C 1
ATOM 2539 O O . GLN A 1 327 ? -3.408 -10.274 9.500 1.00 70.88 327 GLN A O 1
ATOM 2544 N N . ASP A 1 328 ? -3.608 -12.399 8.765 1.00 68.00 328 ASP A N 1
ATOM 2545 C CA . ASP A 1 328 ? -4.728 -12.736 9.632 1.00 68.00 328 ASP A CA 1
ATOM 2546 C C . ASP A 1 328 ? -4.309 -12.648 11.106 1.00 68.00 328 ASP A C 1
ATOM 2548 O O . ASP A 1 328 ? -3.137 -12.798 11.462 1.00 68.00 328 ASP A O 1
ATOM 2552 N N . ALA A 1 329 ? -5.293 -12.461 11.986 1.00 63.75 329 ALA A N 1
ATOM 2553 C CA . ALA A 1 329 ? -5.089 -12.785 13.392 1.00 63.75 329 ALA A CA 1
ATOM 2554 C C . ALA A 1 329 ? -4.547 -14.222 13.543 1.00 63.75 329 ALA A C 1
ATOM 2556 O O . ALA A 1 329 ? -4.821 -15.081 12.697 1.00 63.75 329 ALA A O 1
ATOM 2557 N N . PRO A 1 330 ? -3.798 -14.493 14.625 1.00 64.31 330 PRO A N 1
ATOM 2558 C CA . PRO A 1 330 ? -3.034 -15.722 14.756 1.00 64.31 330 PRO A CA 1
ATOM 2559 C C . PRO A 1 330 ? -3.932 -16.954 14.653 1.00 64.31 330 PRO A C 1
ATOM 2561 O O . PRO A 1 330 ? -5.117 -16.920 15.003 1.00 64.31 330 PRO A O 1
ATOM 2564 N N . ASP A 1 331 ? -3.360 -18.059 14.176 1.00 69.00 331 ASP A N 1
ATOM 2565 C CA . ASP A 1 331 ? -4.127 -19.269 13.910 1.00 69.00 331 ASP A CA 1
ATOM 2566 C C . ASP A 1 331 ? -4.841 -19.817 15.164 1.00 69.00 331 ASP A C 1
ATOM 2568 O O . ASP A 1 331 ? -4.538 -19.496 16.319 1.00 69.00 331 ASP A O 1
ATOM 2572 N N . THR A 1 332 ? -5.821 -20.696 14.941 1.00 66.62 332 THR A N 1
ATOM 2573 C CA . THR A 1 332 ? -6.610 -21.294 16.033 1.00 66.62 332 THR A CA 1
ATOM 2574 C C . THR A 1 332 ? -5.769 -22.037 17.083 1.00 66.62 332 THR A C 1
ATOM 2576 O O . THR A 1 332 ? -6.193 -22.125 18.239 1.00 66.62 332 THR A O 1
ATOM 2579 N N . GLY A 1 333 ? -4.586 -22.541 16.717 1.00 69.50 333 GLY A N 1
ATOM 2580 C CA . GLY A 1 333 ? -3.648 -23.206 17.618 1.00 69.50 333 GLY A CA 1
ATOM 2581 C C . GLY A 1 333 ? -2.935 -22.215 18.535 1.00 69.50 333 GLY A C 1
ATOM 2582 O O . GLY A 1 333 ? -2.907 -22.417 19.751 1.00 69.50 333 GLY A O 1
ATOM 2583 N N . TRP A 1 334 ? -2.445 -21.103 17.986 1.00 73.25 334 TRP A N 1
ATOM 2584 C CA . TRP A 1 334 ? -1.863 -20.007 18.757 1.00 73.25 334 TRP A CA 1
ATOM 2585 C C . TRP A 1 334 ? -2.911 -19.339 19.648 1.00 73.25 334 TRP A C 1
ATOM 2587 O O . TRP A 1 334 ? -2.665 -19.145 20.842 1.00 73.25 334 TRP A O 1
ATOM 2597 N N . LEU A 1 335 ? -4.125 -19.101 19.134 1.00 71.75 335 LEU A N 1
ATOM 2598 C CA . LEU A 1 335 ? -5.252 -18.617 19.937 1.00 71.75 335 LEU A CA 1
ATOM 2599 C C . LEU A 1 335 ? -5.579 -19.585 21.083 1.00 71.75 335 LEU A C 1
ATOM 2601 O O . LEU A 1 335 ? -6.039 -19.161 22.142 1.00 71.75 335 LEU A O 1
ATOM 2605 N N . GLY A 1 336 ? -5.356 -20.889 20.901 1.00 70.06 336 GLY A N 1
ATOM 2606 C CA . GLY A 1 336 ? -5.504 -21.928 21.923 1.00 70.06 336 GLY A CA 1
ATOM 2607 C C . GLY A 1 336 ? -4.448 -21.909 23.037 1.00 70.06 336 GLY A C 1
ATOM 2608 O O . GLY A 1 336 ? -4.655 -22.558 24.062 1.00 70.06 336 GLY A O 1
ATOM 2609 N N . SER A 1 337 ? -3.348 -21.173 22.867 1.00 72.62 337 SER A N 1
ATOM 2610 C CA . SER A 1 337 ? -2.266 -21.060 23.850 1.00 72.62 337 SER A CA 1
ATOM 2611 C C . SER A 1 337 ? -2.575 -20.057 24.973 1.00 72.62 337 SER A C 1
ATOM 2613 O O . SER A 1 337 ? -3.558 -19.315 24.925 1.00 72.62 337 SER A O 1
ATOM 2615 N N . SER A 1 338 ? -1.697 -19.984 25.980 1.00 69.12 338 SER A N 1
ATOM 2616 C CA . SER A 1 338 ? -1.750 -18.936 27.011 1.00 69.12 338 SER A CA 1
ATOM 2617 C C . SER A 1 338 ? -1.639 -17.525 26.426 1.00 69.12 338 SER A C 1
ATOM 2619 O O . SER A 1 338 ? -2.242 -16.597 26.965 1.00 69.12 338 SER A O 1
ATOM 2621 N N . ASN A 1 339 ? -0.927 -17.372 25.306 1.00 68.88 339 ASN A N 1
ATOM 2622 C CA . ASN A 1 339 ? -0.725 -16.087 24.636 1.00 68.88 339 ASN A CA 1
ATOM 2623 C C . ASN A 1 339 ? -1.985 -15.644 23.877 1.00 68.88 339 ASN A C 1
ATOM 2625 O O . ASN A 1 339 ? -2.275 -14.458 23.809 1.00 68.88 339 ASN A O 1
ATOM 2629 N N . GLY A 1 340 ? -2.809 -16.591 23.419 1.00 73.31 340 GLY A N 1
ATOM 2630 C CA . GLY A 1 340 ? -4.088 -16.310 22.763 1.00 73.31 340 GLY A CA 1
ATOM 2631 C C . GLY A 1 340 ? -5.205 -15.825 23.691 1.00 73.31 340 GLY A C 1
ATOM 2632 O O . GLY A 1 340 ? -6.274 -15.430 23.221 1.00 73.31 340 GLY A O 1
ATOM 2633 N N . SER A 1 341 ? -4.990 -15.853 25.010 1.00 75.75 341 SER A N 1
ATOM 2634 C CA . SER A 1 341 ? -6.006 -15.477 26.001 1.00 75.75 341 SER A CA 1
ATOM 2635 C C . SER A 1 341 ? -6.448 -14.018 25.885 1.00 75.75 341 SER A C 1
ATOM 2637 O O . SER A 1 341 ? -7.623 -13.736 26.088 1.00 75.75 341 SER A O 1
ATOM 2639 N N . VAL A 1 342 ? -5.550 -13.121 25.478 1.00 77.19 342 VAL A N 1
ATOM 2640 C CA . VAL A 1 342 ? -5.781 -11.671 25.326 1.00 77.19 342 VAL A CA 1
ATOM 2641 C C . VAL A 1 342 ? -6.625 -11.282 24.103 1.00 77.19 342 VAL A C 1
ATOM 2643 O O . VAL A 1 342 ? -6.998 -10.118 23.949 1.00 77.19 342 VAL A O 1
ATOM 2646 N N . HIS A 1 343 ? -6.980 -12.260 23.267 1.00 78.38 343 HIS A N 1
ATOM 2647 C CA . HIS A 1 343 ? -7.933 -12.124 22.161 1.00 78.38 343 HIS A CA 1
ATOM 2648 C C . HIS A 1 343 ? -9.293 -12.747 22.482 1.00 78.38 343 HIS A C 1
ATOM 2650 O O . HIS A 1 343 ? -10.144 -12.853 21.599 1.00 78.38 343 HIS A O 1
ATOM 2656 N N . LYS A 1 344 ? -9.512 -13.213 23.720 1.00 78.50 344 LYS A N 1
ATOM 2657 C CA . LYS A 1 344 ? -10.686 -14.011 24.079 1.00 78.50 344 LYS A CA 1
ATOM 2658 C C . LYS A 1 344 ? -11.492 -13.393 25.207 1.00 78.50 344 LYS A C 1
ATOM 2660 O O . LYS A 1 344 ? -10.966 -13.030 26.250 1.00 78.50 344 LYS A O 1
ATOM 2665 N N . VAL A 1 345 ? -12.810 -13.396 25.044 1.00 79.06 345 VAL A N 1
ATOM 2666 C CA . VAL A 1 345 ? -13.754 -13.085 26.127 1.00 79.06 345 VAL A CA 1
ATOM 2667 C C . VAL A 1 345 ? -14.813 -14.171 26.165 1.00 79.06 345 VAL A C 1
ATOM 2669 O O . VAL A 1 345 ? -15.365 -14.531 25.128 1.00 79.06 345 VAL A O 1
ATOM 2672 N N . ASP A 1 346 ? -15.056 -14.735 27.348 1.00 79.31 346 ASP A N 1
ATOM 2673 C CA . ASP A 1 346 ? -15.996 -15.845 27.563 1.00 79.31 346 ASP A CA 1
ATOM 2674 C C . ASP A 1 346 ? -15.757 -17.040 26.613 1.00 79.31 346 ASP A C 1
ATOM 2676 O O . ASP A 1 346 ? -16.688 -17.676 26.123 1.00 79.31 346 ASP A O 1
ATOM 2680 N N . GLY A 1 347 ? -14.487 -17.321 26.296 1.00 74.38 347 GLY A N 1
ATOM 2681 C CA . GLY A 1 347 ? -14.090 -18.394 25.378 1.00 74.38 347 GLY A CA 1
ATOM 2682 C C . GLY A 1 347 ? -14.272 -18.083 23.886 1.00 74.38 347 GLY A C 1
ATOM 2683 O O . GLY A 1 347 ? -13.833 -18.877 23.056 1.00 74.38 347 GLY A O 1
ATOM 2684 N N . THR A 1 348 ? -14.850 -16.932 23.532 1.00 80.12 348 THR A N 1
ATOM 2685 C CA . THR A 1 348 ? -14.974 -16.469 22.142 1.00 80.12 348 THR A CA 1
ATOM 2686 C C . THR A 1 348 ? -13.713 -15.718 21.739 1.00 80.12 348 THR A C 1
ATOM 2688 O O . THR A 1 348 ? -13.356 -14.742 22.396 1.00 80.12 348 THR A O 1
ATOM 2691 N N . ALA A 1 349 ? -13.042 -16.173 20.677 1.00 78.00 349 ALA A N 1
ATOM 2692 C CA . ALA A 1 349 ? -11.897 -15.477 20.100 1.00 78.00 349 ALA A CA 1
ATOM 2693 C C . ALA A 1 349 ? -12.359 -14.377 19.143 1.00 78.00 349 ALA A C 1
ATOM 2695 O O . ALA A 1 349 ? -13.234 -14.600 18.306 1.00 78.00 349 ALA A O 1
ATOM 2696 N N . TYR A 1 350 ? -11.730 -13.216 19.256 1.00 77.00 350 TYR A N 1
ATOM 2697 C CA . TYR A 1 350 ? -11.874 -12.112 18.324 1.00 77.00 350 TYR A CA 1
ATOM 2698 C C . TYR A 1 350 ? -10.668 -12.124 17.401 1.00 77.00 350 TYR A C 1
ATOM 2700 O O . TYR A 1 350 ? -9.535 -12.283 17.848 1.00 77.00 350 TYR A O 1
ATOM 2708 N N . ILE A 1 351 ? -10.939 -12.031 16.104 1.00 73.25 351 ILE A N 1
ATOM 2709 C CA . ILE A 1 351 ? -9.921 -12.124 15.069 1.00 73.25 351 ILE A CA 1
ATOM 2710 C C . ILE A 1 351 ? -10.033 -10.928 14.143 1.00 73.25 351 ILE A C 1
ATOM 2712 O O . ILE A 1 351 ? -11.131 -10.482 13.801 1.00 73.25 351 ILE A O 1
ATOM 2716 N N . PHE A 1 352 ? -8.878 -10.423 13.738 1.00 72.88 352 PHE A N 1
ATOM 2717 C CA . PHE A 1 352 ? -8.769 -9.602 12.554 1.00 72.88 352 PHE A CA 1
ATOM 2718 C C . PHE A 1 352 ? -8.765 -10.502 11.327 1.00 72.88 352 PHE A C 1
ATOM 2720 O O . PHE A 1 352 ? -8.035 -11.492 11.294 1.00 72.88 352 PHE A O 1
ATOM 2727 N N . GLN A 1 353 ? -9.599 -10.175 10.345 1.00 73.06 353 GLN A N 1
ATOM 2728 C CA . GLN A 1 353 ? -9.642 -10.905 9.085 1.00 73.06 353 GLN A CA 1
ATOM 2729 C C . GLN A 1 353 ? -8.858 -10.128 8.035 1.00 73.06 353 GLN A C 1
ATOM 2731 O O . GLN A 1 353 ? -9.256 -9.018 7.666 1.00 73.06 353 GLN A O 1
ATOM 2736 N N . SER A 1 354 ? -7.779 -10.713 7.526 1.00 68.88 354 SER A N 1
ATOM 2737 C CA . SER A 1 354 ? -7.131 -10.245 6.310 1.00 68.88 354 SER A CA 1
ATOM 2738 C C . SER A 1 354 ? -8.160 -10.246 5.178 1.00 68.88 354 SER A C 1
ATOM 2740 O O . SER A 1 354 ? -9.007 -11.135 5.038 1.00 68.88 354 SER A O 1
ATOM 2742 N N . ARG A 1 355 ? -8.144 -9.197 4.354 1.00 72.56 355 ARG A N 1
ATOM 2743 C CA . ARG A 1 355 ? -9.089 -9.060 3.236 1.00 72.56 355 ARG A CA 1
ATOM 2744 C C . ARG A 1 355 ? -8.466 -9.572 1.947 1.00 72.56 355 ARG A C 1
ATOM 2746 O O . ARG A 1 355 ? -8.492 -8.877 0.936 1.00 72.56 355 ARG A O 1
ATOM 2753 N N . ILE A 1 356 ? -7.952 -10.804 1.970 1.00 65.38 356 ILE A N 1
ATOM 2754 C CA . ILE A 1 356 ? -7.336 -11.452 0.797 1.00 65.38 356 ILE A CA 1
ATOM 2755 C C . ILE A 1 356 ? -8.304 -11.483 -0.400 1.00 65.38 356 ILE A C 1
ATOM 2757 O O . ILE A 1 356 ? -7.883 -11.346 -1.540 1.00 65.38 356 ILE A O 1
ATOM 2761 N N . ALA A 1 357 ? -9.620 -11.557 -0.171 1.00 59.59 357 ALA A N 1
ATOM 2762 C CA . ALA A 1 357 ? -10.625 -11.499 -1.241 1.00 59.59 357 ALA A CA 1
ATOM 2763 C C . ALA A 1 357 ? -10.763 -10.122 -1.932 1.00 59.59 357 ALA A C 1
ATOM 2765 O O . ALA A 1 357 ? -11.539 -9.994 -2.875 1.00 59.59 357 ALA A O 1
ATOM 2766 N N . LYS A 1 358 ? -10.071 -9.085 -1.446 1.00 77.25 358 LYS A N 1
ATOM 2767 C CA . LYS A 1 358 ? -10.190 -7.689 -1.903 1.00 77.25 358 LYS A CA 1
ATOM 2768 C C . LYS A 1 358 ? -8.835 -7.056 -2.232 1.00 77.25 358 LYS A C 1
ATOM 2770 O O . LYS A 1 358 ? -8.648 -5.844 -2.139 1.00 77.25 358 LYS A O 1
ATOM 2775 N N . VAL A 1 359 ? -7.887 -7.907 -2.599 1.00 88.06 359 VAL A N 1
ATOM 2776 C CA . VAL A 1 359 ? -6.570 -7.548 -3.134 1.00 88.06 359 VAL A CA 1
ATOM 2777 C C . VAL A 1 359 ? -6.668 -7.240 -4.632 1.00 88.06 359 VAL A C 1
ATOM 2779 O O . VAL A 1 359 ? -7.633 -7.667 -5.276 1.00 88.06 359 VAL A O 1
ATOM 2782 N N . PRO A 1 360 ? -5.712 -6.492 -5.211 1.00 94.00 360 PRO A N 1
ATOM 2783 C CA . PRO A 1 360 ? -5.761 -6.194 -6.633 1.00 94.00 360 PRO A CA 1
ATOM 2784 C C . PRO A 1 360 ? -5.455 -7.429 -7.480 1.00 94.00 360 PRO A C 1
ATOM 2786 O O . PRO A 1 360 ? -4.586 -8.232 -7.146 1.00 94.00 360 PRO A O 1
ATOM 2789 N N . THR A 1 361 ? -6.079 -7.522 -8.651 1.00 93.81 361 THR A N 1
ATOM 2790 C CA . THR A 1 361 ? -5.539 -8.347 -9.739 1.00 93.81 361 THR A CA 1
ATOM 2791 C C . THR A 1 361 ? -4.453 -7.570 -10.473 1.00 93.81 361 THR A C 1
ATOM 2793 O O . THR A 1 361 ? -4.656 -6.384 -10.758 1.00 93.81 361 THR A O 1
ATOM 2796 N N . ILE A 1 362 ? -3.352 -8.231 -10.829 1.00 94.94 362 ILE A N 1
ATOM 2797 C CA . ILE A 1 362 ? -2.229 -7.624 -11.555 1.00 94.94 362 ILE A CA 1
ATOM 2798 C C . ILE A 1 362 ? -2.209 -8.125 -12.998 1.00 94.94 362 ILE A C 1
ATOM 2800 O O . ILE A 1 362 ? -2.382 -9.317 -13.246 1.00 94.94 362 ILE A O 1
ATOM 2804 N N . ILE A 1 363 ? -1.986 -7.216 -13.946 1.00 94.81 363 ILE A N 1
ATOM 2805 C CA . ILE A 1 363 ? -1.646 -7.551 -15.333 1.00 94.81 363 ILE A CA 1
ATOM 2806 C C . ILE A 1 363 ? -0.513 -6.660 -15.843 1.00 94.81 363 ILE A C 1
ATOM 2808 O O . ILE A 1 363 ? -0.387 -5.504 -15.434 1.00 94.81 363 ILE A O 1
ATOM 2812 N N . THR A 1 364 ? 0.231 -7.155 -16.830 1.00 95.75 364 THR A N 1
ATOM 2813 C CA . THR A 1 364 ? 1.080 -6.308 -17.674 1.00 95.75 364 THR A CA 1
ATOM 2814 C C . THR A 1 364 ? 0.219 -5.626 -18.731 1.00 95.75 364 THR A C 1
ATOM 2816 O O . THR A 1 364 ? -0.302 -6.281 -19.631 1.00 95.75 364 THR A O 1
ATOM 2819 N N . GLU A 1 365 ? 0.050 -4.310 -18.611 1.00 96.00 365 GLU A N 1
ATOM 2820 C CA . GLU A 1 365 ? -0.678 -3.495 -19.591 1.00 96.00 365 GLU A CA 1
ATOM 2821 C C . GLU A 1 365 ? 0.220 -3.121 -20.776 1.00 96.00 365 GLU A C 1
ATOM 2823 O O . GLU A 1 365 ? -0.229 -3.122 -21.921 1.00 96.00 365 GLU A O 1
ATOM 2828 N N . GLN A 1 366 ? 1.501 -2.857 -20.507 1.00 95.94 366 GLN A N 1
ATOM 2829 C CA . GLN A 1 366 ? 2.509 -2.601 -21.530 1.00 95.94 366 GLN A CA 1
ATOM 2830 C C . GLN A 1 366 ? 3.749 -3.451 -21.258 1.00 95.94 366 GLN A C 1
ATOM 2832 O O . GLN A 1 366 ? 4.382 -3.316 -20.207 1.00 95.94 366 GLN A O 1
ATOM 2837 N N . ASN A 1 367 ? 4.115 -4.293 -22.226 1.00 94.81 367 ASN A N 1
ATOM 2838 C CA . ASN A 1 367 ? 5.382 -5.021 -22.192 1.00 94.81 367 ASN A CA 1
ATOM 2839 C C . ASN A 1 367 ? 6.566 -4.049 -22.226 1.00 94.81 367 ASN A C 1
ATOM 2841 O O . ASN A 1 367 ? 6.443 -2.921 -22.712 1.00 94.81 367 ASN A O 1
ATOM 2845 N N . TRP A 1 368 ? 7.724 -4.517 -21.770 1.00 95.38 368 TRP A N 1
ATOM 2846 C CA . TRP A 1 368 ? 8.980 -3.790 -21.916 1.00 95.38 368 TRP A CA 1
ATOM 2847 C C . TRP A 1 368 ? 9.174 -3.250 -23.340 1.00 95.38 368 TRP A C 1
ATOM 2849 O O . TRP A 1 368 ? 9.185 -3.999 -24.316 1.00 95.38 368 TRP A O 1
ATOM 2859 N N . THR A 1 369 ? 9.276 -1.928 -23.446 1.00 93.94 369 THR A N 1
ATOM 2860 C CA . THR A 1 369 ? 9.355 -1.188 -24.706 1.00 93.94 369 THR A CA 1
ATOM 2861 C C . THR A 1 369 ? 10.538 -0.225 -24.642 1.00 93.94 369 THR A C 1
ATOM 2863 O O . THR A 1 369 ? 10.532 0.662 -23.778 1.00 93.94 369 THR A O 1
ATOM 2866 N N . PRO A 1 370 ? 11.546 -0.390 -25.518 1.00 90.81 370 PRO A N 1
ATOM 2867 C CA . PRO A 1 370 ? 12.627 0.574 -25.669 1.00 90.81 370 PRO A CA 1
ATOM 2868 C C . PRO A 1 370 ? 12.114 1.870 -26.291 1.00 90.81 370 PRO A C 1
ATOM 2870 O O . PRO A 1 370 ? 11.380 1.825 -27.281 1.00 90.81 370 PRO A O 1
ATOM 2873 N N . ASN A 1 371 ? 12.548 3.011 -25.767 1.00 85.56 371 ASN A N 1
ATOM 2874 C CA . ASN A 1 371 ? 12.385 4.305 -26.417 1.00 85.56 371 ASN A CA 1
ATOM 2875 C C . ASN A 1 371 ? 13.767 4.940 -26.643 1.00 85.56 371 ASN A C 1
ATOM 2877 O O . ASN A 1 371 ? 14.647 4.764 -25.795 1.00 85.56 371 ASN A O 1
ATOM 2881 N N . PRO A 1 372 ? 13.967 5.606 -27.792 1.00 69.62 372 PRO A N 1
ATOM 2882 C CA . PRO A 1 372 ? 15.231 6.247 -28.142 1.00 69.62 372 PRO A CA 1
ATOM 2883 C C . PRO A 1 372 ? 15.561 7.452 -27.262 1.00 69.62 372 PRO A C 1
ATOM 2885 O O . PRO A 1 372 ? 14.614 8.048 -26.697 1.00 69.62 372 PRO A O 1
#

Nearest PDB structures (foldseek):
  3rd6-assembly2_A  TM=3.653E-01  e=8.447E-01  Mesorhizobium loti
  3q64-assembly1_A-2  TM=3.135E-01  e=8.934E-01  Mesorhizobium loti
  3put-assembly1_A  TM=2.934E-01  e=1.851E+00  Rhizobium etli CFN 42
  3put-assembly1_B  TM=3.781E-01  e=3.428E+00  Rhizobium etli CFN 42
  3qra-assembly1_A  TM=1.882E-01  e=1.479E+00  Yersinia pestis

Foldseek 3Di:
DDFDFPAFDFLVNLVVLVLLLCCQAAADADPVRHHDDDADDQVCLQPPCSLLGYLNDDDDPLRDDGPDADALLSVLQLLLQLLQLVCQQDVPPNVCPDRPPHPDRTDGPVNCVVSVVSSCCVVVDPSLLHRHPDWDFDFDDKAKLLLDWWADLDQPDQPCFKKKKFKKKWKFLGPSLVSSCQSQNKWKKKAKAWDDDDPCRVQVRVQRQQQGIWIAGAAWIHGPHNFKGADDHDSRAEQDWDWGIKGFGFQCPPVPPPPDQDDDPNDGDPDDRDRPGRFWMWTWIWHWDDDPRITMIMIMIMITHRSNDNDITSIIMMITIDMTWGDKRDDPVCCVDPNVVSQDDPNDGDIDDIPPVGGIDMDTPGHTDMDD

Mean predicted aligned error: 9.7 Å

pLDDT: mean 80.19, std 16.74, range [29.78, 98.62]